Protein AF-A0A7X5KQR1-F1 (afdb_monomer)

Solvent-accessible surface area (backbone atoms only — not comparable to full-atom values): 22129 Å² total; per-residue (Å²): 143,83,85,79,91,72,88,59,60,67,61,56,48,51,52,51,53,49,52,51,51,53,51,54,50,50,53,52,49,52,54,47,52,54,51,51,53,53,52,50,52,52,51,51,53,50,54,53,52,53,51,57,63,72,56,78,66,87,81,85,84,77,79,91,75,85,81,72,77,54,59,65,60,50,52,48,52,52,49,49,50,49,52,52,49,48,52,50,50,54,52,47,58,63,63,61,69,58,64,43,60,86,73,54,74,65,53,54,51,49,26,50,53,42,8,50,51,25,24,49,40,40,54,66,39,31,37,52,46,39,63,44,76,42,92,88,77,51,72,44,63,49,44,18,66,47,26,39,55,59,63,53,44,43,66,48,76,90,36,72,57,22,53,53,32,53,53,24,49,69,68,22,70,63,55,40,80,60,73,39,70,92,77,76,25,36,96,79,45,22,53,41,27,8,44,48,44,23,80,68,63,5,66,64,47,40,50,51,19,36,71,70,10,19,18,50,35,32,53,71,50,44,78,46,78,40,87,67,49,82,55,54,71,67,54,48,76,41,37,71,60,34,52,51,32,30,50,59,24,35,55,52,40,96,68,37,30,36,29,74,60,46,37,56,39,19,54,44,86,43,83,54,92,98,40,39,46,22,57,53,50,50,50,31,34,63,28,43,52,11,34,58,39,49,57,34,39,36,50,25,55,50,47,42,54,51,55,50,50,52,53,52,62,71,67,55,74,83,76,67,88,85,59,58,70,62,42,56,50,32,53,52,52,45,52,52,33,34,51,38,50,44,50,33,50,16,34,47,45,23,39,50,41,34,53,49,49,18,60,77,62,72,62,45,74,52,38,57,47,62,57,39,54,54,46,36,54,55,30,46,54,52,33,50,52,42,53,68,53,88,52,66,67,43,50,54,32,51,50,48,53,52,51,55,52,51,51,58,54,59,75,73,109

pLDDT: mean 79.33, std 17.67, range [34.34, 98.0]

Sequence (413 aa):
MKNNGIINFNAEFEEIEQEYTDLSVKLKQDSKLSQENSVDIENIKKQANELIEKCSIPVKKLSANKLEIDWDALDKSISIDFATMRENADKSSKKDANKVPAMSTQDYIVCTVIGFSATLIDIFLVGTPKRIKLPGGKEVVEGSALTGIFRKLGQNENGIIHKFYTFLEDICKVPYDVVDMKNDIMPKNHRLKSPGHDPLYGLIFAIFDFVFGTGTMINNGVIKIYQVGSQSISKKLLTVFYYLGHLISDILTPMGLPIPGGFLTQILELDINDTTLAEIFEKMYINGYDLRHFVSMTSSVAFQKLALNLYLNHNKTQIEHNDLKSITEAERIQEKAKKQKMLFITSSVAATGNAVKFLIGGKTPEAINLPQWIDIVMQSIKMIKAATRNMTYERLAINRKTIDAMWQELLKI

Structure (mmCIF, N/CA/C/O backbone):
data_AF-A0A7X5KQR1-F1
#
_entry.id   AF-A0A7X5KQR1-F1
#
loop_
_atom_site.group_PDB
_atom_site.id
_atom_site.type_symbol
_atom_site.label_atom_id
_atom_site.label_alt_id
_atom_site.label_comp_id
_atom_site.label_asym_id
_atom_site.label_entity_id
_atom_site.label_seq_id
_atom_site.pdbx_PDB_ins_code
_atom_site.Cartn_x
_atom_site.Cartn_y
_atom_site.Cartn_z
_atom_site.occupancy
_atom_site.B_iso_or_equiv
_atom_site.auth_seq_id
_atom_site.auth_comp_id
_atom_site.auth_asym_id
_atom_site.auth_atom_id
_atom_site.pdbx_PDB_model_num
ATOM 1 N N . MET A 1 1 ? 24.918 29.691 12.071 1.00 37.22 1 MET A N 1
ATOM 2 C CA . MET A 1 1 ? 23.867 30.289 11.223 1.00 37.22 1 MET A CA 1
ATOM 3 C C . MET A 1 1 ? 24.515 30.946 10.013 1.00 37.22 1 MET A C 1
ATOM 5 O O . MET A 1 1 ? 25.123 31.996 10.156 1.00 37.22 1 MET A O 1
ATOM 9 N N . LYS A 1 2 ? 24.421 30.310 8.843 1.00 34.34 2 LYS A N 1
ATOM 10 C CA . LYS A 1 2 ? 24.516 30.962 7.532 1.00 34.34 2 LYS A CA 1
ATOM 11 C C . LYS A 1 2 ? 23.383 30.370 6.705 1.00 34.34 2 LYS A C 1
ATOM 13 O O . LYS A 1 2 ? 23.334 29.160 6.515 1.00 34.34 2 LYS A O 1
ATOM 18 N N . ASN A 1 3 ? 22.431 31.225 6.370 1.00 38.62 3 ASN A N 1
ATOM 19 C CA . ASN A 1 3 ? 21.330 30.925 5.476 1.00 38.62 3 ASN A CA 1
ATOM 20 C C . ASN A 1 3 ? 21.796 31.136 4.025 1.00 38.62 3 ASN A C 1
ATOM 22 O O . ASN A 1 3 ? 22.761 31.874 3.809 1.00 38.62 3 ASN A O 1
ATOM 26 N N . ASN A 1 4 ? 21.041 30.552 3.090 1.00 37.00 4 ASN A N 1
ATOM 27 C CA . ASN A 1 4 ? 21.035 30.743 1.628 1.00 37.00 4 ASN A CA 1
ATOM 28 C C . ASN A 1 4 ? 21.881 29.708 0.850 1.00 37.00 4 ASN A C 1
ATOM 30 O O . ASN A 1 4 ? 23.096 29.813 0.791 1.00 37.00 4 ASN A O 1
ATOM 34 N N . GLY A 1 5 ? 21.321 28.680 0.203 1.00 49.00 5 GLY A N 1
ATOM 35 C CA . GLY A 1 5 ? 19.905 28.422 -0.055 1.00 49.00 5 GLY A CA 1
ATOM 36 C C . GLY A 1 5 ? 19.312 29.396 -1.069 1.00 49.00 5 GLY A C 1
ATOM 37 O O . GLY A 1 5 ? 18.464 30.179 -0.678 1.00 49.00 5 GLY A O 1
ATOM 38 N N . ILE A 1 6 ? 19.811 29.379 -2.307 1.00 40.88 6 ILE A N 1
ATOM 39 C CA . ILE A 1 6 ? 19.126 29.665 -3.584 1.00 40.88 6 ILE A CA 1
ATOM 40 C C . ILE A 1 6 ? 20.125 29.223 -4.666 1.00 40.88 6 ILE A C 1
ATOM 42 O O . ILE A 1 6 ? 21.277 29.652 -4.651 1.00 40.88 6 ILE A O 1
ATOM 46 N N . ILE A 1 7 ? 19.709 28.331 -5.566 1.00 47.38 7 ILE A N 1
ATOM 47 C CA . ILE A 1 7 ? 20.460 28.022 -6.790 1.00 47.38 7 ILE A CA 1
ATOM 48 C C . ILE A 1 7 ? 20.515 29.324 -7.592 1.00 47.38 7 ILE A C 1
ATOM 50 O O . ILE A 1 7 ? 19.468 29.862 -7.959 1.00 47.38 7 ILE A O 1
ATOM 54 N N . ASN A 1 8 ? 21.711 29.874 -7.800 1.00 47.12 8 ASN A N 1
ATOM 55 C CA . ASN A 1 8 ? 21.883 31.080 -8.601 1.00 47.12 8 ASN A CA 1
ATOM 56 C C . ASN A 1 8 ? 21.920 30.686 -10.079 1.00 47.12 8 ASN A C 1
ATOM 58 O O . ASN A 1 8 ? 22.989 30.578 -10.673 1.00 47.12 8 ASN A O 1
ATOM 62 N N . PHE A 1 9 ? 20.736 30.461 -10.649 1.00 44.41 9 PHE A N 1
ATOM 63 C CA . PHE A 1 9 ? 20.577 30.096 -12.054 1.00 44.41 9 PHE A CA 1
ATOM 64 C C . PHE A 1 9 ? 21.288 31.073 -12.995 1.00 44.41 9 PHE A C 1
ATOM 66 O O . PHE A 1 9 ? 21.788 30.635 -14.016 1.00 44.41 9 PHE A O 1
ATOM 73 N N . ASN A 1 10 ? 21.404 32.360 -12.649 1.00 50.53 10 ASN A N 1
ATOM 74 C CA . ASN A 1 10 ? 22.103 33.326 -13.499 1.00 50.53 10 ASN A CA 1
ATOM 75 C C . ASN A 1 10 ? 23.602 33.026 -13.616 1.00 50.53 10 ASN A C 1
ATOM 77 O O . ASN A 1 10 ? 24.141 33.150 -14.704 1.00 50.53 10 ASN A O 1
ATOM 81 N N . ALA A 1 11 ? 24.252 32.580 -12.537 1.00 56.94 11 ALA A N 1
ATOM 82 C CA . ALA A 1 11 ? 25.666 32.209 -12.583 1.00 56.94 11 ALA A CA 1
ATOM 83 C C . ALA A 1 11 ? 25.888 30.921 -13.396 1.00 56.94 11 ALA A C 1
ATOM 85 O O . ALA A 1 11 ? 26.821 30.851 -14.186 1.00 56.94 11 ALA A O 1
ATOM 86 N N . GLU A 1 12 ? 25.000 29.929 -13.255 1.00 52.78 12 GLU A N 1
ATOM 87 C CA . GLU A 1 12 ? 25.049 28.702 -14.067 1.00 52.78 12 GLU A CA 1
ATOM 88 C C . GLU A 1 12 ? 24.706 28.973 -15.547 1.00 52.78 12 GLU A C 1
ATOM 90 O O . GLU A 1 12 ? 25.297 28.369 -16.436 1.00 52.78 12 GLU A O 1
ATOM 95 N N . PHE A 1 13 ? 23.781 29.897 -15.839 1.00 54.28 13 PHE A N 1
ATOM 96 C CA . PHE A 1 13 ? 23.467 30.315 -17.210 1.00 54.28 13 PHE A CA 1
ATOM 97 C C . PHE A 1 13 ? 24.612 31.110 -17.847 1.00 54.28 13 PHE A C 1
ATOM 99 O O . PHE A 1 13 ? 24.912 30.860 -19.010 1.00 54.28 13 PHE A O 1
ATOM 106 N N . GLU A 1 14 ? 25.275 32.003 -17.104 1.00 61.88 14 GLU A N 1
ATOM 107 C CA . GLU A 1 14 ? 26.469 32.720 -17.578 1.00 61.88 14 GLU A CA 1
ATOM 108 C C . GLU A 1 14 ? 27.628 31.757 -17.873 1.00 61.88 14 GLU A C 1
ATOM 110 O O . GLU A 1 14 ? 28.304 31.910 -18.890 1.00 61.88 14 GLU A O 1
ATOM 115 N N . GLU A 1 15 ? 27.828 30.731 -17.040 1.00 64.94 15 GLU A N 1
ATOM 116 C CA . GLU A 1 15 ? 28.848 29.696 -17.257 1.00 64.94 15 GLU A CA 1
ATOM 117 C C . GLU A 1 15 ? 28.544 28.859 -18.515 1.00 64.94 15 GLU A C 1
ATOM 119 O O . GLU A 1 15 ? 29.424 28.643 -19.350 1.00 64.94 15 GLU A O 1
ATOM 124 N N . ILE A 1 16 ? 27.279 28.475 -18.724 1.00 54.78 16 ILE A N 1
ATOM 125 C CA . ILE A 1 16 ? 26.834 27.755 -19.930 1.00 54.78 16 ILE A CA 1
ATOM 126 C C . ILE A 1 16 ? 26.938 28.632 -21.187 1.00 54.78 16 ILE A C 1
ATOM 128 O O . ILE A 1 16 ? 27.296 28.142 -22.260 1.00 54.78 16 ILE A O 1
ATOM 132 N N . GLU A 1 17 ? 26.619 29.922 -21.090 1.00 58.31 17 GLU A N 1
ATOM 133 C CA . GLU A 1 17 ? 26.703 30.860 -22.212 1.00 58.31 17 GLU A CA 1
ATOM 134 C C . GLU A 1 17 ? 28.165 31.142 -22.595 1.00 58.31 17 GLU A C 1
ATOM 136 O O . GLU A 1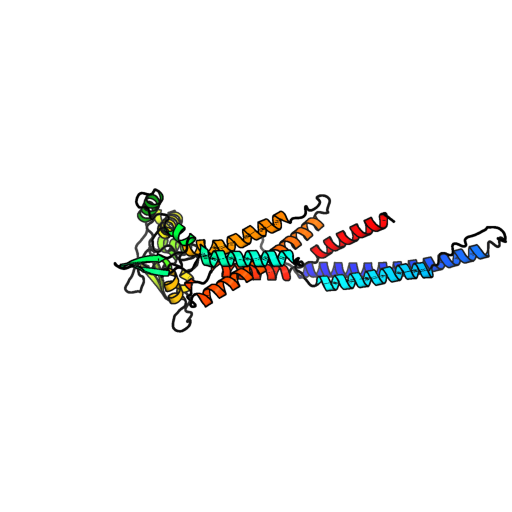 17 ? 28.493 31.204 -23.786 1.00 58.31 17 GLU A O 1
ATOM 141 N N . GLN A 1 18 ? 29.067 31.207 -21.608 1.00 72.62 18 GLN A N 1
ATOM 142 C CA . GLN A 1 18 ? 30.511 31.243 -21.841 1.00 72.62 18 GLN A CA 1
ATOM 143 C C . GLN A 1 18 ? 31.015 29.959 -22.503 1.00 72.62 18 GLN A C 1
ATOM 145 O O . GLN A 1 18 ? 31.687 30.052 -23.529 1.00 72.62 18 GLN A O 1
ATOM 150 N N . GLU A 1 19 ? 30.646 28.774 -22.003 1.00 68.69 19 GLU A N 1
ATOM 151 C CA . GLU A 1 19 ? 31.036 27.500 -22.625 1.00 68.69 19 GLU A CA 1
ATOM 152 C C . GLU A 1 19 ? 30.518 27.374 -24.065 1.00 68.69 19 GLU A C 1
ATOM 154 O O . GLU A 1 19 ? 31.254 26.942 -24.954 1.00 68.69 19 GLU A O 1
ATOM 159 N N . TYR A 1 20 ? 29.273 27.785 -24.330 1.00 57.06 20 TYR A N 1
ATOM 160 C CA . TYR A 1 20 ? 28.702 27.787 -25.678 1.00 57.06 20 TYR A CA 1
ATOM 161 C C . TYR A 1 20 ? 29.459 28.734 -26.615 1.00 57.06 20 TYR A C 1
ATOM 163 O O . TYR A 1 20 ? 29.745 28.389 -27.767 1.00 57.06 20 TYR A O 1
ATOM 171 N N . THR A 1 21 ? 29.824 29.917 -26.116 1.00 66.62 21 THR A N 1
ATOM 172 C CA . THR A 1 21 ? 30.593 30.903 -26.877 1.00 66.62 21 THR A CA 1
ATOM 173 C C . THR A 1 21 ? 31.985 30.363 -27.201 1.00 66.62 21 THR A C 1
ATOM 175 O O . THR A 1 21 ? 32.373 30.370 -28.372 1.00 66.62 21 THR A O 1
ATOM 178 N N . ASP A 1 22 ? 32.686 29.789 -26.223 1.00 77.06 22 ASP A N 1
ATOM 179 C CA . ASP A 1 22 ? 34.000 29.161 -26.400 1.00 77.06 22 ASP A CA 1
ATOM 180 C C . ASP A 1 22 ? 33.959 27.991 -27.392 1.00 77.06 22 ASP A C 1
ATOM 182 O O . ASP A 1 22 ? 34.829 27.862 -28.261 1.00 77.06 22 ASP A O 1
ATOM 186 N N . LEU A 1 23 ? 32.917 27.157 -27.321 1.00 57.62 23 LEU A N 1
ATOM 187 C CA . LEU A 1 23 ? 32.719 26.047 -28.251 1.00 57.62 23 LEU A CA 1
ATOM 188 C C . LEU A 1 23 ? 32.474 26.552 -29.680 1.00 57.62 23 LEU A C 1
ATOM 190 O O . LEU A 1 23 ? 33.015 26.000 -30.637 1.00 57.62 23 LEU A O 1
ATOM 194 N N . SER A 1 24 ? 31.697 27.629 -29.831 1.00 56.22 24 SER A N 1
ATOM 195 C CA . SER A 1 24 ? 31.424 28.244 -31.134 1.00 56.22 24 SER A CA 1
ATOM 196 C C . SER A 1 24 ? 32.679 28.863 -31.764 1.00 56.22 24 SER A C 1
ATOM 198 O O . SER A 1 24 ? 32.854 28.806 -32.984 1.00 56.22 24 SER A O 1
ATOM 200 N N . VAL A 1 25 ? 33.575 29.415 -30.938 1.00 76.62 25 VAL A N 1
ATOM 201 C CA . VAL A 1 25 ? 34.864 29.967 -31.373 1.00 76.62 25 VAL A CA 1
ATOM 202 C C . VAL A 1 25 ? 35.797 28.843 -31.814 1.00 76.62 25 VAL A C 1
ATOM 204 O O . VAL A 1 25 ? 36.337 28.924 -32.917 1.00 76.62 25 VAL A O 1
ATOM 207 N N . LYS A 1 26 ? 35.913 27.762 -31.030 1.00 72.75 26 LYS A N 1
ATOM 208 C CA . LYS A 1 26 ? 36.702 26.576 -31.409 1.00 72.75 26 LYS A CA 1
ATOM 209 C C . LYS A 1 26 ? 36.207 25.949 -32.712 1.00 72.75 26 LYS A C 1
ATOM 211 O O . LYS A 1 26 ? 37.009 25.713 -33.605 1.00 72.75 26 LYS A O 1
ATOM 216 N N . LEU A 1 27 ? 34.892 25.800 -32.886 1.00 54.41 27 LEU A N 1
ATOM 217 C CA . LEU A 1 27 ? 34.294 25.295 -34.130 1.00 54.41 27 LEU A CA 1
ATOM 218 C C . LEU A 1 27 ? 34.624 26.163 -35.351 1.00 54.41 27 LEU A C 1
ATOM 220 O O . LEU A 1 27 ? 34.916 25.642 -36.427 1.00 54.41 27 LEU A O 1
ATOM 224 N N . LYS A 1 28 ? 34.599 27.493 -35.202 1.00 64.69 28 LYS A N 1
ATOM 225 C CA . LYS A 1 28 ? 35.017 28.404 -36.279 1.00 64.69 28 LYS A CA 1
ATOM 226 C C . LYS A 1 28 ? 36.504 28.256 -36.587 1.00 64.69 28 LYS A C 1
ATOM 228 O O . LYS A 1 28 ? 36.880 28.277 -37.758 1.00 64.69 28 LYS A O 1
ATOM 233 N N . GLN A 1 29 ? 37.333 28.085 -35.564 1.00 72.69 29 GLN A N 1
ATOM 234 C CA . GLN A 1 29 ? 38.774 27.920 -35.712 1.00 72.69 29 GLN A CA 1
ATOM 235 C C . GLN A 1 29 ? 39.123 26.600 -36.411 1.00 72.69 29 GLN A C 1
ATOM 237 O O . GLN A 1 29 ? 39.890 26.621 -37.368 1.00 72.69 29 GLN A O 1
ATOM 242 N N . ASP A 1 30 ? 38.462 25.501 -36.046 1.00 56.69 30 ASP A N 1
ATOM 243 C CA . ASP A 1 30 ? 38.600 24.198 -36.707 1.00 56.69 30 ASP A CA 1
ATOM 244 C C . ASP A 1 30 ? 38.118 24.247 -38.163 1.00 56.69 30 ASP A C 1
ATOM 246 O O . ASP A 1 30 ? 38.770 23.710 -39.058 1.00 56.69 30 ASP A O 1
ATOM 250 N N . SER A 1 31 ? 37.016 24.960 -38.438 1.00 53.09 31 SER A N 1
ATOM 251 C CA . SER A 1 31 ? 36.537 25.153 -39.814 1.00 53.09 31 SER A CA 1
ATOM 252 C C . SER A 1 31 ? 37.539 25.923 -40.678 1.00 53.09 31 SER A C 1
ATOM 254 O O . SER A 1 31 ? 37.724 25.603 -41.852 1.00 53.09 31 SER A O 1
ATOM 256 N N . LYS A 1 32 ? 38.233 26.902 -40.084 1.00 67.69 32 LYS A N 1
ATOM 257 C CA . LYS A 1 32 ? 39.266 27.687 -40.757 1.00 67.69 32 LYS A CA 1
ATOM 258 C C . LYS A 1 32 ? 40.527 26.853 -40.989 1.00 67.69 32 LYS A C 1
ATOM 260 O O . LYS A 1 32 ? 41.044 26.859 -42.100 1.00 67.69 32 LYS A O 1
ATOM 265 N N . LEU A 1 33 ? 40.953 26.073 -39.993 1.00 68.56 33 LEU A N 1
ATOM 266 C CA . LEU A 1 33 ? 42.085 25.150 -40.115 1.00 68.56 33 LEU A CA 1
ATOM 267 C C . LEU A 1 33 ? 41.833 24.098 -41.209 1.00 68.56 33 LEU A C 1
ATOM 269 O O . LEU A 1 33 ? 42.721 23.768 -41.987 1.00 68.56 33 LEU A O 1
ATOM 273 N N . SER A 1 34 ? 40.596 23.604 -41.315 1.00 54.75 34 SER A N 1
ATOM 274 C CA . SER A 1 34 ? 40.188 22.676 -42.375 1.00 54.75 34 SER A CA 1
ATOM 275 C C . SER A 1 34 ? 40.248 23.309 -43.770 1.00 54.75 34 SER A C 1
ATOM 277 O O . SER A 1 34 ? 40.593 22.624 -44.735 1.00 54.75 34 SER A O 1
ATOM 279 N N . GLN A 1 35 ? 39.915 24.597 -43.898 1.00 60.41 35 GLN A N 1
ATOM 280 C CA . GLN A 1 35 ? 40.052 25.330 -45.159 1.00 60.41 35 GLN A CA 1
ATOM 281 C C . GLN A 1 35 ? 41.524 25.576 -45.509 1.00 60.41 35 GLN A C 1
ATOM 283 O O . GLN A 1 35 ? 41.912 25.351 -46.651 1.00 60.41 35 GLN A O 1
ATOM 288 N N . GLU A 1 36 ? 42.349 25.966 -44.534 1.00 66.12 36 GLU A N 1
ATOM 289 C CA . GLU A 1 36 ? 43.797 26.163 -44.709 1.00 66.12 36 GLU A CA 1
ATOM 290 C C . GLU A 1 36 ? 44.487 24.860 -45.147 1.00 66.12 36 GLU A C 1
ATOM 292 O O . GLU A 1 36 ? 45.172 24.844 -46.169 1.00 66.12 36 GLU A O 1
ATOM 297 N N . ASN A 1 37 ? 44.189 23.735 -44.490 1.00 61.56 37 ASN A N 1
ATOM 298 C CA . ASN A 1 37 ? 44.705 22.418 -44.880 1.00 61.56 37 ASN A CA 1
ATOM 299 C C . ASN A 1 37 ? 44.301 22.015 -46.309 1.00 61.56 37 ASN A C 1
ATOM 301 O O . ASN A 1 37 ? 45.069 21.356 -47.008 1.00 61.56 37 ASN A O 1
ATOM 305 N N . SER A 1 38 ? 43.105 22.408 -46.761 1.00 55.44 38 SER A N 1
ATOM 306 C CA . SER A 1 38 ? 42.648 22.117 -48.127 1.00 55.44 38 SER A CA 1
ATOM 307 C C . SER A 1 38 ? 43.475 22.880 -49.169 1.00 55.44 38 SER A C 1
ATOM 309 O O . SER A 1 38 ? 43.845 22.316 -50.199 1.00 55.44 38 SER A O 1
ATOM 311 N N . VAL A 1 39 ? 43.823 24.137 -48.874 1.00 69.75 39 VAL A N 1
ATOM 312 C CA . VAL A 1 39 ? 44.688 24.971 -49.725 1.00 69.75 39 VAL A CA 1
ATOM 313 C C . VAL A 1 39 ? 46.130 24.451 -49.729 1.00 69.75 39 VAL A C 1
ATOM 315 O O . VAL A 1 39 ? 46.766 24.402 -50.784 1.00 69.75 39 VAL A O 1
ATOM 318 N N . ASP A 1 40 ? 46.647 24.005 -48.583 1.00 64.69 40 ASP A N 1
ATOM 319 C CA . ASP A 1 40 ? 47.994 23.432 -48.491 1.00 64.69 40 ASP A CA 1
ATOM 320 C C . ASP A 1 40 ? 48.124 22.129 -49.287 1.00 64.69 40 ASP A C 1
ATOM 322 O O . ASP A 1 40 ? 49.120 21.925 -49.984 1.00 64.69 40 ASP A O 1
ATOM 326 N N . ILE A 1 41 ? 47.092 21.279 -49.276 1.00 57.31 41 ILE A N 1
ATOM 327 C CA . ILE A 1 41 ? 47.038 20.077 -50.119 1.00 57.31 41 ILE A CA 1
ATOM 328 C C . ILE A 1 41 ? 47.081 20.443 -51.610 1.00 57.31 41 ILE A C 1
ATOM 330 O O . ILE A 1 41 ? 47.773 19.781 -52.390 1.00 57.31 41 ILE A O 1
ATOM 334 N N . GLU A 1 42 ? 46.384 21.500 -52.023 1.00 62.28 42 GLU A N 1
ATOM 335 C CA . GLU A 1 42 ? 46.381 21.963 -53.414 1.00 62.28 42 GLU A CA 1
ATOM 336 C C . GLU A 1 42 ? 47.756 22.517 -53.836 1.00 62.28 42 GLU A C 1
ATOM 338 O O . GLU A 1 42 ? 48.269 22.194 -54.913 1.00 62.28 42 GLU A O 1
ATOM 343 N N . ASN A 1 43 ? 48.419 23.257 -52.943 1.00 65.62 43 ASN A N 1
ATOM 344 C CA . ASN A 1 43 ? 49.781 23.749 -53.152 1.00 65.62 43 ASN A CA 1
ATOM 345 C C . ASN A 1 43 ? 50.817 22.616 -53.219 1.00 65.62 43 ASN A C 1
ATOM 347 O O . ASN A 1 43 ? 51.696 22.646 -54.084 1.00 65.62 43 ASN A O 1
ATOM 351 N N . ILE A 1 44 ? 50.704 21.595 -52.365 1.00 62.72 44 ILE A N 1
ATOM 352 C CA . ILE A 1 44 ? 51.576 20.411 -52.398 1.00 62.72 44 ILE A CA 1
ATOM 353 C C . ILE A 1 44 ? 51.388 19.643 -53.713 1.00 62.72 44 ILE A C 1
ATOM 355 O O . ILE A 1 44 ? 52.377 19.261 -54.340 1.00 62.72 44 ILE A O 1
ATOM 359 N N . LYS A 1 45 ? 50.144 19.476 -54.188 1.00 56.22 45 LYS A N 1
ATOM 360 C CA . LYS A 1 45 ? 49.859 18.869 -55.503 1.00 56.22 45 LYS A CA 1
ATOM 361 C C . LYS A 1 45 ? 50.524 19.648 -56.639 1.00 56.22 45 LYS A C 1
ATOM 363 O O . LYS A 1 45 ? 51.127 19.048 -57.529 1.00 56.22 45 LYS A O 1
ATOM 368 N N . LYS A 1 46 ? 50.461 20.980 -56.599 1.00 66.56 46 LYS A N 1
ATOM 369 C CA . LYS A 1 46 ? 51.096 21.836 -57.607 1.00 66.56 46 LYS A CA 1
ATOM 370 C C . LYS A 1 46 ? 52.623 21.708 -57.594 1.00 66.56 46 LYS A C 1
ATOM 372 O O . LYS A 1 46 ? 53.218 21.511 -58.650 1.00 66.56 46 LYS A O 1
ATOM 377 N N . GLN A 1 47 ? 53.250 21.736 -56.417 1.00 62.09 47 GLN A N 1
ATOM 378 C CA . GLN A 1 47 ? 54.702 21.564 -56.283 1.00 62.09 47 GLN A CA 1
ATOM 379 C C . GLN A 1 47 ? 55.173 20.173 -56.728 1.00 62.09 47 GLN A C 1
ATOM 381 O O . GLN A 1 47 ? 56.212 20.054 -57.377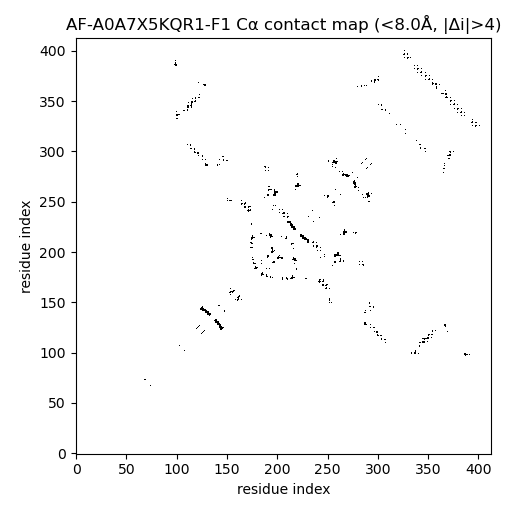 1.00 62.09 47 GLN A O 1
ATOM 386 N N . ALA A 1 48 ? 54.401 19.123 -56.433 1.00 57.09 48 ALA A N 1
ATOM 387 C CA . ALA A 1 48 ? 54.691 17.770 -56.898 1.00 57.09 48 ALA A CA 1
ATOM 388 C C . ALA A 1 48 ? 54.663 17.679 -58.434 1.00 57.09 48 ALA A C 1
ATOM 390 O O . ALA A 1 48 ? 55.570 17.101 -59.030 1.00 57.09 48 ALA A O 1
ATOM 391 N N . ASN A 1 49 ? 53.681 18.311 -59.082 1.00 57.03 49 ASN A N 1
ATOM 392 C CA . ASN A 1 49 ? 53.586 18.349 -60.543 1.00 57.03 49 ASN A CA 1
ATOM 393 C C . ASN A 1 49 ? 54.726 19.156 -61.188 1.00 57.03 49 ASN A C 1
ATOM 395 O O . ASN A 1 49 ? 55.308 18.707 -62.173 1.00 57.03 49 ASN A O 1
ATOM 399 N N . GLU A 1 50 ? 55.115 20.293 -60.604 1.00 62.81 50 GLU A N 1
ATOM 400 C CA . GLU A 1 50 ? 56.257 21.089 -61.083 1.00 62.81 50 GLU A CA 1
ATOM 401 C C . GLU A 1 50 ? 57.599 20.342 -60.947 1.00 62.81 50 GLU A C 1
ATOM 403 O O . GLU A 1 50 ? 58.489 20.488 -61.791 1.00 62.81 50 GLU A O 1
ATOM 408 N N . LEU A 1 51 ? 57.762 19.519 -59.904 1.00 55.72 51 LEU A N 1
ATOM 409 C CA . LEU A 1 51 ? 58.936 18.655 -59.729 1.00 55.72 51 LEU A CA 1
ATOM 410 C C . LEU A 1 51 ? 58.979 17.529 -60.769 1.00 55.72 51 LEU A C 1
ATOM 412 O O . LEU A 1 51 ? 60.048 17.235 -61.303 1.00 55.72 51 LEU A O 1
ATOM 416 N N . ILE A 1 52 ? 57.825 16.942 -61.098 1.00 55.38 52 ILE A N 1
ATOM 417 C CA . ILE A 1 52 ? 57.695 15.926 -62.153 1.00 55.38 52 ILE A CA 1
ATOM 418 C C . ILE A 1 52 ? 58.071 16.511 -63.524 1.00 55.38 52 ILE A C 1
ATOM 420 O O . ILE A 1 52 ? 58.733 15.844 -64.315 1.00 55.38 52 ILE A O 1
ATOM 424 N N . GLU A 1 53 ? 57.714 17.768 -63.789 1.00 55.16 53 GLU A N 1
ATOM 425 C CA . GLU A 1 53 ? 58.002 18.443 -65.059 1.00 55.16 53 GLU A CA 1
ATOM 426 C C . GLU A 1 53 ? 59.484 18.857 -65.189 1.00 55.16 53 GLU A C 1
ATOM 428 O O . GLU A 1 53 ? 60.108 18.674 -66.241 1.00 55.16 53 GLU A O 1
ATOM 433 N N . LYS A 1 54 ? 60.095 19.346 -64.096 1.00 56.00 54 LYS A N 1
ATOM 434 C CA . LYS A 1 54 ? 61.530 19.697 -64.040 1.00 56.00 54 LYS A CA 1
ATOM 435 C C . LYS A 1 54 ? 62.445 18.478 -64.124 1.00 56.00 54 LYS A C 1
ATOM 437 O O . LYS A 1 54 ? 63.533 18.564 -64.694 1.00 56.00 54 LYS A O 1
ATOM 442 N N . CYS A 1 55 ? 62.015 17.335 -63.602 1.00 49.91 55 CYS A N 1
ATOM 443 C CA . CYS A 1 55 ? 62.702 16.061 -63.765 1.00 49.91 55 CYS A CA 1
ATOM 444 C C . CYS A 1 55 ? 62.323 15.412 -65.106 1.00 49.91 55 CYS A C 1
ATOM 446 O O . CYS A 1 55 ? 61.743 14.331 -65.138 1.00 49.91 55 CYS A O 1
ATOM 448 N N . SER A 1 56 ? 62.685 16.045 -66.228 1.00 49.25 56 SER A N 1
ATOM 449 C CA . SER A 1 56 ? 62.619 15.431 -67.563 1.00 49.25 56 SER A CA 1
ATOM 450 C C . SER A 1 56 ? 63.604 14.254 -67.673 1.00 49.25 56 SER A C 1
ATOM 452 O O . SER A 1 56 ? 64.667 14.353 -68.283 1.00 49.25 56 SER A O 1
ATOM 454 N N . ILE A 1 57 ? 63.260 13.122 -67.058 1.00 44.09 57 ILE A N 1
ATOM 455 C CA . ILE A 1 57 ? 63.924 11.833 -67.242 1.00 44.09 57 ILE A CA 1
ATOM 456 C C . ILE A 1 57 ? 63.110 11.063 -68.291 1.00 44.09 57 ILE A C 1
ATOM 458 O O . ILE A 1 57 ? 61.914 10.841 -68.094 1.00 44.09 57 ILE A O 1
ATOM 462 N N . PRO A 1 58 ? 63.710 10.625 -69.411 1.00 45.28 58 PRO A N 1
ATOM 463 C CA . PRO A 1 58 ? 63.011 9.839 -70.417 1.00 45.28 58 PRO A CA 1
ATOM 464 C C . PRO A 1 58 ? 62.770 8.423 -69.878 1.00 45.28 58 PRO A C 1
ATOM 466 O O . PRO A 1 58 ? 63.596 7.525 -70.037 1.00 45.28 58 PRO A O 1
ATOM 469 N N . VAL A 1 59 ? 61.628 8.196 -69.228 1.00 41.97 59 VAL A N 1
ATOM 470 C CA . VAL A 1 59 ? 61.254 6.877 -68.696 1.00 41.97 59 VAL A CA 1
ATOM 471 C C . VAL A 1 59 ? 60.711 6.002 -69.828 1.00 41.97 59 VAL A C 1
ATOM 473 O O . VAL A 1 59 ? 59.517 5.760 -69.961 1.00 41.97 59 VAL A O 1
ATOM 476 N N . LYS A 1 60 ? 61.618 5.501 -70.670 1.00 37.28 60 LYS A N 1
ATOM 477 C CA . LYS A 1 60 ? 61.335 4.446 -71.653 1.00 37.28 60 LYS A CA 1
ATOM 478 C C . LYS A 1 60 ? 62.056 3.151 -71.269 1.00 37.28 60 LYS A C 1
ATOM 480 O O . LYS A 1 60 ? 62.820 2.616 -72.061 1.00 37.28 60 LYS A O 1
ATOM 485 N N . LYS A 1 61 ? 61.837 2.698 -70.027 1.00 40.50 61 LYS A N 1
ATOM 486 C CA . LYS A 1 61 ? 61.952 1.313 -69.507 1.00 40.50 61 LYS A CA 1
ATOM 487 C C . LYS A 1 61 ? 61.933 1.336 -67.969 1.00 40.50 61 LYS A C 1
ATOM 489 O O . LYS A 1 61 ? 62.942 1.116 -67.313 1.00 40.50 61 LYS A O 1
ATOM 494 N N . LEU A 1 62 ? 60.757 1.573 -67.401 1.00 38.28 62 LEU A N 1
ATOM 495 C CA . LEU A 1 62 ? 60.359 0.954 -66.138 1.00 38.28 62 LEU A CA 1
ATOM 496 C C . LEU A 1 62 ? 58.944 0.426 -66.355 1.00 38.28 62 LEU A C 1
ATOM 498 O O . LEU A 1 62 ? 58.011 1.157 -66.671 1.00 38.28 62 LEU A O 1
ATOM 502 N N . SER A 1 63 ? 58.870 -0.894 -66.366 1.00 37.12 63 SER A N 1
ATOM 503 C CA . SER A 1 63 ? 57.724 -1.717 -66.703 1.00 37.12 63 SER A CA 1
ATOM 504 C C . SER A 1 63 ? 56.617 -1.641 -65.653 1.00 37.12 63 SER A C 1
ATOM 506 O O . SER A 1 63 ? 56.905 -1.681 -64.464 1.00 37.12 63 SER A O 1
ATOM 508 N N . ALA A 1 64 ? 55.375 -1.680 -66.143 1.00 42.12 64 ALA A N 1
ATOM 509 C CA . ALA A 1 64 ? 54.219 -2.324 -65.516 1.00 42.12 64 ALA A CA 1
ATOM 510 C C . ALA A 1 64 ? 53.866 -1.903 -64.077 1.00 42.12 64 ALA A C 1
ATOM 512 O O . ALA A 1 64 ? 54.163 -2.605 -63.119 1.00 42.12 64 ALA A O 1
ATOM 513 N N . ASN A 1 65 ? 53.170 -0.770 -63.984 1.00 37.41 65 ASN A N 1
ATOM 514 C CA . ASN A 1 65 ? 52.053 -0.444 -63.084 1.00 37.41 65 ASN A CA 1
ATOM 515 C C . ASN A 1 65 ? 52.170 1.026 -62.712 1.00 37.41 65 ASN A C 1
ATOM 517 O O . ASN A 1 65 ? 52.836 1.414 -61.755 1.00 37.41 65 ASN A O 1
ATOM 521 N N . LYS A 1 66 ? 51.508 1.851 -63.519 1.00 39.91 66 LYS A N 1
ATOM 522 C CA . LYS A 1 66 ? 51.208 3.230 -63.172 1.00 39.91 66 LYS A CA 1
ATOM 523 C C . LYS A 1 66 ? 50.252 3.150 -61.979 1.00 39.91 66 LYS A C 1
ATOM 525 O O . LYS A 1 66 ? 49.074 2.861 -62.159 1.00 39.91 66 LYS A O 1
ATOM 530 N N . LEU A 1 67 ? 50.772 3.291 -60.762 1.00 42.78 67 LEU A N 1
ATOM 531 C CA . LEU A 1 67 ? 49.950 3.476 -59.570 1.00 42.78 67 LEU A CA 1
ATOM 532 C C . LE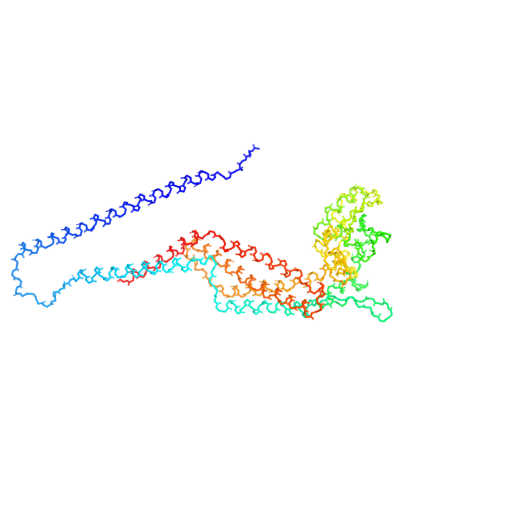U A 1 67 ? 49.443 4.922 -59.621 1.00 42.78 67 LEU A C 1
ATOM 534 O O . LEU A 1 67 ? 49.971 5.824 -58.979 1.00 42.78 67 LEU A O 1
ATOM 538 N N . GLU A 1 68 ? 48.483 5.154 -60.513 1.00 40.75 68 GLU A N 1
ATOM 539 C CA . GLU A 1 68 ? 47.647 6.345 -60.491 1.00 40.75 68 GLU A CA 1
ATOM 540 C C . GLU A 1 68 ? 46.768 6.190 -59.250 1.00 40.75 68 GLU A C 1
ATOM 542 O O . GLU A 1 68 ? 45.815 5.413 -59.241 1.00 40.75 68 GLU A O 1
ATOM 547 N N . ILE A 1 69 ? 47.151 6.851 -58.154 1.00 47.28 69 ILE A N 1
ATOM 548 C CA . ILE A 1 69 ? 46.219 7.066 -57.052 1.00 47.28 69 ILE A CA 1
ATOM 549 C C . ILE A 1 69 ? 45.124 7.943 -57.645 1.00 47.28 69 ILE A C 1
ATOM 551 O O . ILE A 1 69 ? 45.346 9.121 -57.931 1.00 47.28 69 ILE A O 1
ATOM 555 N N . ASP A 1 70 ? 43.978 7.326 -57.905 1.00 52.94 70 ASP A N 1
ATOM 556 C CA . ASP A 1 70 ? 42.774 8.018 -58.324 1.00 52.94 70 ASP A CA 1
ATOM 557 C C . ASP A 1 70 ? 42.271 8.825 -57.124 1.00 52.94 70 ASP A C 1
ATOM 559 O O . ASP A 1 70 ? 41.516 8.348 -56.274 1.00 52.94 70 ASP A O 1
ATOM 563 N N . TRP A 1 71 ? 42.801 10.042 -57.011 1.00 45.59 71 TRP A N 1
ATOM 564 C CA . TRP A 1 71 ? 42.447 10.984 -55.960 1.00 45.59 71 TRP A CA 1
ATOM 565 C C . TRP A 1 71 ? 40.960 11.325 -55.998 1.00 45.59 71 TRP A C 1
ATOM 567 O O . TRP A 1 71 ? 40.401 11.574 -54.938 1.00 45.59 71 TRP A O 1
ATOM 577 N N . ASP A 1 72 ? 40.317 11.262 -57.166 1.00 52.31 72 ASP A N 1
ATOM 578 C CA . ASP A 1 72 ? 38.875 11.460 -57.289 1.00 52.31 72 ASP A CA 1
ATOM 579 C C . ASP A 1 72 ? 38.116 10.243 -56.754 1.00 52.31 72 ASP A C 1
ATOM 581 O O . ASP A 1 72 ? 37.120 10.412 -56.058 1.00 52.31 72 ASP A O 1
ATOM 585 N N . ALA A 1 73 ? 38.583 9.014 -56.994 1.00 50.53 73 ALA A N 1
ATOM 586 C CA . ALA A 1 73 ? 37.990 7.822 -56.384 1.00 50.53 73 ALA A CA 1
ATOM 587 C C . ALA A 1 73 ? 38.171 7.789 -54.862 1.00 50.53 73 ALA A C 1
ATOM 589 O O . ALA A 1 73 ? 37.236 7.400 -54.165 1.00 50.53 73 ALA A O 1
ATOM 590 N N . LEU A 1 74 ? 39.328 8.221 -54.347 1.00 47.16 74 LEU A N 1
ATOM 591 C CA . LEU A 1 74 ? 39.596 8.296 -52.909 1.00 47.16 74 LEU A CA 1
ATOM 592 C C . LEU A 1 74 ? 38.774 9.405 -52.234 1.00 47.16 74 LEU A C 1
ATOM 594 O O . LEU A 1 74 ? 38.166 9.174 -51.192 1.00 47.16 74 LEU A O 1
ATOM 598 N N . ASP A 1 75 ? 38.704 10.594 -52.835 1.00 49.78 75 ASP A N 1
ATOM 599 C CA . ASP A 1 75 ? 37.916 11.713 -52.309 1.00 49.78 75 ASP A CA 1
ATOM 600 C C . ASP A 1 75 ? 36.416 11.407 -52.392 1.00 49.78 75 ASP A C 1
ATOM 602 O O . ASP A 1 75 ? 35.652 11.700 -51.474 1.00 49.78 75 ASP A O 1
ATOM 606 N N . LYS A 1 76 ? 35.986 10.693 -53.438 1.00 51.34 76 LYS A N 1
ATOM 607 C CA . LYS A 1 76 ? 34.616 10.195 -53.583 1.00 51.34 76 LYS A CA 1
ATOM 608 C C . LYS A 1 76 ? 34.301 9.066 -52.603 1.00 51.34 76 LYS A C 1
ATOM 610 O O . LYS A 1 76 ? 33.207 9.071 -52.054 1.00 51.34 76 LYS A O 1
ATOM 615 N N . SER A 1 77 ? 35.219 8.137 -52.324 1.00 48.69 77 SER A N 1
ATOM 616 C CA . SER A 1 77 ? 34.995 7.104 -51.300 1.00 48.69 77 SER A CA 1
ATOM 617 C C . SER A 1 77 ? 34.941 7.707 -49.899 1.00 48.69 77 SER A C 1
ATOM 619 O O . SER A 1 77 ? 34.032 7.390 -49.142 1.00 48.69 77 SER A O 1
ATOM 621 N N . ILE A 1 78 ? 35.843 8.642 -49.587 1.00 50.19 78 ILE A N 1
ATOM 622 C CA . ILE A 1 78 ? 35.885 9.336 -48.297 1.00 50.19 78 ILE A CA 1
ATOM 623 C C . ILE A 1 78 ? 34.637 10.209 -48.113 1.00 50.19 78 ILE A C 1
ATOM 625 O O . ILE A 1 78 ? 33.995 10.157 -47.068 1.00 50.19 78 ILE A O 1
ATOM 629 N N . SER A 1 79 ? 34.236 10.981 -49.126 1.00 49.69 79 SER A N 1
ATOM 630 C CA . SER A 1 79 ? 33.038 11.830 -49.057 1.00 49.69 79 SER A CA 1
ATOM 631 C C . SER A 1 79 ? 31.733 11.030 -49.031 1.00 49.69 79 SER A C 1
ATOM 633 O O . SER A 1 79 ? 30.811 11.418 -48.310 1.00 49.69 79 SER A O 1
ATOM 635 N N . ILE A 1 80 ? 31.649 9.898 -49.745 1.00 49.78 80 ILE A N 1
ATOM 636 C CA . ILE A 1 80 ? 30.525 8.956 -49.640 1.00 49.78 80 ILE A CA 1
ATOM 637 C C . ILE A 1 80 ? 30.478 8.346 -48.238 1.00 49.78 80 ILE A C 1
ATOM 639 O O . ILE A 1 80 ? 29.399 8.318 -47.644 1.00 49.78 80 ILE A O 1
ATOM 643 N N . ASP A 1 81 ? 31.611 7.934 -47.668 1.00 53.69 81 ASP A N 1
ATOM 644 C CA . ASP A 1 81 ? 31.668 7.407 -46.303 1.00 53.69 81 ASP A CA 1
ATOM 645 C C . ASP A 1 81 ? 31.260 8.468 -45.278 1.00 53.69 81 ASP A C 1
ATOM 647 O O . ASP A 1 81 ? 30.413 8.195 -44.430 1.00 53.69 81 ASP A O 1
ATOM 651 N N . PHE A 1 82 ? 31.734 9.712 -45.395 1.00 50.25 82 PHE A N 1
ATOM 652 C CA . PHE A 1 82 ? 31.338 10.800 -44.496 1.00 50.25 82 PHE A CA 1
ATOM 653 C C . PHE A 1 82 ? 29.867 11.203 -44.641 1.00 50.25 82 PHE A C 1
ATOM 655 O O . PHE A 1 82 ? 29.205 11.461 -43.634 1.00 50.25 82 PHE A O 1
ATOM 662 N N . ALA A 1 83 ? 29.323 11.251 -45.859 1.00 52.59 83 ALA A N 1
ATOM 663 C CA . ALA A 1 83 ? 27.906 11.535 -46.083 1.00 52.59 83 ALA A CA 1
ATOM 664 C C . ALA A 1 83 ? 27.021 10.416 -45.518 1.00 52.59 83 ALA A C 1
ATOM 666 O O . ALA A 1 83 ? 26.030 10.695 -44.844 1.00 52.59 83 ALA A O 1
ATOM 667 N N . THR A 1 84 ? 27.429 9.159 -45.708 1.00 54.19 84 THR A N 1
ATOM 668 C CA . THR A 1 84 ? 26.750 7.983 -45.152 1.00 54.19 84 THR A CA 1
ATOM 669 C C . THR A 1 84 ? 26.854 7.960 -43.625 1.00 54.19 84 THR A C 1
ATOM 671 O O . THR A 1 84 ? 25.867 7.696 -42.940 1.00 54.19 84 THR A O 1
ATOM 674 N N . MET A 1 85 ? 28.012 8.312 -43.057 1.00 51.50 85 MET A N 1
ATOM 675 C CA . MET A 1 85 ? 28.214 8.468 -41.614 1.00 51.50 85 MET A CA 1
ATOM 676 C C . MET A 1 85 ? 27.356 9.593 -41.036 1.00 51.50 85 MET A C 1
ATOM 678 O O . MET A 1 85 ? 26.729 9.400 -39.998 1.00 51.50 85 MET A O 1
ATOM 682 N N . ARG A 1 86 ? 27.271 10.743 -41.713 1.00 51.59 86 ARG A N 1
ATOM 683 C CA . ARG A 1 86 ? 26.424 11.872 -41.309 1.00 51.59 86 ARG A CA 1
ATOM 684 C C . ARG A 1 86 ? 24.946 11.512 -41.372 1.00 51.59 86 ARG A C 1
ATOM 686 O O . ARG A 1 86 ? 24.216 11.797 -40.432 1.00 51.59 86 ARG A O 1
ATOM 693 N N . GLU A 1 87 ? 24.508 10.836 -42.428 1.00 51.53 87 GLU A N 1
ATOM 694 C CA . GLU A 1 87 ? 23.133 10.355 -42.543 1.00 51.53 87 GLU A CA 1
ATOM 695 C C . GLU A 1 87 ? 22.815 9.303 -41.465 1.00 51.53 87 GLU A C 1
ATOM 697 O O . GLU A 1 87 ? 21.730 9.320 -40.882 1.00 51.53 87 GLU A O 1
ATOM 702 N N . ASN A 1 88 ? 23.764 8.422 -41.139 1.00 55.22 88 ASN A N 1
ATOM 703 C CA . ASN A 1 88 ? 23.633 7.457 -40.047 1.00 55.22 88 ASN A CA 1
ATOM 704 C C . ASN A 1 88 ? 23.616 8.134 -38.666 1.00 55.22 88 ASN A C 1
ATOM 706 O O . ASN A 1 88 ? 22.840 7.712 -37.809 1.00 55.22 88 ASN A O 1
ATOM 710 N N . ALA A 1 89 ? 24.390 9.205 -38.468 1.00 51.41 89 ALA A N 1
ATOM 711 C CA . ALA A 1 89 ? 24.385 10.030 -37.259 1.00 51.41 89 ALA A CA 1
ATOM 712 C C . ALA A 1 89 ? 23.089 10.854 -37.114 1.00 51.41 89 ALA A C 1
ATOM 714 O O . ALA A 1 89 ? 22.529 10.976 -36.025 1.00 51.41 89 ALA A O 1
ATOM 715 N N . ASP A 1 90 ? 22.543 11.365 -38.218 1.00 47.47 90 ASP A N 1
ATOM 716 C CA . ASP A 1 90 ? 21.249 12.053 -38.235 1.00 47.47 90 ASP A CA 1
ATOM 717 C C . ASP A 1 90 ? 20.087 11.068 -38.006 1.00 47.47 90 ASP A C 1
ATOM 719 O O . ASP A 1 90 ? 19.106 11.384 -37.321 1.00 47.47 90 ASP A O 1
ATOM 723 N N . LYS A 1 91 ? 20.191 9.838 -38.531 1.00 51.75 91 LYS A N 1
ATOM 724 C CA . LYS A 1 91 ? 19.242 8.746 -38.261 1.00 51.75 91 LYS A CA 1
ATOM 725 C C . LYS A 1 91 ? 19.330 8.248 -36.816 1.00 51.75 91 LYS A C 1
ATOM 727 O O . LYS A 1 91 ? 18.279 7.964 -36.239 1.00 51.75 91 LYS A O 1
ATOM 732 N N . SER A 1 92 ? 20.522 8.156 -36.217 1.00 48.88 92 SER A N 1
ATOM 733 C CA . SER A 1 92 ? 20.688 7.785 -34.803 1.00 48.88 92 SER A CA 1
ATOM 734 C C . SER A 1 92 ? 20.145 8.876 -33.877 1.00 48.88 92 SER A C 1
ATOM 736 O O . SER A 1 92 ? 19.308 8.572 -33.031 1.00 48.88 92 SER A O 1
ATOM 738 N N . SER A 1 93 ? 20.443 10.148 -34.155 1.00 47.19 93 SER A N 1
ATOM 739 C CA . SER A 1 93 ? 19.885 11.320 -33.462 1.00 47.19 93 SER A CA 1
ATOM 740 C C . SER A 1 93 ? 18.345 11.347 -33.453 1.00 47.19 93 SER A C 1
ATOM 742 O O . SER A 1 93 ? 17.720 11.628 -32.427 1.00 47.19 93 SER A O 1
ATOM 744 N N . LYS A 1 94 ? 17.696 10.972 -34.569 1.00 42.50 94 LYS A N 1
ATOM 745 C CA . LYS A 1 94 ? 16.225 10.848 -34.652 1.00 42.50 94 LYS A CA 1
ATOM 746 C C . LYS A 1 94 ? 15.670 9.605 -33.938 1.00 42.50 94 LYS A C 1
ATOM 748 O O . LYS A 1 94 ? 14.551 9.653 -33.426 1.00 42.50 94 LYS A O 1
ATOM 753 N N . LYS A 1 95 ? 16.427 8.503 -33.865 1.00 45.19 95 LYS A N 1
ATOM 754 C CA . LYS A 1 95 ? 16.090 7.300 -33.071 1.00 45.19 95 LYS A CA 1
ATOM 755 C C . LYS A 1 95 ? 16.245 7.540 -31.559 1.00 45.19 95 LYS A C 1
ATOM 757 O O . LYS A 1 95 ? 15.489 6.966 -30.774 1.00 45.19 95 LYS A O 1
ATOM 762 N N . ASP A 1 96 ? 17.135 8.453 -31.168 1.00 47.50 96 ASP A N 1
ATOM 763 C CA . ASP A 1 96 ? 17.431 8.882 -29.791 1.00 47.50 96 ASP A CA 1
ATOM 764 C C . ASP A 1 96 ? 16.372 9.805 -29.159 1.00 47.50 96 ASP A C 1
ATOM 766 O O . ASP A 1 96 ? 16.575 10.352 -28.065 1.00 47.50 96 ASP A O 1
ATOM 770 N N . ALA A 1 97 ? 15.216 9.976 -29.808 1.00 49.34 97 ALA A N 1
ATOM 771 C CA . ALA A 1 97 ? 14.069 10.683 -29.240 1.00 49.34 97 ALA A CA 1
ATOM 772 C C . ALA A 1 97 ? 13.471 9.952 -28.020 1.00 49.34 97 ALA A C 1
ATOM 774 O O . ALA A 1 97 ? 12.897 10.586 -27.131 1.00 49.34 97 ALA A O 1
ATOM 775 N N . ASN A 1 98 ? 13.630 8.625 -27.930 1.00 60.00 98 ASN A N 1
ATOM 776 C CA . ASN A 1 98 ? 13.131 7.853 -26.795 1.00 60.00 98 ASN A CA 1
ATOM 777 C C . ASN A 1 98 ? 14.101 7.912 -25.615 1.00 60.00 98 ASN A C 1
ATOM 779 O O . ASN A 1 98 ? 15.050 7.140 -25.516 1.00 60.00 98 ASN A O 1
ATOM 783 N N . LYS A 1 99 ? 13.797 8.794 -24.656 1.00 72.94 99 LYS A N 1
ATOM 784 C CA . LYS A 1 99 ? 14.569 8.938 -23.415 1.00 72.94 99 LYS A CA 1
ATOM 785 C C . LYS A 1 99 ? 14.609 7.670 -22.553 1.00 72.94 99 LYS A C 1
ATOM 787 O O . LYS A 1 99 ? 15.452 7.536 -21.671 1.00 72.94 99 LYS A O 1
ATOM 792 N N . VAL A 1 100 ? 13.696 6.724 -22.762 1.00 81.56 100 VAL A N 1
ATOM 793 C CA . VAL A 1 100 ? 13.680 5.439 -22.051 1.00 81.56 100 VAL A CA 1
ATOM 794 C C . VAL A 1 100 ? 14.098 4.327 -23.009 1.00 81.56 100 VAL A C 1
ATOM 796 O O . VAL A 1 100 ? 13.512 4.254 -24.094 1.00 81.56 100 VAL A O 1
ATOM 799 N N . PRO A 1 101 ? 15.034 3.438 -22.616 1.00 84.31 101 PRO A N 1
ATOM 800 C CA . PRO A 1 101 ? 15.517 2.379 -23.492 1.00 84.31 101 PRO A CA 1
ATOM 801 C C . PRO A 1 101 ? 14.400 1.543 -24.125 1.00 84.31 101 PRO A C 1
ATOM 803 O O . PRO A 1 101 ? 13.333 1.298 -23.536 1.00 84.31 101 PRO A O 1
ATOM 806 N N . ALA A 1 102 ? 14.660 1.093 -25.352 1.00 83.62 102 ALA A N 1
ATOM 807 C CA . ALA A 1 102 ? 13.815 0.118 -26.020 1.00 83.62 102 ALA A CA 1
ATOM 808 C C . ALA A 1 102 ? 13.813 -1.201 -25.232 1.00 83.62 102 ALA A C 1
ATOM 810 O O . ALA A 1 102 ? 14.787 -1.564 -24.573 1.00 83.62 102 ALA A O 1
ATOM 811 N N . MET A 1 103 ? 12.688 -1.904 -25.284 1.00 86.19 103 MET A N 1
ATOM 812 C CA . MET A 1 103 ? 12.544 -3.218 -24.669 1.00 86.19 103 MET A CA 1
ATOM 813 C C . MET A 1 103 ? 12.526 -4.273 -25.765 1.00 86.19 103 MET A C 1
ATOM 815 O O . MET A 1 103 ? 11.972 -4.024 -26.839 1.00 86.19 103 MET A O 1
ATOM 819 N N . SER A 1 104 ? 13.122 -5.431 -25.496 1.00 89.69 104 SER A N 1
ATOM 820 C CA . SER A 1 104 ? 13.041 -6.566 -26.410 1.00 89.69 104 SER A CA 1
ATOM 821 C C . SER A 1 104 ? 11.621 -7.143 -26.415 1.00 89.69 104 SER A C 1
ATOM 823 O O . SER A 1 104 ? 10.838 -6.930 -25.486 1.00 89.69 104 SER A O 1
ATOM 825 N N . THR A 1 105 ? 11.273 -7.925 -27.435 1.00 92.25 105 THR A N 1
ATOM 826 C CA . THR A 1 105 ? 10.003 -8.669 -27.443 1.00 92.25 105 THR A CA 1
ATOM 827 C C . THR A 1 105 ? 9.877 -9.584 -26.221 1.00 92.25 105 THR A C 1
ATOM 829 O O . THR A 1 105 ? 8.802 -9.682 -25.635 1.00 92.25 105 THR A O 1
ATOM 832 N N . GLN A 1 106 ? 10.985 -10.193 -25.783 1.00 91.88 106 GLN A N 1
ATOM 833 C CA . GLN A 1 106 ? 11.027 -11.020 -24.575 1.00 91.88 106 GLN A CA 1
ATOM 834 C C . GLN A 1 106 ? 10.694 -10.206 -23.318 1.00 91.88 106 GLN A C 1
ATOM 836 O O . GLN A 1 106 ? 9.903 -10.663 -22.498 1.00 91.88 106 GLN A O 1
ATOM 841 N N . ASP A 1 107 ? 11.211 -8.979 -23.200 1.00 92.62 107 ASP A N 1
ATOM 842 C CA . ASP A 1 107 ? 10.912 -8.092 -22.071 1.00 92.62 107 ASP A CA 1
ATOM 843 C C . ASP A 1 107 ? 9.405 -7.788 -21.975 1.00 92.62 107 ASP A C 1
ATOM 845 O O . ASP A 1 107 ? 8.833 -7.854 -20.887 1.00 92.62 107 ASP A O 1
ATOM 849 N N . TYR A 1 108 ? 8.738 -7.507 -23.103 1.00 91.94 108 TYR A N 1
ATOM 850 C CA . TYR A 1 108 ? 7.284 -7.283 -23.129 1.00 91.94 108 TYR A CA 1
ATOM 851 C C . TYR A 1 108 ? 6.491 -8.531 -22.725 1.00 91.94 108 TYR A C 1
ATOM 853 O O . TYR A 1 108 ? 5.542 -8.427 -21.940 1.00 91.94 108 TYR A O 1
ATOM 861 N N . ILE A 1 109 ? 6.876 -9.706 -23.237 1.00 94.69 109 ILE A N 1
ATOM 862 C CA . ILE A 1 109 ? 6.235 -10.982 -22.891 1.00 94.69 109 ILE A CA 1
ATOM 863 C C . ILE A 1 109 ? 6.369 -11.233 -21.388 1.00 94.69 109 ILE A C 1
ATOM 865 O O . ILE A 1 109 ? 5.375 -11.495 -20.716 1.00 94.69 109 ILE A O 1
ATOM 869 N N . VAL A 1 110 ? 7.575 -11.080 -20.841 1.00 96.06 110 VAL A N 1
ATOM 870 C CA . VAL A 1 110 ? 7.857 -11.297 -19.418 1.00 96.06 110 VAL A CA 1
ATOM 871 C C . VAL A 1 110 ? 7.063 -10.333 -18.542 1.00 96.06 110 VAL A C 1
ATOM 873 O O . VAL A 1 110 ? 6.409 -10.778 -17.600 1.00 96.06 110 VAL A O 1
ATOM 876 N N . CYS A 1 111 ? 7.042 -9.036 -18.863 1.00 95.56 111 CYS A N 1
ATOM 877 C CA . CYS A 1 111 ? 6.216 -8.060 -18.147 1.00 95.56 111 CYS A CA 1
ATOM 878 C C . CYS A 1 111 ? 4.737 -8.456 -18.128 1.00 95.56 111 CYS A C 1
ATOM 880 O O . CYS A 1 111 ? 4.091 -8.402 -17.079 1.00 95.56 111 CYS A O 1
ATOM 882 N N . THR A 1 112 ? 4.213 -8.884 -19.277 1.00 93.75 112 THR A N 1
ATOM 883 C CA . THR A 1 112 ? 2.806 -9.273 -19.423 1.00 93.75 112 THR A CA 1
ATOM 884 C C . THR A 1 112 ? 2.490 -10.529 -18.613 1.00 93.75 112 THR A C 1
ATOM 886 O O . THR A 1 112 ? 1.515 -10.543 -17.866 1.00 93.75 112 THR A O 1
ATOM 889 N N . VAL A 1 113 ? 3.339 -11.559 -18.690 1.00 97.69 113 VAL A N 1
ATOM 890 C CA . VAL A 1 113 ? 3.178 -12.814 -17.939 1.00 97.69 113 VAL A CA 1
ATOM 891 C C . VAL A 1 113 ? 3.268 -12.579 -16.432 1.00 97.69 113 VAL A C 1
ATOM 893 O O . VAL A 1 113 ? 2.446 -13.109 -15.682 1.00 97.69 113 VAL A O 1
ATOM 896 N N . ILE A 1 114 ? 4.223 -11.765 -15.969 1.00 98.00 114 ILE A N 1
ATOM 897 C CA . ILE A 1 114 ? 4.337 -11.411 -14.548 1.00 98.00 114 ILE A CA 1
ATOM 898 C C . ILE A 1 114 ? 3.088 -10.646 -14.093 1.00 98.00 114 ILE A C 1
ATOM 900 O O . ILE A 1 114 ? 2.531 -10.972 -13.047 1.00 98.00 114 ILE A O 1
ATOM 904 N N . GLY A 1 115 ? 2.626 -9.661 -14.870 1.00 96.19 115 GLY A N 1
ATOM 905 C CA . GLY A 1 115 ? 1.439 -8.870 -14.536 1.00 96.19 115 GLY A CA 1
ATOM 906 C C . GLY A 1 115 ? 0.175 -9.728 -14.465 1.00 96.19 115 GLY A C 1
ATOM 907 O O . GLY A 1 115 ? -0.562 -9.664 -13.485 1.00 96.19 115 GLY A O 1
ATOM 908 N N . PHE A 1 116 ? -0.024 -10.607 -15.450 1.00 96.06 116 PHE A N 1
ATOM 909 C CA . PHE A 1 116 ? -1.127 -11.565 -15.460 1.00 96.06 116 PHE A CA 1
ATOM 910 C C . PHE A 1 116 ? -1.059 -12.528 -14.268 1.00 96.06 116 PHE A C 1
ATOM 912 O O . PHE A 1 116 ? -2.053 -12.736 -13.576 1.00 96.06 116 PHE A O 1
ATOM 919 N N . SER A 1 117 ? 0.124 -13.063 -13.960 1.00 97.50 117 SER A N 1
ATOM 920 C CA . SER A 1 117 ? 0.315 -13.938 -12.797 1.00 97.50 117 SER A CA 1
ATOM 921 C C . SER A 1 117 ? -0.010 -13.213 -11.486 1.00 97.50 117 SER A C 1
ATOM 923 O O . SER A 1 117 ? -0.644 -13.784 -10.602 1.00 97.50 117 SER A O 1
ATOM 925 N N . ALA A 1 118 ? 0.346 -11.931 -11.373 1.00 97.69 118 ALA A N 1
ATOM 926 C CA . ALA A 1 118 ? -0.012 -11.102 -10.227 1.00 97.69 118 ALA A CA 1
ATOM 927 C C . ALA A 1 118 ? -1.530 -10.888 -10.103 1.00 97.69 118 ALA A C 1
ATOM 929 O O . ALA A 1 118 ? -2.054 -10.878 -8.986 1.00 97.69 118 ALA A O 1
ATOM 930 N N . THR A 1 119 ? -2.249 -10.777 -11.224 1.00 95.12 119 THR A N 1
ATOM 931 C CA . THR A 1 119 ? -3.720 -10.784 -11.244 1.00 95.12 119 THR A CA 1
ATOM 932 C C . THR A 1 119 ? -4.281 -12.114 -10.747 1.00 95.12 119 THR A C 1
ATOM 934 O O . THR A 1 119 ? -5.204 -12.110 -9.939 1.00 95.12 119 THR A O 1
ATOM 937 N N . LEU A 1 120 ? -3.717 -13.255 -11.159 1.00 94.75 120 LEU A N 1
ATOM 938 C CA . LEU A 1 120 ? -4.157 -14.564 -10.659 1.00 94.75 120 LEU A CA 1
ATOM 939 C C . LEU A 1 120 ? -3.940 -14.695 -9.145 1.00 94.75 120 LEU A C 1
ATOM 941 O O . LEU A 1 120 ? -4.817 -15.198 -8.447 1.00 94.75 120 LEU A O 1
ATOM 945 N N . ILE A 1 121 ? -2.817 -14.191 -8.622 1.00 94.44 121 ILE A N 1
ATOM 946 C CA . ILE A 1 121 ? -2.573 -14.108 -7.174 1.00 94.44 121 ILE A CA 1
ATOM 947 C C . ILE A 1 121 ? -3.657 -13.252 -6.500 1.00 94.44 121 ILE A C 1
ATOM 949 O O . ILE A 1 121 ? -4.236 -13.676 -5.501 1.00 94.44 121 ILE A O 1
ATOM 953 N N . ASP A 1 122 ? -3.982 -12.082 -7.055 1.00 94.06 122 ASP A N 1
ATOM 954 C CA . ASP A 1 122 ? -5.029 -11.210 -6.507 1.00 94.06 122 ASP A CA 1
ATOM 955 C C . ASP A 1 122 ? -6.427 -11.864 -6.527 1.00 94.06 122 ASP A C 1
ATOM 957 O O . ASP A 1 122 ? -7.226 -11.693 -5.606 1.00 94.06 122 ASP A O 1
ATOM 961 N N . ILE A 1 123 ? -6.740 -12.642 -7.561 1.00 90.06 123 ILE A N 1
ATOM 962 C CA . ILE A 1 123 ? -8.034 -13.322 -7.682 1.00 90.06 123 ILE A CA 1
ATOM 963 C C . ILE A 1 123 ? -8.111 -14.526 -6.737 1.00 90.06 123 ILE A C 1
ATOM 965 O O . ILE A 1 123 ? -9.041 -14.612 -5.938 1.00 90.06 123 ILE A O 1
ATOM 969 N N . PHE A 1 124 ? -7.143 -15.444 -6.798 1.00 88.75 124 PHE A N 1
ATOM 970 C CA . PHE A 1 124 ? -7.233 -16.737 -6.114 1.00 88.75 124 PHE A CA 1
ATOM 971 C C . PHE A 1 124 ? -6.675 -16.723 -4.691 1.00 88.75 124 PHE A C 1
ATOM 973 O O . PHE A 1 124 ? -7.255 -17.336 -3.796 1.00 88.75 124 PHE A O 1
ATOM 980 N N . LEU A 1 125 ? -5.552 -16.038 -4.461 1.00 88.94 125 LEU A N 1
ATOM 981 C CA . LEU A 1 125 ? -4.889 -16.035 -3.154 1.00 88.94 125 LEU A CA 1
ATOM 982 C C . LEU A 1 125 ? -5.353 -14.895 -2.251 1.00 88.94 125 LEU A C 1
ATOM 984 O O . LEU A 1 125 ? -5.339 -15.070 -1.032 1.00 88.94 125 LEU A O 1
ATOM 988 N N . VAL A 1 126 ? -5.765 -13.760 -2.831 1.00 90.56 126 VAL A N 1
ATOM 989 C CA . VAL A 1 126 ? -6.220 -12.564 -2.098 1.00 90.56 126 VAL A CA 1
ATOM 990 C C . VAL A 1 126 ? -7.738 -12.396 -2.100 1.00 90.56 126 VAL A C 1
ATOM 992 O O . VAL A 1 126 ? -8.278 -11.985 -1.073 1.00 90.56 126 VAL A O 1
ATOM 995 N N . GLY A 1 127 ? -8.434 -12.768 -3.177 1.00 88.00 127 GLY A N 1
ATOM 996 C CA . GLY A 1 127 ? -9.898 -12.791 -3.249 1.00 88.00 127 GLY A CA 1
ATOM 997 C C . GLY A 1 127 ? -10.576 -11.460 -2.900 1.00 88.00 127 GLY A C 1
ATOM 998 O O . GLY A 1 127 ? -9.940 -10.406 -2.870 1.00 88.00 127 GLY A O 1
ATOM 999 N N . THR A 1 128 ? -11.882 -11.514 -2.654 1.00 87.81 128 THR A N 1
ATOM 1000 C CA . THR A 1 128 ? -12.682 -10.382 -2.165 1.00 87.81 128 THR A CA 1
ATOM 1001 C C . THR A 1 128 ? -13.240 -10.763 -0.797 1.00 87.81 128 THR A C 1
ATOM 1003 O O . THR A 1 128 ? -13.889 -11.808 -0.705 1.00 87.81 128 THR A O 1
ATOM 1006 N N . PRO A 1 129 ? -12.992 -9.981 0.266 1.00 84.75 129 PRO A N 1
ATOM 1007 C CA . PRO A 1 129 ? -13.479 -10.311 1.594 1.00 84.75 129 PRO A CA 1
ATOM 1008 C C . PRO A 1 129 ? -15.002 -10.173 1.631 1.00 84.75 129 PRO A C 1
ATOM 1010 O O . PRO A 1 129 ? -15.561 -9.210 1.104 1.00 84.75 129 PRO A O 1
ATOM 1013 N N . LYS A 1 130 ? -15.679 -11.145 2.247 1.00 76.19 130 LYS A N 1
ATOM 1014 C CA . LYS A 1 130 ? -17.131 -11.105 2.455 1.00 76.19 130 LYS A CA 1
ATOM 1015 C C . LYS A 1 130 ? -17.473 -11.570 3.858 1.00 76.19 130 LYS A C 1
ATOM 1017 O O . LYS A 1 130 ? -17.049 -12.638 4.293 1.00 76.19 130 LYS A O 1
ATOM 1022 N N . ARG A 1 131 ? -18.274 -10.780 4.569 1.00 70.44 131 ARG A N 1
ATOM 1023 C CA . ARG A 1 131 ? -18.849 -11.183 5.852 1.00 70.44 131 ARG A CA 1
ATOM 1024 C C . ARG A 1 131 ? -20.134 -11.966 5.600 1.00 70.44 131 ARG A C 1
ATOM 1026 O O . ARG A 1 131 ? -21.133 -11.399 5.169 1.00 70.44 131 ARG A O 1
ATOM 1033 N N . ILE A 1 132 ? -20.096 -13.266 5.867 1.00 67.75 132 ILE A N 1
ATOM 1034 C CA . ILE A 1 132 ? -21.248 -14.161 5.774 1.00 67.75 132 ILE A CA 1
ATOM 1035 C C . ILE A 1 132 ? -21.846 -14.398 7.161 1.00 67.75 132 ILE A C 1
ATOM 1037 O O . ILE A 1 132 ? -21.135 -14.601 8.147 1.00 67.75 132 ILE A O 1
ATOM 1041 N N . LYS A 1 133 ? -23.177 -14.376 7.238 1.00 65.88 133 LYS A N 1
ATOM 1042 C CA . LYS A 1 133 ? -23.927 -14.782 8.429 1.00 65.88 133 LYS A CA 1
ATOM 1043 C C . LYS A 1 133 ? -24.259 -16.264 8.301 1.00 65.88 133 LYS A C 1
ATOM 1045 O O . LYS A 1 133 ? -25.042 -16.638 7.433 1.00 65.88 133 LYS A O 1
ATOM 1050 N N . LEU A 1 134 ? -23.656 -17.104 9.137 1.00 64.56 134 LEU A N 1
ATOM 1051 C CA . LEU A 1 134 ? -23.984 -18.526 9.199 1.00 64.56 134 LEU A CA 1
ATOM 1052 C C . LEU A 1 134 ? -25.281 -18.755 9.997 1.00 64.56 134 LEU A C 1
ATOM 1054 O O . LEU A 1 134 ? -25.622 -17.947 10.873 1.00 64.56 134 LEU A O 1
ATOM 1058 N N . PRO A 1 135 ? -25.989 -19.876 9.755 1.00 47.69 135 PRO A N 1
ATOM 1059 C CA . PRO A 1 135 ? -27.090 -20.308 10.611 1.00 47.69 135 PRO A CA 1
ATOM 1060 C C . PRO A 1 135 ? -26.634 -20.384 12.078 1.00 47.69 135 PRO A C 1
ATOM 1062 O O . PRO A 1 135 ? -25.605 -20.986 12.382 1.00 47.69 135 PRO A O 1
ATOM 1065 N N . GLY A 1 136 ? -27.375 -19.740 12.986 1.00 55.41 136 GLY A N 1
ATOM 1066 C CA . GLY A 1 136 ? -27.013 -19.632 14.408 1.00 55.41 136 GLY A CA 1
ATOM 1067 C C . GLY A 1 136 ? -26.315 -18.327 14.817 1.00 55.41 136 GLY A C 1
ATOM 1068 O O . GLY A 1 136 ? -25.802 -18.241 15.927 1.00 55.41 136 GLY A O 1
ATOM 1069 N N . GLY A 1 137 ? -26.279 -17.310 13.946 1.00 54.84 137 GLY A N 1
ATOM 1070 C CA . GLY A 1 137 ? -25.824 -15.954 14.296 1.00 54.84 137 GLY A CA 1
ATOM 1071 C C . GLY A 1 137 ? -24.305 -15.762 14.317 1.00 54.84 137 GLY A C 1
ATOM 1072 O O . GLY A 1 137 ? -23.832 -14.666 14.610 1.00 54.84 137 GLY A O 1
ATOM 1073 N N . LYS A 1 138 ? -23.528 -16.798 13.974 1.00 53.19 138 LYS A N 1
ATOM 1074 C CA . LYS A 1 138 ? -22.074 -16.690 13.810 1.00 53.19 138 LYS A CA 1
ATOM 1075 C C . LYS A 1 138 ? -21.758 -15.948 12.515 1.00 53.19 138 LYS A C 1
ATOM 1077 O O . LYS A 1 138 ? -22.069 -16.425 11.426 1.00 53.19 138 LYS A O 1
ATOM 1082 N N . GLU A 1 139 ? -21.125 -14.789 12.631 1.00 60.22 139 GLU A N 1
ATOM 1083 C CA . GLU A 1 139 ? -20.578 -14.076 11.481 1.00 60.22 139 GLU A CA 1
ATOM 1084 C C . GLU A 1 139 ? -19.156 -14.557 11.214 1.00 60.22 139 GLU A C 1
ATOM 1086 O O . GLU A 1 139 ? -18.293 -14.487 12.088 1.00 60.22 139 GLU A O 1
ATOM 1091 N N . VAL A 1 140 ? -18.902 -15.031 9.999 1.00 61.97 140 VAL A N 1
ATOM 1092 C CA . VAL A 1 140 ? -17.556 -15.369 9.544 1.00 61.97 140 VAL A CA 1
ATOM 1093 C C . VAL A 1 140 ? -17.220 -14.437 8.401 1.00 61.97 140 VAL A C 1
ATOM 1095 O O . VAL A 1 140 ? -17.998 -14.274 7.466 1.00 61.97 140 VAL A O 1
ATOM 1098 N N . VAL A 1 141 ? -16.055 -13.803 8.467 1.00 63.28 141 VAL A N 1
ATOM 1099 C CA . VAL A 1 141 ? -15.526 -13.111 7.298 1.00 63.28 141 VAL A CA 1
ATOM 1100 C C . VAL A 1 141 ? -14.754 -14.133 6.480 1.00 63.28 141 VAL A C 1
ATOM 1102 O O . VAL A 1 141 ? -13.622 -14.475 6.837 1.00 63.28 141 VAL A O 1
ATOM 1105 N N . GLU A 1 142 ? -15.360 -14.619 5.396 1.00 63.91 142 GLU A N 1
ATOM 1106 C CA . GLU A 1 142 ? -14.638 -15.356 4.365 1.00 63.91 142 GLU A CA 1
ATOM 1107 C C . GLU A 1 142 ? -13.546 -14.429 3.832 1.00 63.91 142 GLU A C 1
ATOM 1109 O O . GLU A 1 142 ? -13.785 -13.420 3.165 1.00 63.91 142 GLU A O 1
ATOM 1114 N N . GLY A 1 143 ? -12.321 -14.710 4.258 1.00 57.66 143 GLY A N 1
ATOM 1115 C CA . GLY A 1 143 ? -11.128 -14.197 3.619 1.00 57.66 143 GLY A CA 1
ATOM 1116 C C . GLY A 1 143 ? -10.688 -15.191 2.559 1.00 57.66 143 GLY A C 1
ATOM 1117 O O . GLY A 1 143 ? -10.977 -16.383 2.648 1.00 57.66 143 GLY A O 1
ATOM 1118 N N . SER A 1 144 ? -9.932 -14.707 1.586 1.00 69.50 144 SER A N 1
ATOM 1119 C CA . SER A 1 144 ? -9.129 -15.572 0.727 1.00 69.50 144 SER A CA 1
ATOM 1120 C C . SER A 1 144 ? -8.147 -16.437 1.506 1.00 69.50 144 SER A C 1
ATOM 1122 O O . SER A 1 144 ? -7.937 -16.228 2.700 1.00 69.50 144 SER A O 1
ATOM 1124 N N . ALA A 1 145 ? -7.495 -17.380 0.823 1.00 77.00 145 ALA A N 1
ATOM 1125 C CA . ALA A 1 145 ? -6.511 -18.267 1.436 1.00 77.00 145 ALA A CA 1
ATOM 1126 C C . ALA A 1 145 ? -5.473 -17.504 2.286 1.00 77.00 145 ALA A C 1
ATOM 1128 O O . ALA A 1 145 ? -5.254 -17.866 3.442 1.00 77.00 145 ALA A O 1
ATOM 1129 N N . LEU A 1 146 ? -4.898 -16.408 1.770 1.00 82.38 146 LEU A N 1
ATOM 1130 C CA . LEU A 1 146 ? -3.897 -15.623 2.503 1.00 82.38 146 LEU A CA 1
ATOM 1131 C C . LEU A 1 146 ? -4.504 -14.799 3.642 1.00 82.38 146 LEU A C 1
ATOM 1133 O O . LEU A 1 146 ? -3.999 -14.838 4.765 1.00 82.38 146 LEU A O 1
ATOM 1137 N N . THR A 1 147 ? -5.610 -14.090 3.395 1.00 82.44 147 THR A N 1
ATOM 1138 C CA . THR A 1 147 ? -6.257 -13.291 4.450 1.00 82.44 147 THR A CA 1
ATOM 1139 C C . THR A 1 147 ? -6.776 -14.186 5.577 1.00 82.44 147 THR A C 1
ATOM 1141 O O . THR A 1 147 ? -6.676 -13.832 6.750 1.00 82.44 147 THR A O 1
ATOM 1144 N N . GLY A 1 148 ? -7.275 -15.376 5.243 1.00 82.94 148 GLY A N 1
ATOM 1145 C CA . GLY A 1 148 ? -7.706 -16.391 6.196 1.00 82.94 148 GLY A CA 1
ATOM 1146 C C . GLY A 1 148 ? -6.565 -16.909 7.072 1.00 82.94 148 GLY A C 1
ATOM 1147 O O . GLY A 1 148 ? -6.769 -17.079 8.271 1.00 82.94 148 GLY A O 1
ATOM 1148 N N . ILE A 1 149 ? -5.360 -17.106 6.519 1.00 83.81 149 ILE A N 1
ATOM 1149 C CA . ILE A 1 149 ? -4.169 -17.457 7.313 1.00 83.81 149 ILE A CA 1
ATOM 1150 C C . ILE A 1 149 ? -3.872 -16.355 8.333 1.00 83.81 149 ILE A C 1
ATOM 1152 O O . ILE A 1 149 ? -3.748 -16.652 9.519 1.00 83.81 149 ILE A O 1
ATOM 1156 N N . PHE A 1 150 ? -3.833 -15.088 7.906 1.00 84.56 150 PHE A N 1
ATOM 1157 C CA . PHE A 1 150 ? -3.565 -13.974 8.820 1.00 84.56 150 PHE A CA 1
ATOM 1158 C C . PHE A 1 150 ? -4.643 -13.805 9.891 1.00 84.56 150 PHE A C 1
ATOM 1160 O O . PHE A 1 150 ? -4.318 -13.508 11.034 1.00 84.56 150 PHE A O 1
ATOM 1167 N N . ARG A 1 151 ? -5.917 -14.034 9.558 1.00 83.81 151 ARG A N 1
ATOM 1168 C CA . ARG A 1 151 ? -7.022 -13.963 10.527 1.00 83.81 151 ARG A CA 1
ATOM 1169 C C . ARG A 1 151 ? -7.000 -15.082 11.561 1.00 83.81 151 ARG A C 1
ATOM 1171 O O . ARG A 1 151 ? -7.501 -14.879 12.658 1.00 83.81 151 ARG A O 1
ATOM 1178 N N . LYS A 1 152 ? -6.439 -16.248 11.227 1.00 83.25 152 LYS A N 1
ATOM 1179 C CA . LYS A 1 152 ? -6.284 -17.373 12.165 1.00 83.25 152 LYS A CA 1
ATOM 1180 C C . LYS A 1 152 ? -5.148 -17.158 13.168 1.00 83.25 152 LYS A C 1
ATOM 1182 O O . LYS A 1 152 ? -5.109 -17.849 14.187 1.00 83.25 152 LYS A O 1
ATOM 1187 N N . LEU A 1 153 ? -4.229 -16.223 12.911 1.00 79.75 153 LEU A N 1
ATOM 1188 C CA . LEU A 1 153 ? -3.187 -15.870 13.875 1.00 79.75 153 LEU A CA 1
ATOM 1189 C C . LEU A 1 153 ? -3.841 -15.327 15.154 1.00 79.75 153 LEU A C 1
ATOM 1191 O O . LEU A 1 153 ? -4.658 -14.418 15.099 1.00 79.75 153 LEU A O 1
ATOM 1195 N N . GLY A 1 154 ? -3.499 -15.910 16.304 1.00 71.56 154 GLY A N 1
ATOM 1196 C CA . GLY A 1 154 ? -4.035 -15.495 17.607 1.00 71.56 154 GLY A CA 1
ATOM 1197 C C . GLY A 1 154 ? -5.414 -16.060 17.976 1.00 71.56 154 GLY A C 1
ATOM 1198 O O . GLY A 1 154 ? -5.815 -15.923 19.124 1.00 71.56 154 GLY A O 1
ATOM 1199 N N . GLN A 1 155 ? -6.112 -16.771 17.082 1.00 77.00 155 GLN A N 1
ATOM 1200 C CA . GLN A 1 155 ? -7.430 -17.351 17.407 1.00 77.00 155 GLN A CA 1
ATOM 1201 C C . GLN A 1 155 ? -7.371 -18.606 18.291 1.00 77.00 155 GLN A C 1
ATOM 1203 O O . GLN A 1 155 ? -8.386 -19.019 18.841 1.00 77.00 155 GLN A O 1
ATOM 1208 N N . ASN A 1 156 ? -6.203 -19.240 18.427 1.00 81.88 156 ASN A N 1
ATOM 1209 C CA . ASN A 1 156 ? -6.038 -20.361 19.348 1.00 81.88 156 ASN A CA 1
ATOM 1210 C C . ASN A 1 156 ? -5.886 -19.828 20.777 1.00 81.88 156 ASN A C 1
ATOM 1212 O O . ASN A 1 156 ? -4.790 -19.403 21.136 1.00 81.88 156 ASN A O 1
ATOM 1216 N N . GLU A 1 157 ? -6.956 -19.901 21.572 1.00 77.81 157 GLU A N 1
ATOM 1217 C CA . GLU A 1 157 ? -7.033 -19.413 22.962 1.00 77.81 157 GLU A CA 1
ATOM 1218 C C . GLU A 1 157 ? -5.889 -19.929 23.856 1.00 77.81 157 GLU A C 1
ATOM 1220 O O . GLU A 1 157 ? -5.370 -19.215 24.712 1.00 77.81 157 GLU A O 1
ATOM 1225 N N . ASN A 1 158 ? -5.408 -21.150 23.605 1.00 81.44 158 ASN A N 1
ATOM 1226 C CA . ASN A 1 158 ? -4.308 -21.753 24.364 1.00 81.44 158 ASN A CA 1
ATOM 1227 C C . ASN A 1 158 ? -2.913 -21.426 23.800 1.00 81.44 158 ASN A C 1
ATOM 1229 O O . ASN A 1 158 ? -1.894 -21.790 24.394 1.00 81.44 158 ASN A O 1
ATOM 1233 N N . GLY A 1 159 ? -2.846 -20.759 22.649 1.00 84.88 159 GLY A N 1
ATOM 1234 C CA . GLY A 1 159 ? -1.613 -20.427 21.951 1.00 84.88 159 GLY A CA 1
ATOM 1235 C C . GLY A 1 159 ? -0.838 -19.280 22.601 1.00 84.88 159 GLY A C 1
ATOM 1236 O O . GLY A 1 159 ? -1.403 -18.364 23.193 1.00 84.88 159 GLY A O 1
ATOM 1237 N N . ILE A 1 160 ? 0.486 -19.291 22.423 1.00 86.69 160 ILE A N 1
ATOM 1238 C CA . ILE A 1 160 ? 1.387 -18.231 22.913 1.00 86.69 160 ILE A CA 1
ATOM 1239 C C . ILE A 1 160 ? 0.989 -16.860 22.343 1.00 86.69 160 ILE A C 1
ATOM 1241 O O . ILE A 1 160 ? 0.995 -15.868 23.064 1.00 86.69 160 ILE A O 1
ATOM 1245 N N . ILE A 1 161 ? 0.588 -16.819 21.067 1.00 85.00 161 ILE A N 1
ATOM 1246 C CA . ILE A 1 161 ? 0.162 -15.586 20.388 1.00 85.00 161 ILE A CA 1
ATOM 1247 C C . ILE A 1 161 ? -1.093 -15.004 21.046 1.00 85.00 161 ILE A C 1
ATOM 1249 O O . ILE A 1 161 ? -1.161 -13.792 21.218 1.00 85.00 161 ILE A O 1
ATOM 1253 N N . HIS A 1 162 ? -2.052 -15.853 21.438 1.00 86.19 162 HIS A N 1
ATOM 1254 C CA . HIS A 1 162 ? -3.277 -15.402 22.095 1.00 86.19 162 HIS A CA 1
ATOM 1255 C C . HIS A 1 162 ? -2.971 -14.732 23.431 1.00 86.19 162 HIS A C 1
ATOM 1257 O O . HIS A 1 162 ? -3.265 -13.560 23.628 1.00 86.19 162 HIS A O 1
ATOM 1263 N N . LYS A 1 163 ? -2.232 -15.440 24.293 1.00 88.12 163 LYS A N 1
ATOM 1264 C CA . LYS A 1 163 ? -1.787 -14.920 25.594 1.00 88.12 163 LYS A CA 1
ATOM 1265 C C . LYS A 1 163 ? -1.016 -13.606 25.470 1.00 88.12 163 LYS A C 1
ATOM 1267 O O . LYS A 1 163 ? -1.203 -12.706 26.282 1.00 88.12 163 LYS A O 1
ATOM 1272 N N . PHE A 1 164 ? -0.147 -13.501 24.464 1.00 88.25 164 PHE A N 1
ATOM 1273 C CA . PHE A 1 164 ? 0.635 -12.294 24.223 1.00 88.25 164 PHE A CA 1
ATOM 1274 C C . PHE A 1 164 ? -0.243 -11.095 23.855 1.00 88.25 164 PHE A C 1
ATOM 1276 O O . PHE A 1 164 ? -0.046 -10.017 24.408 1.00 88.25 164 PHE A O 1
ATOM 1283 N N . TYR A 1 165 ? -1.219 -11.259 22.957 1.00 86.62 165 TYR A N 1
ATOM 1284 C CA . TYR A 1 165 ? -2.061 -10.124 22.585 1.00 86.62 165 TYR A CA 1
ATOM 1285 C C . TYR A 1 165 ? -3.062 -9.762 23.685 1.00 86.62 165 TYR A C 1
ATOM 1287 O O . TYR A 1 165 ? -3.296 -8.576 23.870 1.00 86.62 165 TYR A O 1
ATOM 1295 N N . THR A 1 166 ? -3.595 -10.726 24.450 1.00 87.88 166 THR A N 1
ATOM 1296 C CA . THR A 1 166 ? -4.450 -10.433 25.618 1.00 87.88 166 THR A CA 1
ATOM 1297 C C . THR A 1 166 ? -3.684 -9.619 26.659 1.00 87.88 166 THR A C 1
ATOM 1299 O O . THR A 1 166 ? -4.183 -8.622 27.165 1.00 87.88 166 THR A O 1
ATOM 1302 N N . PHE A 1 167 ? -2.419 -9.972 26.911 1.00 91.88 167 PHE A N 1
ATOM 1303 C CA . PHE A 1 167 ? -1.538 -9.187 27.776 1.00 91.88 167 PHE A CA 1
ATOM 1304 C C . PHE A 1 167 ? -1.363 -7.741 27.279 1.00 91.88 167 PHE A C 1
ATOM 1306 O O . PHE A 1 167 ? -1.413 -6.803 28.077 1.00 91.88 167 PHE A O 1
ATOM 1313 N N . LEU A 1 168 ? -1.174 -7.546 25.968 1.00 93.12 168 LEU A N 1
ATOM 1314 C CA . LEU A 1 168 ? -1.102 -6.207 25.378 1.00 93.12 168 LEU A CA 1
ATOM 1315 C C . LEU A 1 168 ? -2.436 -5.466 25.485 1.00 93.12 168 LEU A C 1
ATOM 1317 O O . LEU A 1 168 ? -2.439 -4.299 25.860 1.00 93.12 168 LEU A O 1
ATOM 1321 N N . GLU A 1 169 ? -3.557 -6.131 25.217 1.00 89.94 169 GLU A N 1
ATOM 1322 C CA . GLU A 1 169 ? -4.896 -5.554 25.335 1.00 89.94 169 GLU A CA 1
ATOM 1323 C C . GLU A 1 169 ? -5.166 -5.062 26.763 1.00 89.94 169 GLU A C 1
ATOM 1325 O O . GLU A 1 169 ? -5.725 -3.979 26.948 1.00 89.94 169 GLU A O 1
ATOM 1330 N N . ASP A 1 170 ? -4.740 -5.816 27.777 1.00 92.31 170 ASP A N 1
ATOM 1331 C CA . ASP A 1 170 ? -4.942 -5.486 29.189 1.00 92.31 170 ASP A CA 1
ATOM 1332 C C . ASP A 1 170 ? -4.074 -4.316 29.658 1.00 92.31 170 ASP A C 1
ATOM 1334 O O . ASP A 1 170 ? -4.546 -3.439 30.386 1.00 92.31 170 ASP A O 1
ATOM 1338 N N . ILE A 1 171 ? -2.810 -4.275 29.234 1.00 93.94 171 ILE A N 1
ATOM 1339 C CA . ILE A 1 171 ? -1.845 -3.275 29.705 1.00 93.94 171 ILE A CA 1
ATOM 1340 C C . ILE A 1 171 ? -1.914 -1.998 28.875 1.00 93.94 171 ILE A C 1
ATOM 1342 O O . ILE A 1 171 ? -1.900 -0.894 29.425 1.00 93.94 171 ILE A O 1
ATOM 1346 N N . CYS A 1 172 ? -2.008 -2.120 27.555 1.00 94.69 172 CYS A N 1
ATOM 1347 C CA . CYS A 1 172 ? -1.949 -1.010 26.614 1.00 94.69 172 CYS A CA 1
ATOM 1348 C C . CYS A 1 172 ? -3.333 -0.381 26.398 1.00 94.69 172 CYS A C 1
ATOM 1350 O O . CYS A 1 172 ? -3.802 -0.243 25.272 1.00 94.69 172 CYS A O 1
ATOM 1352 N N . LYS A 1 173 ? -3.996 0.029 27.487 1.00 94.12 173 LYS A N 1
ATOM 1353 C CA . LYS A 1 173 ? -5.246 0.803 27.414 1.00 94.12 173 LYS A CA 1
ATOM 1354 C C . LYS A 1 173 ? -4.968 2.237 26.974 1.00 94.12 173 LYS A C 1
ATOM 1356 O O . LYS A 1 173 ? -4.115 2.913 27.565 1.00 94.12 173 LYS A O 1
ATOM 1361 N N . VAL A 1 174 ? -5.731 2.702 25.993 1.00 95.44 174 VAL A N 1
ATOM 1362 C CA . VAL A 1 174 ? -5.562 4.002 25.337 1.00 95.44 174 VAL A CA 1
ATOM 1363 C C . VAL A 1 174 ? -6.833 4.849 25.471 1.00 95.44 174 VAL A C 1
ATOM 1365 O O . VAL A 1 174 ? -7.924 4.295 25.580 1.00 95.44 174 VAL A O 1
ATOM 1368 N N . PRO A 1 175 ? -6.727 6.188 25.509 1.00 95.12 175 PRO A N 1
ATOM 1369 C CA . PRO A 1 175 ? -7.874 7.059 25.777 1.00 95.12 175 PRO A CA 1
ATOM 1370 C C . PRO A 1 175 ? -8.807 7.251 24.570 1.00 95.12 175 PRO A C 1
ATOM 1372 O O . PRO A 1 175 ? -9.939 7.679 24.744 1.00 95.12 175 PRO A O 1
ATOM 1375 N N . TYR A 1 176 ? -8.368 6.911 23.359 1.00 94.00 176 TYR A N 1
ATOM 1376 C CA . TYR A 1 176 ? -9.139 7.052 22.118 1.00 94.00 176 TYR A CA 1
ATOM 1377 C C . TYR A 1 176 ? -9.912 5.788 21.707 1.00 94.00 176 TYR A C 1
ATOM 1379 O O . TYR A 1 176 ? -10.519 5.768 20.636 1.00 94.00 176 TYR A O 1
ATOM 1387 N N . ASP A 1 177 ? -9.937 4.766 22.567 1.00 94.19 177 ASP A N 1
ATOM 1388 C CA . ASP A 1 177 ? -10.716 3.529 22.411 1.00 94.19 177 ASP A CA 1
ATOM 1389 C C . ASP A 1 177 ? -12.153 3.723 22.946 1.00 94.19 177 ASP A C 1
ATOM 1391 O O . ASP A 1 177 ? -12.613 3.059 23.876 1.00 94.19 177 ASP A O 1
ATOM 1395 N N . VAL A 1 178 ? -12.841 4.752 22.433 1.00 92.38 178 VAL A N 1
ATOM 1396 C CA . VAL A 1 178 ? -14.178 5.168 22.897 1.00 92.38 178 VAL A CA 1
ATOM 1397 C C . VAL A 1 178 ? -15.269 4.561 22.010 1.00 92.38 178 VAL A C 1
ATOM 1399 O O . VAL A 1 178 ? -15.180 4.555 20.785 1.00 92.38 178 VAL A O 1
ATOM 1402 N N . VAL A 1 179 ? -16.350 4.092 22.637 1.00 91.38 179 VAL A N 1
ATOM 1403 C CA . VAL A 1 179 ? -17.568 3.627 21.959 1.00 91.38 179 VAL A CA 1
ATOM 1404 C C . VAL A 1 179 ? -18.733 4.512 22.384 1.00 91.38 179 VAL A C 1
ATOM 1406 O O . VAL A 1 179 ? -18.980 4.700 23.574 1.00 91.38 179 VAL A O 1
ATOM 1409 N N . ASP A 1 180 ? -19.473 5.028 21.409 1.00 89.25 180 ASP A N 1
ATOM 1410 C CA . ASP A 1 180 ? -20.643 5.873 21.624 1.00 89.25 180 ASP A CA 1
ATOM 1411 C C . ASP A 1 180 ? -21.714 5.575 20.569 1.00 89.25 180 ASP A C 1
ATOM 1413 O O . ASP A 1 180 ? -21.770 6.166 19.485 1.00 89.25 180 ASP A O 1
ATOM 1417 N N . MET A 1 181 ? -22.600 4.640 20.912 1.00 85.88 181 MET A N 1
ATOM 1418 C CA . MET A 1 181 ? -23.648 4.162 20.010 1.00 85.88 181 MET A CA 1
ATOM 1419 C C . MET A 1 181 ? -24.642 5.260 19.609 1.00 85.88 181 MET A C 1
ATOM 1421 O O . MET A 1 181 ? -25.250 5.162 18.548 1.00 85.88 181 MET A O 1
ATOM 1425 N N . LYS A 1 182 ? -24.807 6.320 20.417 1.00 84.12 182 LYS A N 1
ATOM 1426 C CA . LYS A 1 182 ? -25.715 7.434 20.082 1.00 84.12 182 LYS A CA 1
ATOM 1427 C C . LYS A 1 182 ? -25.189 8.271 18.919 1.00 84.12 182 LYS A C 1
ATOM 1429 O O . LYS A 1 182 ? -25.972 8.913 18.230 1.00 84.12 182 LYS A O 1
ATOM 1434 N N . ASN A 1 183 ? -23.875 8.264 18.720 1.00 82.19 183 ASN A N 1
ATOM 1435 C CA . ASN A 1 183 ? -23.179 9.032 17.695 1.00 82.19 183 ASN A CA 1
ATOM 1436 C C . ASN A 1 183 ? -22.626 8.144 16.568 1.00 82.19 183 ASN A C 1
ATOM 1438 O O . ASN A 1 183 ? -21.731 8.570 15.837 1.00 82.19 183 ASN A O 1
ATOM 1442 N N . ASP A 1 184 ? -23.170 6.928 16.431 1.00 86.38 184 ASP A N 1
ATOM 1443 C CA . ASP A 1 184 ? -22.785 5.936 15.421 1.00 86.38 184 ASP A CA 1
ATOM 1444 C C . ASP A 1 184 ? -21.295 5.526 15.485 1.00 86.38 184 ASP A C 1
ATOM 1446 O O . ASP A 1 184 ? -20.643 5.192 14.491 1.00 86.38 184 ASP A O 1
ATOM 1450 N N . ILE A 1 185 ? -20.750 5.524 16.705 1.00 91.06 185 ILE A N 1
ATOM 1451 C CA . ILE A 1 185 ? -19.429 4.987 17.038 1.00 91.06 185 ILE A CA 1
ATOM 1452 C C . ILE A 1 185 ? -19.662 3.652 17.750 1.00 91.06 185 ILE A C 1
ATOM 1454 O O . ILE A 1 185 ? -19.864 3.567 18.958 1.00 91.06 185 ILE A O 1
ATOM 1458 N N . MET A 1 186 ? -19.704 2.592 16.958 1.00 92.56 186 MET A N 1
ATOM 1459 C CA . MET A 1 186 ? -20.029 1.222 17.333 1.00 92.56 186 MET A CA 1
ATOM 1460 C C . MET A 1 186 ? -18.754 0.391 17.583 1.00 92.56 186 MET A C 1
ATOM 1462 O O . MET A 1 186 ? -17.705 0.651 16.988 1.00 92.56 186 MET A O 1
ATOM 1466 N N . PRO A 1 187 ? -18.829 -0.724 18.339 1.00 91.38 187 PRO A N 1
ATOM 1467 C CA . PRO A 1 187 ? -17.689 -1.636 18.526 1.00 91.38 187 PRO A CA 1
ATOM 1468 C C . PRO A 1 187 ? -17.051 -2.142 17.217 1.00 91.38 187 PRO A C 1
ATOM 1470 O O . PRO A 1 187 ? -15.867 -2.464 17.177 1.00 91.38 187 PRO A O 1
ATOM 1473 N N . LYS A 1 188 ? -17.831 -2.182 16.132 1.00 91.12 188 LYS A N 1
ATOM 1474 C CA . LYS A 1 188 ? -17.399 -2.626 14.800 1.00 91.12 188 LYS A CA 1
ATOM 1475 C C . LYS A 1 188 ? -16.718 -1.550 13.941 1.00 91.12 188 LYS A C 1
ATOM 1477 O O . LYS A 1 188 ? -16.056 -1.917 12.982 1.00 91.12 188 LYS A O 1
ATOM 1482 N N . ASN A 1 189 ? -16.900 -0.258 14.235 1.00 93.75 189 ASN A N 1
ATOM 1483 C CA . ASN A 1 189 ? -16.420 0.842 13.383 1.00 93.75 189 ASN A CA 1
ATOM 1484 C C . ASN A 1 189 ? -15.551 1.874 14.128 1.00 93.75 189 ASN A C 1
ATOM 1486 O O . ASN A 1 189 ? -14.857 2.639 13.466 1.00 93.75 189 ASN A O 1
ATOM 1490 N N . HIS A 1 190 ? -15.533 1.886 15.470 1.00 95.25 190 HIS A N 1
ATOM 1491 C CA . HIS A 1 190 ? -14.810 2.908 16.241 1.00 95.25 190 HIS A CA 1
ATOM 1492 C C . HIS A 1 190 ? -13.322 2.968 15.889 1.00 95.25 190 HIS A C 1
ATOM 1494 O O . HIS A 1 190 ? -12.786 4.059 15.788 1.00 95.25 190 HIS A O 1
ATOM 1500 N N . ARG A 1 191 ? -12.674 1.835 15.590 1.00 95.81 191 ARG A N 1
ATOM 1501 C CA . ARG A 1 191 ? -11.268 1.803 15.149 1.00 95.81 191 ARG A CA 1
ATOM 1502 C C . ARG A 1 191 ? -11.029 2.549 13.835 1.00 95.81 191 ARG A C 1
ATOM 1504 O O . ARG A 1 191 ? -9.956 3.088 13.624 1.00 95.81 191 ARG A O 1
ATOM 1511 N N . LEU A 1 192 ? -12.008 2.576 12.931 1.00 96.62 192 LEU A N 1
ATOM 1512 C CA . LEU A 1 192 ? -11.917 3.371 11.702 1.00 96.62 192 LEU A CA 1
ATOM 1513 C C . LEU A 1 192 ? -12.200 4.854 11.976 1.00 96.62 192 LEU A C 1
ATOM 1515 O O . LEU A 1 192 ? -11.572 5.720 11.371 1.00 96.62 192 LEU A O 1
ATOM 1519 N N . LYS A 1 193 ? -13.156 5.135 12.869 1.00 95.69 193 LYS A N 1
ATOM 1520 C CA . LYS A 1 193 ? -13.598 6.494 13.212 1.00 95.69 193 LYS A CA 1
ATOM 1521 C C . LYS A 1 193 ? -12.644 7.205 14.174 1.00 95.69 193 LYS A C 1
ATOM 1523 O O . LYS A 1 193 ? -12.610 8.425 14.197 1.00 95.69 193 LYS A O 1
ATOM 1528 N N . SER A 1 194 ? -11.845 6.472 14.936 1.00 96.19 194 SER A N 1
ATOM 1529 C CA . SER A 1 194 ? -10.827 6.995 15.841 1.00 96.19 194 SER A CA 1
ATOM 1530 C C . SER A 1 194 ? -9.469 6.996 15.136 1.00 96.19 194 SER A C 1
ATOM 1532 O O . SER A 1 194 ? -8.892 5.925 14.920 1.00 96.19 194 SER A O 1
ATOM 1534 N N . PRO A 1 195 ? -8.910 8.170 14.784 1.00 96.31 195 PRO A N 1
ATOM 1535 C CA . PRO A 1 195 ? -7.618 8.245 14.106 1.00 96.31 195 PRO A CA 1
ATOM 1536 C C . PRO A 1 195 ? -6.484 7.600 14.905 1.00 96.31 195 PRO A C 1
ATOM 1538 O O . PRO A 1 195 ? -5.495 7.173 14.319 1.00 96.31 195 PRO A O 1
ATOM 1541 N N . GLY A 1 196 ? -6.623 7.493 16.232 1.00 96.31 196 GLY A N 1
ATOM 1542 C CA . GLY A 1 196 ? -5.645 6.852 17.108 1.00 96.31 196 GLY A CA 1
ATOM 1543 C C . GLY A 1 196 ? -5.421 5.360 16.831 1.00 96.31 196 GLY A C 1
ATOM 1544 O O . GLY A 1 196 ? -4.374 4.847 17.213 1.00 96.31 196 GLY A O 1
ATOM 1545 N N . HIS A 1 197 ? -6.328 4.670 16.127 1.00 96.75 197 HIS A N 1
ATOM 1546 C CA . HIS A 1 197 ? -6.105 3.283 15.686 1.00 96.75 197 HIS A CA 1
ATOM 1547 C C . HIS A 1 197 ? -5.500 3.192 14.271 1.00 96.75 197 HIS A C 1
ATOM 1549 O O . HIS A 1 197 ? -5.275 2.093 13.764 1.00 96.75 197 HIS A O 1
ATOM 1555 N N . ASP A 1 198 ? -5.226 4.312 13.594 1.00 96.88 198 ASP A N 1
ATOM 1556 C CA . ASP A 1 198 ? -4.621 4.274 12.265 1.00 96.88 198 ASP A CA 1
ATOM 1557 C C . ASP A 1 198 ? -3.134 3.896 12.347 1.00 96.88 198 ASP A C 1
ATOM 1559 O O . ASP A 1 198 ? -2.362 4.612 12.981 1.00 96.88 198 ASP A O 1
ATOM 1563 N N . PRO A 1 199 ? -2.671 2.833 11.667 1.00 95.25 199 PRO A N 1
ATOM 1564 C CA . PRO A 1 199 ? -1.292 2.365 11.802 1.00 95.25 199 PRO A CA 1
ATOM 1565 C C . PRO A 1 199 ? -0.235 3.312 11.208 1.00 95.25 199 PRO A C 1
ATOM 1567 O O . PRO A 1 199 ? 0.951 3.126 11.480 1.00 95.25 199 PRO A O 1
ATOM 1570 N N . LEU A 1 200 ? -0.623 4.303 10.396 1.00 93.69 200 LEU A N 1
ATOM 1571 C CA . LEU A 1 200 ? 0.302 5.221 9.727 1.00 93.69 200 LEU A CA 1
ATOM 1572 C C . LEU A 1 200 ? 0.365 6.586 10.413 1.00 93.69 200 LEU A C 1
ATOM 1574 O O . LEU A 1 200 ? 1.454 7.057 10.733 1.00 93.69 200 LEU A O 1
ATOM 1578 N N . TYR A 1 201 ? -0.786 7.212 10.647 1.00 94.44 201 TYR A N 1
ATOM 1579 C CA . TYR A 1 201 ? -0.873 8.569 11.197 1.00 94.44 201 TYR A CA 1
ATOM 1580 C C . TYR A 1 201 ? -1.367 8.609 12.648 1.00 94.44 201 TYR A C 1
ATOM 1582 O O . TYR A 1 201 ? -1.323 9.671 13.276 1.00 94.44 201 TYR A O 1
ATOM 1590 N N . GLY A 1 202 ? -1.802 7.476 13.205 1.00 96.12 202 GLY A N 1
ATOM 1591 C CA . GLY A 1 202 ? -2.479 7.434 14.497 1.00 96.12 202 GLY A CA 1
ATOM 1592 C C . GLY A 1 202 ? -1.619 7.858 15.677 1.00 96.12 202 GLY A C 1
ATOM 1593 O O . GLY A 1 202 ? -2.154 8.400 16.638 1.00 96.12 202 GLY A O 1
ATOM 1594 N N . LEU A 1 203 ? -0.289 7.732 15.595 1.00 96.88 203 LEU A N 1
ATOM 1595 C CA . LEU A 1 203 ? 0.606 8.137 16.684 1.00 96.88 203 LEU A CA 1
ATOM 1596 C C . LEU A 1 203 ? 0.461 9.626 17.034 1.00 96.88 203 LEU A C 1
ATOM 1598 O O . LEU A 1 203 ? 0.538 9.991 18.205 1.00 96.88 203 LEU A O 1
ATOM 1602 N N . ILE A 1 204 ? 0.235 10.484 16.036 1.00 96.12 204 ILE A N 1
ATOM 1603 C CA . ILE A 1 204 ? 0.063 11.927 16.252 1.00 96.12 204 ILE A CA 1
ATOM 1604 C C . ILE A 1 204 ? -1.190 12.174 17.100 1.00 96.12 204 ILE A C 1
ATOM 1606 O O . ILE A 1 204 ? -1.128 12.874 18.110 1.00 96.12 204 ILE A O 1
ATOM 1610 N N . PHE A 1 205 ? -2.305 11.546 16.727 1.00 96.38 205 PHE A N 1
ATOM 1611 C CA . PHE A 1 205 ? -3.571 11.648 17.454 1.00 96.38 205 PHE A CA 1
ATOM 1612 C C . PHE A 1 205 ? -3.486 11.003 18.835 1.00 96.38 205 PHE A C 1
ATOM 1614 O O . PHE A 1 205 ? -3.913 11.608 19.812 1.00 96.38 205 PHE A O 1
ATOM 1621 N N . ALA A 1 206 ? -2.835 9.844 18.940 1.00 96.75 206 ALA A N 1
ATOM 1622 C CA . ALA A 1 206 ? -2.589 9.178 20.208 1.00 96.75 206 ALA A CA 1
ATOM 1623 C C . ALA A 1 206 ? -1.840 10.093 21.187 1.00 96.75 206 ALA A C 1
ATOM 1625 O O . ALA A 1 206 ? -2.244 10.200 22.341 1.00 96.75 206 ALA A O 1
ATOM 1626 N N . ILE A 1 207 ? -0.790 10.794 20.742 1.00 96.69 207 ILE A N 1
ATOM 1627 C CA . I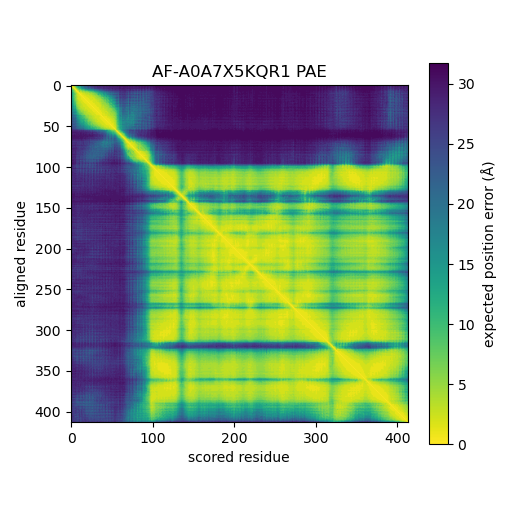LE A 1 207 ? -0.059 11.752 21.586 1.00 96.69 207 ILE A CA 1
ATOM 1628 C C . ILE A 1 207 ? -0.986 12.855 22.096 1.00 96.69 207 ILE A C 1
ATOM 1630 O O . ILE A 1 207 ? -0.994 13.119 23.299 1.00 96.69 207 ILE A O 1
ATOM 1634 N N . PHE A 1 208 ? -1.785 13.473 21.224 1.00 95.69 208 PHE A N 1
ATOM 1635 C CA . PHE A 1 208 ? -2.729 14.511 21.643 1.00 95.69 208 PHE A CA 1
ATOM 1636 C C . PHE A 1 208 ? -3.744 13.986 22.661 1.00 95.69 208 PHE A C 1
ATOM 1638 O O . PHE A 1 208 ? -3.912 14.578 23.729 1.00 95.69 208 PHE A O 1
ATOM 1645 N N . ASP A 1 209 ? -4.335 12.832 22.378 1.00 97.00 209 ASP A N 1
ATOM 1646 C CA . ASP A 1 209 ? -5.347 12.209 23.221 1.00 97.00 209 ASP A CA 1
ATOM 1647 C C . ASP A 1 209 ? -4.789 11.777 24.590 1.00 97.00 209 ASP A C 1
ATOM 1649 O O . ASP A 1 209 ? -5.426 11.988 25.625 1.00 97.00 209 ASP A O 1
ATOM 1653 N N . PHE A 1 210 ? -3.544 11.290 24.657 1.00 96.56 210 PHE A N 1
ATOM 1654 C CA . PHE A 1 210 ? -2.861 11.032 25.931 1.00 96.56 210 PHE A CA 1
ATOM 1655 C C . PHE A 1 210 ? -2.542 12.315 26.708 1.00 96.56 210 PHE A C 1
ATOM 1657 O O . PHE A 1 210 ? -2.709 12.357 27.933 1.00 96.56 210 PHE A O 1
ATOM 1664 N N . VAL A 1 211 ? -2.067 13.362 26.027 1.00 95.12 211 VAL A N 1
ATOM 1665 C CA . VAL A 1 211 ? -1.674 14.629 26.662 1.00 95.12 211 VAL A CA 1
ATOM 1666 C C . VAL A 1 211 ? -2.882 15.325 27.282 1.00 95.12 211 VAL A C 1
ATOM 1668 O O . VAL A 1 211 ? -2.815 15.710 28.457 1.00 95.12 211 VAL A O 1
ATOM 1671 N N . PHE A 1 212 ? -3.976 15.431 26.526 1.00 95.12 212 PHE A N 1
ATOM 1672 C CA . PHE A 1 212 ? -5.191 16.142 26.923 1.00 95.12 212 PHE A CA 1
ATOM 1673 C C . PHE A 1 212 ? -6.219 15.260 27.642 1.00 95.12 212 PHE A C 1
ATOM 1675 O O . PHE A 1 212 ? -7.172 15.777 28.228 1.00 95.12 212 PHE A O 1
ATOM 1682 N N . GLY A 1 213 ? -6.007 13.942 27.680 1.00 95.06 213 GLY A N 1
ATOM 1683 C CA . GLY A 1 213 ? -6.953 13.016 28.300 1.00 95.06 213 GLY A CA 1
ATOM 1684 C C . GLY A 1 213 ? -8.269 12.943 27.529 1.00 95.06 213 GLY A C 1
ATOM 1685 O O . GLY A 1 213 ? -9.345 12.920 28.137 1.00 95.06 213 GLY A O 1
ATOM 1686 N N . THR A 1 214 ? -8.170 12.967 26.203 1.00 96.56 214 THR A N 1
ATOM 1687 C CA . THR A 1 214 ? -9.293 12.988 25.266 1.00 96.56 214 THR A CA 1
ATOM 1688 C C . THR A 1 214 ? -9.335 11.725 24.415 1.00 96.56 214 THR A C 1
ATOM 1690 O O . THR A 1 214 ? -8.376 10.962 24.383 1.00 96.56 214 THR A O 1
ATOM 1693 N N . GLY A 1 215 ? -10.454 11.499 23.733 1.00 96.00 215 GLY A N 1
ATOM 1694 C CA . GLY A 1 215 ? -10.567 10.539 22.642 1.00 96.00 215 GLY A CA 1
ATOM 1695 C C . GLY A 1 215 ? -11.105 11.240 21.403 1.00 96.00 215 GLY A C 1
ATOM 1696 O O . GLY A 1 215 ? -12.229 11.750 21.424 1.00 96.00 215 GLY A O 1
ATOM 1697 N N . THR A 1 216 ? -10.304 11.295 20.342 1.00 96.19 216 THR A N 1
ATOM 1698 C CA . THR A 1 216 ? -10.684 11.943 19.084 1.00 96.19 216 THR A CA 1
ATOM 1699 C C . THR A 1 216 ? -11.431 10.967 18.177 1.00 96.19 216 THR A C 1
ATOM 1701 O O . THR A 1 216 ? -10.944 9.880 17.885 1.00 96.19 216 THR A O 1
ATOM 1704 N N . MET A 1 217 ? -12.605 11.373 17.696 1.00 95.19 217 MET A N 1
ATOM 1705 C CA . MET A 1 217 ? -13.473 10.591 16.815 1.00 95.19 217 MET A CA 1
ATOM 1706 C C . MET A 1 217 ? -13.874 11.413 15.597 1.00 95.19 217 MET A C 1
ATOM 1708 O O . MET A 1 217 ? -14.142 12.605 15.710 1.00 95.19 217 MET A O 1
ATOM 1712 N N . ILE A 1 218 ? -13.951 10.776 14.438 1.00 93.50 218 ILE A N 1
ATOM 1713 C CA . ILE A 1 218 ? -14.313 11.386 13.165 1.00 93.50 218 ILE A CA 1
ATOM 1714 C C . ILE A 1 218 ? -15.399 10.535 12.524 1.00 93.50 218 ILE A C 1
ATOM 1716 O O . ILE A 1 218 ? -15.219 9.339 12.302 1.00 93.50 218 ILE A O 1
ATOM 1720 N N . ASN A 1 219 ? -16.535 11.155 12.233 1.00 89.69 219 ASN A N 1
ATOM 1721 C CA . ASN A 1 219 ? -17.654 10.495 11.584 1.00 89.69 219 ASN A CA 1
ATOM 1722 C C . ASN A 1 219 ? -18.221 11.413 10.500 1.00 89.69 219 ASN A C 1
ATOM 1724 O O . ASN A 1 219 ? -18.772 12.462 10.827 1.00 89.69 219 ASN A O 1
ATOM 1728 N N . ASN A 1 220 ? -18.072 11.008 9.236 1.00 86.94 220 ASN A N 1
ATOM 1729 C CA . ASN A 1 220 ? -18.628 11.687 8.063 1.00 86.94 220 ASN A CA 1
ATOM 1730 C C . ASN A 1 220 ? -18.395 13.214 8.062 1.00 86.94 220 ASN A C 1
ATOM 1732 O O . ASN A 1 220 ? -19.342 13.992 8.104 1.00 86.94 220 ASN A O 1
ATOM 1736 N N . GLY A 1 221 ? -17.128 13.632 8.116 1.00 87.62 221 GLY A N 1
ATOM 1737 C CA . GLY A 1 221 ? -16.702 15.038 8.146 1.00 87.62 221 GLY A CA 1
ATOM 1738 C C . GLY A 1 221 ? -16.700 15.679 9.538 1.00 87.62 221 GLY A C 1
ATOM 1739 O O . GLY A 1 221 ? -15.991 16.658 9.777 1.00 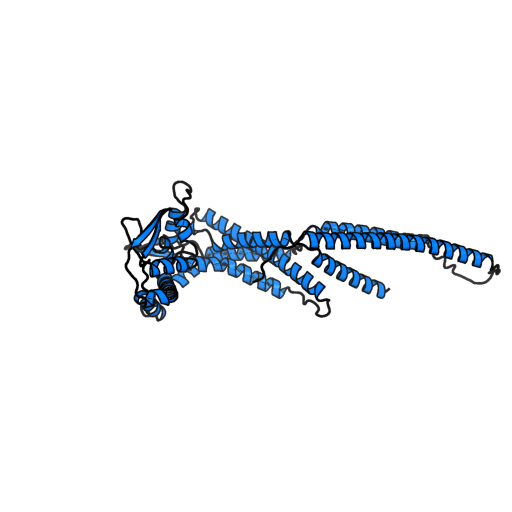87.62 221 GLY A O 1
ATOM 1740 N N . VAL A 1 222 ? -17.416 15.103 10.508 1.00 89.69 222 VAL A N 1
ATOM 1741 C CA . VAL A 1 222 ? -17.555 15.685 11.848 1.00 89.69 222 VAL A CA 1
ATOM 1742 C C . VAL A 1 222 ? -16.506 15.131 12.805 1.00 89.69 222 VAL A C 1
ATOM 1744 O O . VAL A 1 222 ? -16.512 13.944 13.134 1.00 89.69 222 VAL A O 1
ATOM 1747 N N . ILE A 1 223 ? -15.652 16.016 13.323 1.00 92.81 223 ILE A N 1
ATOM 1748 C CA . ILE A 1 223 ? -14.691 15.701 14.386 1.00 92.81 223 ILE A CA 1
ATOM 1749 C C . ILE A 1 223 ? -15.343 15.947 15.752 1.00 92.81 223 ILE A C 1
ATOM 1751 O O . ILE A 1 223 ? -15.830 17.041 16.038 1.00 92.81 223 ILE A O 1
ATOM 1755 N N . LYS A 1 224 ? -15.328 14.933 16.617 1.00 92.56 224 LYS A N 1
ATOM 1756 C CA . LYS A 1 224 ? -15.791 14.986 18.007 1.00 92.56 224 LYS A CA 1
ATOM 1757 C C . LYS A 1 224 ? -14.650 14.623 18.943 1.00 92.56 224 LYS A C 1
ATOM 1759 O O . LYS A 1 224 ? -13.961 13.628 18.743 1.00 92.56 224 LYS A O 1
ATOM 1764 N N . ILE A 1 225 ? -14.481 15.424 19.987 1.00 94.50 225 ILE A N 1
ATOM 1765 C CA . ILE A 1 225 ? -13.477 15.206 21.026 1.00 94.50 225 ILE A CA 1
ATOM 1766 C C . ILE A 1 225 ? -14.216 14.827 22.304 1.00 94.50 225 ILE A C 1
ATOM 1768 O O . ILE A 1 225 ? -15.007 15.610 22.831 1.00 94.50 225 ILE A O 1
ATOM 1772 N N . TYR A 1 226 ? -13.967 13.617 22.790 1.00 93.75 226 TYR A N 1
ATOM 1773 C CA . TYR A 1 226 ? -14.539 13.103 24.027 1.00 93.75 226 TYR A CA 1
ATOM 1774 C C . TYR A 1 226 ? -13.587 13.366 25.185 1.00 93.75 226 TYR A C 1
ATOM 1776 O O . TYR A 1 226 ? -12.394 13.100 25.072 1.00 93.75 226 TYR A O 1
ATOM 1784 N N . GLN A 1 227 ? -14.100 13.844 26.317 1.00 94.50 227 GLN A N 1
ATOM 1785 C CA . GLN A 1 227 ? -13.303 13.936 27.536 1.00 94.50 227 GLN A CA 1
ATOM 1786 C C . GLN A 1 227 ? -13.296 12.573 28.235 1.00 94.50 227 GLN A C 1
ATOM 1788 O O . GLN A 1 227 ? -14.339 12.104 28.683 1.00 94.50 227 GLN A O 1
ATOM 1793 N N . VAL A 1 228 ? -12.124 11.944 28.333 1.00 91.25 228 VAL A N 1
ATOM 1794 C CA . VAL A 1 228 ? -11.970 10.575 28.868 1.00 91.25 228 VAL A CA 1
ATOM 1795 C C . VAL A 1 228 ? -11.297 10.582 30.241 1.00 91.25 228 VAL A C 1
ATOM 1797 O O . VAL A 1 228 ? -11.519 9.694 31.060 1.00 91.25 228 VAL A O 1
ATOM 1800 N N . GLY A 1 229 ? -10.532 11.634 30.535 1.00 87.31 229 GLY A N 1
ATOM 1801 C CA . GLY A 1 229 ? -9.909 11.869 31.834 1.00 87.31 229 GLY A CA 1
ATOM 1802 C C . GLY A 1 229 ? -8.387 11.931 31.746 1.00 87.31 229 GLY A C 1
ATOM 1803 O O . GLY A 1 229 ? -7.767 11.417 30.812 1.00 87.31 229 GLY A O 1
ATOM 1804 N N . SER A 1 230 ? -7.775 12.594 32.730 1.00 87.69 230 SER A N 1
ATOM 1805 C CA . SER A 1 230 ? -6.326 12.803 32.754 1.00 87.69 230 SER A CA 1
ATOM 1806 C C . SER A 1 230 ? -5.574 11.472 32.823 1.00 87.69 230 SER A C 1
ATOM 1808 O O . SER A 1 230 ? -5.836 10.637 33.688 1.00 87.69 230 SER A O 1
ATOM 1810 N N . GLN A 1 231 ? -4.612 11.292 31.922 1.00 91.31 231 GLN A N 1
ATOM 1811 C CA . GLN A 1 231 ? -3.718 10.137 31.927 1.00 91.31 231 GLN A CA 1
ATOM 1812 C C . GLN A 1 231 ? -2.567 10.346 32.918 1.00 91.31 231 GLN A C 1
ATOM 1814 O O . GLN A 1 231 ? -2.116 11.473 33.139 1.00 91.31 231 GLN A O 1
ATOM 1819 N N . SER A 1 232 ? -2.052 9.259 33.501 1.00 92.12 232 SER A N 1
ATOM 1820 C CA . SER A 1 232 ? -0.882 9.335 34.383 1.00 92.12 232 SER A CA 1
ATOM 1821 C C . SER A 1 232 ? 0.351 9.851 33.632 1.00 92.12 232 SER A C 1
ATOM 1823 O O . SER A 1 232 ? 0.488 9.653 32.422 1.00 92.12 232 SER A O 1
ATOM 1825 N N . ILE A 1 233 ? 1.286 10.481 34.352 1.00 92.06 233 ILE A N 1
ATOM 1826 C CA . ILE A 1 233 ? 2.521 11.010 33.751 1.00 92.06 233 ILE A CA 1
ATOM 1827 C C . ILE A 1 233 ? 3.309 9.913 33.018 1.00 92.06 233 ILE A C 1
ATOM 1829 O O . ILE A 1 233 ? 3.815 10.133 31.921 1.00 92.06 233 ILE A O 1
ATOM 1833 N N . SER A 1 234 ? 3.325 8.700 33.578 1.00 91.44 234 SER A N 1
ATOM 1834 C CA . SER A 1 234 ? 3.986 7.526 33.010 1.00 91.44 234 SER A CA 1
ATOM 1835 C C . SER A 1 234 ? 3.379 7.141 31.662 1.00 91.44 234 SER A C 1
ATOM 1837 O O . SER A 1 234 ? 4.115 6.878 30.716 1.00 91.44 234 SER A O 1
ATOM 1839 N N . LYS A 1 235 ? 2.043 7.152 31.550 1.00 91.06 235 LYS A N 1
ATOM 1840 C CA . LYS A 1 235 ? 1.342 6.867 30.292 1.00 91.06 235 LYS A CA 1
ATOM 1841 C C . LYS A 1 235 ? 1.635 7.922 29.229 1.00 91.06 235 LYS A C 1
ATOM 1843 O O . LYS A 1 235 ? 1.918 7.556 28.097 1.00 91.06 235 LYS A O 1
ATOM 1848 N N . LYS A 1 236 ? 1.658 9.208 29.601 1.00 93.31 236 LYS A N 1
ATOM 1849 C CA . LYS A 1 236 ? 2.004 10.302 28.676 1.00 93.31 236 LYS A CA 1
ATOM 1850 C C . LYS A 1 236 ? 3.424 10.149 28.122 1.00 93.31 236 LYS A C 1
ATOM 1852 O O . LYS A 1 236 ? 3.616 10.229 26.912 1.00 93.31 236 LYS A O 1
ATOM 1857 N N . LEU A 1 237 ? 4.404 9.864 28.982 1.00 93.94 237 LEU A N 1
ATOM 1858 C CA . LEU A 1 237 ? 5.802 9.667 28.571 1.00 93.94 237 LEU A CA 1
ATOM 1859 C C . LEU A 1 237 ? 6.005 8.401 27.727 1.00 93.94 237 LEU A C 1
ATOM 1861 O O . LEU A 1 237 ? 6.828 8.393 26.817 1.00 93.94 237 LEU A O 1
ATOM 1865 N N . LEU A 1 238 ? 5.240 7.342 28.000 1.00 95.75 238 LEU A N 1
ATOM 1866 C CA . LEU A 1 238 ? 5.326 6.060 27.295 1.00 95.75 238 LEU A CA 1
ATOM 1867 C C . LEU A 1 238 ? 4.276 5.904 26.186 1.00 95.75 238 LEU A C 1
ATOM 1869 O O . LEU A 1 238 ? 4.040 4.784 25.735 1.00 95.75 238 LEU A O 1
ATOM 1873 N N . THR A 1 239 ? 3.670 7.002 25.716 1.00 95.25 239 THR A N 1
ATOM 1874 C CA . THR A 1 239 ? 2.563 6.980 24.741 1.00 95.25 239 THR A CA 1
ATOM 1875 C C . THR A 1 239 ? 2.868 6.108 23.524 1.00 95.25 239 THR A C 1
ATOM 1877 O O . THR A 1 239 ? 2.021 5.320 23.118 1.00 95.25 239 THR A O 1
ATOM 1880 N N . VAL A 1 240 ? 4.088 6.182 22.979 1.00 96.50 240 VAL A N 1
ATOM 1881 C CA . VAL A 1 240 ? 4.506 5.380 21.815 1.00 96.50 240 VAL A CA 1
ATOM 1882 C C . VAL A 1 240 ? 4.356 3.877 22.080 1.00 96.50 240 VAL A C 1
ATOM 1884 O O . VAL A 1 240 ? 3.852 3.155 21.226 1.00 96.50 240 VAL A O 1
ATOM 1887 N N . PHE A 1 241 ? 4.740 3.397 23.266 1.00 96.19 241 PHE A N 1
ATOM 1888 C CA . PHE A 1 241 ? 4.638 1.979 23.622 1.00 96.19 241 PHE A CA 1
ATOM 1889 C C . PHE A 1 241 ? 3.190 1.543 23.841 1.00 96.19 241 PHE A C 1
ATOM 1891 O O . PHE A 1 241 ? 2.807 0.475 23.373 1.00 96.19 241 PHE A O 1
ATOM 1898 N N . TYR A 1 242 ? 2.380 2.374 24.507 1.00 96.38 242 TYR A N 1
ATOM 1899 C CA . TYR A 1 242 ? 0.950 2.103 24.681 1.00 96.38 242 TYR A CA 1
ATOM 1900 C C . TYR A 1 242 ? 0.226 2.063 23.332 1.00 96.38 242 TYR A C 1
ATOM 1902 O O . TYR A 1 242 ? -0.529 1.134 23.079 1.00 96.38 242 TYR A O 1
ATOM 1910 N N . TYR A 1 243 ? 0.507 3.020 22.447 1.00 96.81 243 TYR A N 1
ATOM 1911 C CA . TYR A 1 243 ? -0.032 3.060 21.090 1.00 96.81 243 TYR A CA 1
ATOM 1912 C C . TYR A 1 243 ? 0.357 1.812 20.284 1.00 96.81 243 TYR A C 1
ATOM 1914 O O . TYR A 1 243 ? -0.516 1.111 19.782 1.00 96.81 243 TYR A O 1
ATOM 1922 N N . LEU A 1 244 ? 1.652 1.479 20.207 1.00 96.06 244 LEU A N 1
ATOM 1923 C CA . LEU A 1 244 ? 2.109 0.310 19.449 1.00 96.06 244 LEU A CA 1
ATOM 1924 C C . LEU A 1 244 ? 1.541 -0.997 20.010 1.00 96.06 244 LEU A C 1
ATOM 1926 O O . LEU A 1 244 ? 1.100 -1.847 19.239 1.00 96.06 244 LEU A O 1
ATOM 1930 N N . GLY A 1 245 ? 1.530 -1.156 21.336 1.00 95.44 245 GLY A N 1
ATOM 1931 C CA . GLY A 1 245 ? 0.964 -2.337 21.985 1.00 95.44 245 GLY A CA 1
ATOM 1932 C C . GLY A 1 245 ? -0.530 -2.494 21.701 1.00 95.44 245 GLY A C 1
ATOM 1933 O O . GLY A 1 245 ? -0.957 -3.586 21.334 1.00 95.44 245 GLY A O 1
ATOM 1934 N N . HIS A 1 246 ? -1.292 -1.397 21.769 1.00 96.00 246 HIS A N 1
ATOM 1935 C CA . HIS A 1 246 ? -2.723 -1.389 21.470 1.00 96.00 246 HIS A CA 1
ATOM 1936 C C . HIS A 1 246 ? -3.018 -1.736 20.001 1.00 96.00 246 HIS A C 1
ATOM 1938 O O . HIS A 1 246 ? -3.882 -2.565 19.714 1.00 96.00 246 HIS A O 1
ATOM 1944 N N . LEU A 1 247 ? -2.244 -1.183 19.059 1.00 95.69 247 LEU A N 1
ATOM 1945 C CA . LEU A 1 247 ? -2.360 -1.547 17.646 1.00 95.69 247 LEU A CA 1
ATOM 1946 C C . LEU A 1 247 ? -2.072 -3.034 17.412 1.00 95.69 247 LEU A C 1
ATOM 1948 O O . LEU A 1 247 ? -2.807 -3.697 16.684 1.00 95.69 247 LEU A O 1
ATOM 1952 N N . ILE A 1 248 ? -1.016 -3.578 18.028 1.00 92.94 248 ILE A N 1
ATOM 1953 C CA . ILE A 1 248 ? -0.667 -4.997 17.883 1.00 92.94 248 ILE A CA 1
ATOM 1954 C C . ILE A 1 248 ? -1.801 -5.892 18.396 1.00 92.94 248 ILE A C 1
ATOM 1956 O O . ILE A 1 248 ? -2.140 -6.863 17.715 1.00 92.94 248 ILE A O 1
ATOM 1960 N N . SER A 1 249 ? -2.411 -5.570 19.546 1.00 91.88 249 SER A N 1
ATOM 1961 C CA . SER A 1 249 ? -3.580 -6.318 20.023 1.00 91.88 249 SER A CA 1
ATOM 1962 C C . SER A 1 249 ? -4.747 -6.221 19.042 1.00 91.88 249 SER A C 1
ATOM 1964 O O . SER A 1 249 ? -5.339 -7.243 18.694 1.00 91.88 249 SER A O 1
ATOM 1966 N N . ASP A 1 250 ? -5.015 -5.031 18.501 1.00 92.38 250 ASP A N 1
ATOM 1967 C CA . ASP A 1 250 ? -6.126 -4.811 17.577 1.00 92.38 250 ASP A CA 1
ATOM 1968 C C . ASP A 1 250 ? -5.991 -5.570 16.249 1.00 92.38 250 ASP A C 1
ATOM 1970 O O . ASP A 1 250 ? -7.002 -6.035 15.719 1.00 92.38 250 ASP A O 1
ATOM 1974 N N . ILE A 1 251 ? -4.775 -5.767 15.720 1.00 90.75 251 ILE A N 1
ATOM 1975 C CA . ILE A 1 251 ? -4.534 -6.565 14.496 1.00 90.75 251 ILE A CA 1
ATOM 1976 C C . ILE A 1 251 ? -5.107 -7.981 14.630 1.00 90.75 251 ILE A C 1
ATOM 1978 O O . ILE A 1 251 ? -5.624 -8.549 13.660 1.00 90.75 251 ILE A O 1
ATOM 1982 N N . LEU A 1 252 ? -4.993 -8.554 15.827 1.00 85.31 252 LEU A N 1
ATOM 1983 C CA . LEU A 1 252 ? -5.351 -9.939 16.119 1.00 85.31 252 LEU A CA 1
ATOM 1984 C C . LEU A 1 252 ? -6.816 -10.093 16.545 1.00 85.31 252 LEU A C 1
ATOM 1986 O O . LEU A 1 252 ? -7.331 -11.211 16.569 1.00 85.31 252 LEU A O 1
ATOM 1990 N N . THR A 1 253 ? -7.526 -8.988 16.789 1.00 84.88 253 THR A N 1
ATOM 1991 C CA . THR A 1 253 ? -8.971 -9.029 17.041 1.00 84.88 253 THR A CA 1
ATOM 1992 C C . THR A 1 253 ? -9.737 -9.519 15.807 1.00 84.88 253 THR A C 1
ATOM 1994 O O . THR A 1 253 ? -9.281 -9.353 14.671 1.00 84.88 253 THR A O 1
ATOM 1997 N N . PRO A 1 254 ? -10.952 -10.074 15.964 1.00 82.25 254 PRO A N 1
ATOM 1998 C CA . PRO A 1 254 ? -11.776 -10.467 14.823 1.00 82.25 254 PRO A CA 1
ATOM 1999 C C . PRO A 1 254 ? -12.010 -9.331 13.816 1.00 82.25 254 PRO A C 1
ATOM 2001 O O . PRO A 1 254 ? -12.008 -9.585 12.611 1.00 82.25 254 PRO A O 1
ATOM 2004 N N . MET A 1 255 ? -12.144 -8.083 14.284 1.00 87.00 255 MET A N 1
ATOM 2005 C CA . MET A 1 255 ? -12.363 -6.921 13.415 1.00 87.00 255 MET A CA 1
ATOM 2006 C C . MET A 1 255 ? -11.076 -6.453 12.720 1.00 87.00 255 MET A C 1
ATOM 2008 O O . MET A 1 255 ? -11.105 -6.144 11.533 1.00 87.00 255 MET A O 1
ATOM 2012 N N . GLY A 1 256 ? -9.936 -6.486 13.415 1.00 91.50 256 GLY A N 1
ATOM 2013 C CA . GLY A 1 256 ? -8.662 -6.006 12.882 1.00 91.50 256 GLY A CA 1
ATOM 2014 C C . GLY A 1 256 ? -8.565 -4.478 12.852 1.00 91.50 256 GLY A C 1
ATOM 2015 O O . GLY A 1 256 ? -9.526 -3.765 13.140 1.00 91.50 256 GLY A O 1
ATOM 2016 N N . LEU A 1 257 ? -7.400 -3.966 12.465 1.00 95.31 257 LEU A N 1
ATOM 2017 C CA . LEU A 1 257 ? -7.183 -2.530 12.272 1.00 95.31 257 LEU A CA 1
ATOM 2018 C C . LEU A 1 257 ? -7.712 -2.035 10.920 1.00 95.31 257 LEU A C 1
ATOM 2020 O O . LEU A 1 257 ? -7.717 -2.811 9.955 1.00 95.31 257 LEU A O 1
ATOM 2024 N N . PRO A 1 258 ? -8.098 -0.750 10.806 1.00 95.88 258 PRO A N 1
ATOM 2025 C CA . PRO A 1 258 ? -8.282 -0.128 9.501 1.00 95.88 258 PRO A CA 1
ATOM 2026 C C . PRO A 1 258 ? -6.981 -0.190 8.690 1.00 95.88 258 PRO A C 1
ATOM 2028 O O . PRO A 1 258 ? -5.878 -0.327 9.228 1.00 95.88 258 PRO A O 1
ATOM 2031 N N . ILE A 1 259 ? -7.100 -0.098 7.367 1.00 96.00 259 ILE A N 1
ATOM 2032 C CA . ILE A 1 259 ? -5.915 0.017 6.511 1.00 96.00 259 ILE A CA 1
ATOM 2033 C C . ILE A 1 259 ? -5.195 1.354 6.784 1.00 96.00 259 ILE A C 1
ATOM 2035 O O . ILE A 1 259 ? -5.841 2.303 7.231 1.00 96.00 259 ILE A O 1
ATOM 2039 N N . PRO A 1 260 ? -3.892 1.468 6.475 1.00 95.81 260 PRO A N 1
ATOM 2040 C CA . PRO A 1 260 ? -3.133 2.700 6.683 1.00 95.81 260 PRO A CA 1
ATOM 2041 C C . PRO A 1 260 ? -3.766 3.905 5.970 1.00 95.81 260 PRO A C 1
ATOM 2043 O O . PRO A 1 260 ? -3.992 3.855 4.761 1.00 95.81 260 PRO A O 1
ATOM 2046 N N . GLY A 1 261 ? -4.035 4.983 6.707 1.00 94.25 261 GLY A N 1
ATOM 2047 C CA . GLY A 1 261 ? -4.735 6.173 6.217 1.00 94.25 261 GLY A CA 1
ATOM 2048 C C . GLY A 1 261 ? -6.256 6.019 6.102 1.00 94.25 261 GLY A C 1
ATOM 2049 O O . GLY A 1 261 ? -6.909 6.908 5.562 1.00 94.25 261 GLY A O 1
ATOM 2050 N N . GLY A 1 262 ? -6.843 4.921 6.586 1.00 93.88 262 GLY A N 1
ATOM 2051 C CA . GLY A 1 262 ? -8.264 4.616 6.412 1.00 93.88 262 GLY A CA 1
ATOM 2052 C C . GLY A 1 262 ? -9.192 5.668 7.024 1.00 93.88 262 GLY A C 1
ATOM 2053 O O . GLY A 1 262 ? -10.193 6.030 6.405 1.00 93.88 262 GLY A O 1
ATOM 2054 N N . PHE A 1 263 ? -8.829 6.227 8.183 1.00 94.44 263 PHE A N 1
ATOM 2055 C CA . PHE A 1 263 ? -9.617 7.271 8.853 1.00 94.44 263 PHE A CA 1
ATOM 2056 C C . PHE A 1 263 ? -9.757 8.555 8.016 1.00 94.44 263 PHE A C 1
ATOM 2058 O O . PHE A 1 263 ? -10.714 9.298 8.204 1.00 94.44 263 PHE A O 1
ATOM 2065 N N . LEU A 1 264 ? -8.846 8.821 7.066 1.00 94.44 264 LEU A N 1
ATOM 2066 C CA . LEU A 1 264 ? -8.927 10.006 6.201 1.00 94.44 264 LEU A CA 1
ATOM 2067 C C . LEU A 1 264 ? -10.212 10.001 5.369 1.00 94.44 264 LEU A C 1
ATOM 2069 O O . LEU A 1 264 ? -10.774 11.058 5.105 1.00 94.44 264 LEU A O 1
ATOM 2073 N N . THR A 1 265 ? -10.726 8.818 5.018 1.00 93.62 265 THR A N 1
ATOM 2074 C CA . THR A 1 265 ? -12.024 8.691 4.336 1.00 93.62 265 THR A CA 1
ATOM 2075 C C . THR A 1 265 ? -13.180 9.226 5.173 1.00 93.62 265 THR A C 1
ATOM 2077 O O . THR A 1 265 ? -14.154 9.698 4.608 1.00 93.62 265 THR A O 1
ATOM 2080 N N . GLN A 1 266 ? -13.053 9.203 6.502 1.00 93.75 266 GLN A N 1
ATOM 2081 C CA . GLN A 1 266 ? -14.063 9.706 7.430 1.00 93.75 266 GLN A CA 1
ATOM 2082 C C . GLN A 1 266 ? -14.020 11.231 7.565 1.00 93.75 266 GLN A C 1
ATOM 2084 O O . GLN A 1 266 ? -14.989 11.816 8.034 1.00 93.75 266 GLN A O 1
ATOM 2089 N N . ILE A 1 267 ? -12.921 11.876 7.154 1.00 91.50 267 ILE A N 1
ATOM 2090 C CA . ILE A 1 267 ? -12.784 13.342 7.108 1.00 91.50 267 ILE A CA 1
ATOM 2091 C C . ILE A 1 267 ? -13.388 13.907 5.816 1.00 91.50 267 ILE A C 1
ATOM 2093 O O . ILE A 1 267 ? -13.887 15.027 5.807 1.00 91.50 267 ILE A O 1
ATOM 2097 N N . LEU A 1 268 ? -13.311 13.156 4.716 1.00 86.06 268 LEU A N 1
ATOM 2098 C CA . LEU A 1 268 ? -13.697 13.630 3.390 1.00 86.06 268 LEU A CA 1
ATOM 2099 C C . LEU A 1 268 ? -15.216 13.541 3.175 1.00 86.06 268 LEU A C 1
ATOM 2101 O O . LEU A 1 268 ? -15.774 12.450 3.087 1.00 86.06 268 LEU A O 1
ATOM 2105 N N . GLU A 1 269 ? -15.862 14.691 2.994 1.00 79.75 269 GLU A N 1
ATOM 2106 C CA . GLU A 1 269 ? -17.259 14.802 2.553 1.00 79.75 269 GLU A CA 1
ATOM 2107 C C . GLU A 1 269 ? -17.328 14.701 1.021 1.00 79.75 269 GLU A C 1
ATOM 2109 O O . GLU A 1 269 ? -17.352 15.700 0.304 1.00 79.75 269 GLU A O 1
ATOM 2114 N N . LEU A 1 270 ? -17.268 13.473 0.500 1.00 86.31 270 LEU A N 1
ATOM 2115 C CA . LEU A 1 270 ? -17.387 13.196 -0.934 1.00 86.31 270 LEU A CA 1
ATOM 2116 C C . LEU A 1 270 ? -18.569 12.266 -1.199 1.00 86.31 270 LEU A C 1
ATOM 2118 O O . LEU A 1 270 ? -18.534 11.100 -0.802 1.00 86.31 270 LEU A O 1
ATOM 2122 N N . ASP A 1 271 ? -19.573 12.769 -1.914 1.00 87.06 271 ASP A N 1
ATOM 2123 C CA . ASP A 1 271 ? -20.753 12.002 -2.314 1.00 87.06 271 ASP A CA 1
ATOM 2124 C C . ASP A 1 271 ? -20.476 11.159 -3.568 1.00 87.06 271 ASP A C 1
ATOM 2126 O O . ASP A 1 271 ? -19.951 11.641 -4.575 1.00 87.06 271 ASP A O 1
ATOM 2130 N N . ILE A 1 272 ? -20.844 9.879 -3.514 1.00 85.62 272 ILE A N 1
ATOM 2131 C CA . ILE A 1 272 ? -20.706 8.899 -4.593 1.00 85.62 272 ILE A CA 1
ATOM 2132 C C . ILE A 1 272 ? -22.018 8.115 -4.697 1.00 85.62 272 ILE A C 1
ATOM 2134 O O . ILE A 1 272 ? -22.232 7.169 -3.947 1.00 85.62 272 ILE A O 1
ATOM 2138 N N . ASN A 1 273 ? -22.869 8.462 -5.670 1.00 77.50 273 ASN A N 1
ATOM 2139 C CA . ASN A 1 273 ? -24.130 7.760 -5.965 1.00 77.50 273 ASN A CA 1
ATOM 2140 C C . ASN A 1 273 ? -24.982 7.487 -4.704 1.00 77.50 273 ASN A C 1
ATOM 2142 O O . ASN A 1 273 ? -25.162 6.335 -4.310 1.00 77.50 273 ASN A O 1
ATOM 2146 N N . ASP A 1 274 ? -25.482 8.558 -4.081 1.00 83.25 274 ASP A N 1
ATOM 2147 C CA . ASP A 1 274 ? -26.383 8.548 -2.912 1.00 83.25 274 ASP A CA 1
ATOM 2148 C C . ASP A 1 274 ? -25.787 8.018 -1.590 1.00 83.25 274 ASP A C 1
ATOM 2150 O O . ASP A 1 274 ? -26.507 7.841 -0.609 1.00 83.25 274 ASP A O 1
ATOM 2154 N N . THR A 1 275 ? -24.477 7.774 -1.529 1.00 88.19 275 THR A N 1
ATOM 2155 C CA . THR A 1 275 ? -23.745 7.418 -0.300 1.00 88.19 275 THR A CA 1
ATOM 2156 C C . THR A 1 275 ? -22.437 8.202 -0.239 1.00 88.19 275 THR A C 1
ATOM 2158 O O . THR A 1 275 ? -21.927 8.640 -1.271 1.00 88.19 275 THR A O 1
ATOM 2161 N N . THR A 1 276 ? -21.872 8.397 0.950 1.00 90.56 276 THR A N 1
ATOM 2162 C CA . THR A 1 276 ? -20.592 9.110 1.077 1.00 90.56 276 THR A CA 1
ATOM 2163 C C . THR A 1 276 ? -19.406 8.151 0.963 1.00 90.56 276 THR A C 1
ATOM 2165 O O . THR A 1 276 ? -19.504 6.951 1.243 1.00 90.56 276 THR A O 1
ATOM 2168 N N . LEU A 1 277 ? -18.235 8.670 0.589 1.00 90.88 277 LEU A N 1
ATOM 2169 C CA . LEU A 1 277 ? -16.985 7.909 0.617 1.00 90.88 277 LEU A CA 1
ATOM 2170 C C . LEU A 1 277 ? -16.715 7.321 2.013 1.00 90.88 277 LEU A C 1
ATOM 2172 O O . LEU A 1 277 ? -16.255 6.181 2.115 1.00 90.88 277 LEU A O 1
ATOM 2176 N N . ALA A 1 278 ? -17.035 8.074 3.071 1.00 92.75 278 ALA A N 1
ATOM 2177 C CA . ALA A 1 278 ? -16.907 7.628 4.453 1.00 92.75 278 ALA A CA 1
ATOM 2178 C C . ALA A 1 278 ? -17.754 6.373 4.720 1.00 92.75 278 ALA A C 1
ATOM 2180 O O . ALA A 1 278 ? -17.235 5.386 5.245 1.00 92.75 278 ALA A O 1
ATOM 2181 N N . GLU A 1 279 ? -19.019 6.373 4.289 1.00 92.44 279 GLU A N 1
ATOM 2182 C CA . GLU A 1 279 ? -19.940 5.243 4.443 1.00 92.44 279 GLU A CA 1
ATOM 2183 C C . GLU A 1 279 ? -19.534 4.024 3.608 1.00 92.44 279 GLU A C 1
ATOM 2185 O O . GLU A 1 279 ? -19.609 2.889 4.089 1.00 92.44 279 GLU A O 1
ATOM 2190 N N . ILE A 1 280 ? -19.104 4.233 2.357 1.00 92.62 280 ILE A N 1
ATOM 2191 C CA . ILE A 1 280 ? -18.599 3.151 1.498 1.00 92.62 280 ILE A CA 1
ATOM 2192 C C . ILE A 1 280 ? -17.416 2.473 2.185 1.00 92.62 280 ILE A C 1
ATOM 2194 O O . ILE A 1 280 ? -17.384 1.248 2.317 1.00 92.62 280 ILE A O 1
ATOM 2198 N N . PHE A 1 281 ? -16.448 3.264 2.640 1.00 93.88 281 PHE A N 1
ATOM 2199 C CA . PHE A 1 281 ? -15.230 2.735 3.229 1.00 93.88 281 PHE A CA 1
ATOM 2200 C C . PHE A 1 281 ? -15.473 2.088 4.595 1.00 93.88 281 PHE A C 1
ATOM 2202 O O . PHE A 1 281 ? -14.882 1.053 4.906 1.00 93.88 281 PHE A O 1
ATOM 2209 N N . GLU A 1 282 ? -16.394 2.635 5.389 1.00 94.56 282 GLU A N 1
ATOM 2210 C CA . GLU A 1 282 ? -16.839 2.005 6.628 1.00 94.56 282 GLU A CA 1
ATOM 2211 C C . GLU A 1 282 ? -17.448 0.622 6.364 1.00 94.56 282 GLU A C 1
ATOM 2213 O O . GLU A 1 282 ? -17.085 -0.351 7.031 1.00 94.56 282 GLU A O 1
ATOM 2218 N N . LYS A 1 283 ? -18.315 0.497 5.349 1.00 92.69 283 LYS A N 1
ATOM 2219 C CA . LYS A 1 283 ? -18.879 -0.798 4.936 1.00 92.69 283 LYS A CA 1
ATOM 2220 C C . LYS A 1 283 ? -17.785 -1.767 4.494 1.00 92.69 283 LYS A C 1
ATOM 2222 O O . LYS A 1 283 ? -17.788 -2.910 4.950 1.00 92.69 283 LYS A O 1
ATOM 2227 N N . MET A 1 284 ? -16.823 -1.310 3.688 1.00 93.44 284 MET A N 1
ATOM 2228 C CA . MET A 1 284 ? -15.673 -2.126 3.282 1.00 93.44 284 MET A CA 1
ATOM 2229 C C . MET A 1 284 ? -14.907 -2.647 4.503 1.00 93.44 284 MET A C 1
ATOM 2231 O O . MET A 1 284 ? -14.656 -3.850 4.610 1.00 93.44 284 MET A O 1
ATOM 2235 N N . TYR A 1 285 ? -14.569 -1.766 5.449 1.00 94.38 285 TYR A N 1
ATOM 2236 C CA . TYR A 1 285 ? -13.857 -2.131 6.673 1.00 94.38 285 TYR A CA 1
ATOM 2237 C C . TYR A 1 285 ? -14.639 -3.164 7.495 1.00 94.38 285 TYR A C 1
ATOM 2239 O O . TYR A 1 285 ? -14.098 -4.223 7.821 1.00 94.38 285 TYR A O 1
ATOM 2247 N N . ILE A 1 286 ? -15.934 -2.932 7.741 1.00 91.81 286 ILE A N 1
ATOM 2248 C CA . ILE A 1 286 ? -16.814 -3.877 8.450 1.00 91.81 286 ILE A CA 1
ATOM 2249 C C . ILE A 1 286 ? -16.861 -5.236 7.731 1.00 91.81 286 ILE A C 1
ATOM 2251 O O . ILE A 1 286 ? -16.837 -6.287 8.384 1.00 91.81 286 ILE A O 1
ATOM 2255 N N . ASN A 1 287 ? -16.864 -5.242 6.398 1.00 89.94 287 ASN A N 1
ATOM 2256 C CA . ASN A 1 287 ? -16.853 -6.453 5.573 1.00 89.94 287 ASN A CA 1
ATOM 2257 C C . ASN A 1 287 ? -15.485 -7.152 5.512 1.00 89.94 287 ASN A C 1
ATOM 2259 O O . ASN A 1 287 ? -15.362 -8.218 4.907 1.00 89.94 287 ASN A O 1
ATOM 2263 N N . GLY A 1 288 ? -14.474 -6.617 6.200 1.00 90.00 288 GLY A N 1
ATOM 2264 C CA . GLY A 1 288 ? -13.160 -7.229 6.354 1.00 90.00 288 GLY A CA 1
ATOM 2265 C C . GLY A 1 288 ? -12.094 -6.685 5.413 1.00 90.00 288 GLY A C 1
ATOM 2266 O O . GLY A 1 288 ? -11.067 -7.343 5.236 1.00 90.00 288 GLY A O 1
ATOM 2267 N N . TYR A 1 289 ? -12.301 -5.506 4.830 1.00 93.56 289 TYR A N 1
ATOM 2268 C CA . TYR A 1 289 ? -11.255 -4.725 4.170 1.00 93.56 289 TYR A CA 1
ATOM 2269 C C . TYR A 1 289 ? -10.353 -4.050 5.226 1.00 93.56 289 TYR A C 1
ATOM 2271 O O . TYR A 1 289 ? -10.285 -2.831 5.357 1.00 93.56 289 TYR A O 1
ATOM 2279 N N . ASP A 1 290 ? -9.721 -4.884 6.051 1.00 93.94 290 ASP A N 1
ATOM 2280 C CA . ASP A 1 290 ? -8.884 -4.509 7.191 1.00 93.94 290 ASP A CA 1
ATOM 2281 C C . ASP A 1 290 ? -7.384 -4.547 6.829 1.00 93.94 290 ASP A C 1
ATOM 2283 O O . ASP A 1 290 ? -6.992 -4.923 5.718 1.00 93.94 290 ASP A O 1
ATOM 2287 N N . LEU A 1 291 ? -6.512 -4.188 7.774 1.00 94.81 291 LEU A N 1
ATOM 2288 C CA . LEU A 1 291 ? -5.058 -4.196 7.584 1.00 94.81 291 LEU A CA 1
ATOM 2289 C C . LEU A 1 291 ? -4.503 -5.565 7.142 1.00 94.81 291 LEU A C 1
ATOM 2291 O O . LEU A 1 291 ? -3.547 -5.625 6.370 1.00 94.81 291 LEU A O 1
ATOM 2295 N N . ARG A 1 292 ? -5.095 -6.680 7.584 1.00 92.75 292 ARG A N 1
ATOM 2296 C CA . ARG A 1 292 ? -4.644 -8.036 7.214 1.00 92.75 292 ARG A CA 1
ATOM 2297 C C . ARG A 1 292 ? -4.998 -8.341 5.765 1.00 92.75 292 ARG A C 1
ATOM 2299 O O . ARG A 1 292 ? -4.205 -8.952 5.039 1.00 92.75 292 ARG A O 1
ATOM 2306 N N . HIS A 1 293 ? -6.174 -7.898 5.326 1.00 93.50 293 HIS A N 1
ATOM 2307 C CA . HIS A 1 293 ? -6.541 -7.956 3.921 1.00 93.50 293 HIS A CA 1
ATOM 2308 C C . HIS A 1 293 ? -5.641 -7.045 3.078 1.00 93.50 293 HIS A C 1
ATOM 2310 O O . HIS A 1 293 ? -5.139 -7.487 2.048 1.00 93.50 293 HIS A O 1
ATOM 2316 N N . PHE A 1 294 ? -5.321 -5.838 3.558 1.00 95.00 294 PHE A N 1
ATOM 2317 C CA . PHE A 1 294 ? -4.348 -4.952 2.914 1.00 95.00 294 PHE A CA 1
ATOM 2318 C C . PHE A 1 294 ? -2.985 -5.617 2.725 1.00 95.00 294 PHE A C 1
ATOM 2320 O O . PHE A 1 294 ? -2.470 -5.654 1.609 1.00 95.00 294 PHE A O 1
ATOM 2327 N N . VAL A 1 295 ? -2.439 -6.241 3.769 1.00 93.81 295 VAL A N 1
ATOM 2328 C CA . VAL A 1 295 ? -1.195 -7.023 3.685 1.00 93.81 295 VAL A CA 1
ATOM 2329 C C . VAL A 1 295 ? -1.327 -8.163 2.671 1.00 93.81 295 VAL A C 1
ATOM 2331 O O . VAL A 1 295 ? -0.438 -8.356 1.846 1.00 93.81 295 VAL A O 1
ATOM 2334 N N . SER A 1 296 ? -2.453 -8.879 2.655 1.00 93.81 296 SER A N 1
ATOM 2335 C CA . SER A 1 296 ? -2.704 -9.925 1.652 1.00 93.81 296 SER A CA 1
ATOM 2336 C C . SER A 1 296 ? -2.673 -9.358 0.229 1.00 93.81 296 SER A C 1
ATOM 2338 O O . SER A 1 296 ? -1.983 -9.904 -0.628 1.00 93.81 296 SER A O 1
ATOM 2340 N N . MET A 1 297 ? -3.343 -8.229 -0.016 1.00 95.44 297 MET A N 1
ATOM 2341 C CA . MET A 1 297 ? -3.363 -7.537 -1.308 1.00 95.44 297 MET A CA 1
ATOM 2342 C C . MET A 1 297 ? -1.964 -7.133 -1.787 1.00 95.44 297 MET A C 1
ATOM 2344 O O . MET A 1 297 ? -1.673 -7.251 -2.981 1.00 95.44 297 MET A O 1
ATOM 2348 N N . THR A 1 298 ? -1.062 -6.745 -0.874 1.00 95.62 298 THR A N 1
ATOM 2349 C CA . THR A 1 298 ? 0.331 -6.413 -1.234 1.00 95.62 298 THR A CA 1
ATOM 2350 C C . THR A 1 298 ? 1.113 -7.580 -1.835 1.00 95.62 298 THR A C 1
ATOM 2352 O O . THR A 1 298 ? 2.090 -7.335 -2.543 1.00 95.62 298 THR A O 1
ATOM 2355 N N . SER A 1 299 ? 0.688 -8.832 -1.625 1.00 94.75 299 SER A N 1
ATOM 2356 C CA . SER A 1 299 ? 1.364 -10.009 -2.190 1.00 94.75 299 SER A CA 1
ATOM 2357 C C . SER A 1 299 ? 1.433 -9.968 -3.719 1.00 94.75 299 SER A C 1
ATOM 2359 O O . SER A 1 299 ? 2.464 -10.318 -4.295 1.00 94.75 299 SER A O 1
ATOM 2361 N N . SER A 1 300 ? 0.385 -9.453 -4.374 1.00 95.12 300 SER A N 1
ATOM 2362 C CA . SER A 1 300 ? 0.339 -9.288 -5.829 1.00 95.12 300 SER A CA 1
ATOM 2363 C C . SER A 1 300 ? 1.428 -8.322 -6.316 1.00 95.12 300 SER A C 1
ATOM 2365 O O . SER A 1 300 ? 2.184 -8.636 -7.237 1.00 95.12 300 SER A O 1
ATOM 2367 N N . VAL A 1 301 ? 1.592 -7.177 -5.645 1.00 97.44 301 VAL A N 1
ATOM 2368 C CA . VAL A 1 301 ? 2.633 -6.180 -5.957 1.00 97.44 301 VAL A CA 1
ATOM 2369 C C . VAL A 1 301 ? 4.034 -6.699 -5.614 1.00 97.44 301 VAL A C 1
ATOM 2371 O O . VAL A 1 301 ? 4.994 -6.479 -6.359 1.00 97.44 301 VAL A O 1
ATOM 2374 N N . ALA A 1 302 ? 4.176 -7.395 -4.484 1.00 97.69 302 ALA A N 1
ATOM 2375 C CA . ALA A 1 302 ? 5.444 -7.973 -4.052 1.00 97.69 302 ALA A CA 1
ATOM 2376 C C . ALA A 1 302 ? 5.952 -9.016 -5.057 1.00 97.69 302 ALA A C 1
ATOM 2378 O O . ALA A 1 302 ? 7.125 -8.978 -5.436 1.00 97.69 302 ALA A O 1
ATOM 2379 N N . PHE A 1 303 ? 5.060 -9.881 -5.552 1.00 97.94 303 PHE A N 1
ATOM 2380 C CA . PHE A 1 303 ? 5.371 -10.856 -6.592 1.00 97.94 303 PHE A CA 1
ATOM 2381 C C . PHE A 1 303 ? 5.906 -10.183 -7.861 1.00 97.94 303 PHE A C 1
ATOM 2383 O O . PHE A 1 303 ? 6.952 -10.590 -8.360 1.00 97.94 303 PHE A O 1
ATOM 2390 N N . GLN A 1 304 ? 5.260 -9.114 -8.342 1.00 98.00 304 GLN A N 1
ATOM 2391 C CA . GLN A 1 304 ? 5.704 -8.393 -9.544 1.00 98.00 304 GLN A CA 1
ATOM 2392 C C . GLN A 1 304 ? 7.146 -7.900 -9.415 1.00 98.00 304 GLN A C 1
ATOM 2394 O O . GLN A 1 304 ? 7.971 -8.112 -10.305 1.00 98.00 304 GLN A O 1
ATOM 2399 N N . LYS A 1 305 ? 7.464 -7.265 -8.280 1.00 97.38 305 LYS A N 1
ATOM 2400 C CA . LYS A 1 305 ? 8.804 -6.735 -8.001 1.00 97.38 305 LYS A CA 1
ATOM 2401 C C . LYS A 1 305 ? 9.826 -7.857 -7.880 1.00 97.38 305 LYS A C 1
ATOM 2403 O O . LYS A 1 305 ? 10.910 -7.741 -8.447 1.00 97.38 305 LYS A O 1
ATOM 2408 N N . LEU A 1 306 ? 9.492 -8.930 -7.166 1.00 97.94 306 LEU A N 1
ATOM 2409 C CA . LEU A 1 306 ? 10.376 -10.078 -6.987 1.00 97.94 306 LEU A CA 1
ATOM 2410 C C . LEU A 1 306 ? 10.668 -10.769 -8.324 1.00 97.94 306 LEU A C 1
ATOM 2412 O O . LEU A 1 306 ? 11.831 -10.879 -8.702 1.00 97.94 306 LEU A O 1
ATOM 2416 N N . ALA A 1 307 ? 9.631 -11.167 -9.062 1.00 97.69 307 ALA A N 1
ATOM 2417 C CA . ALA A 1 307 ? 9.760 -11.879 -10.330 1.00 97.69 307 ALA A CA 1
ATOM 2418 C C . ALA A 1 307 ? 10.537 -11.060 -11.369 1.00 97.69 307 ALA A C 1
ATOM 2420 O O . ALA A 1 307 ? 11.446 -11.579 -12.017 1.00 97.69 307 ALA A O 1
ATOM 2421 N N . LEU A 1 308 ? 10.249 -9.759 -11.480 1.00 96.44 308 LEU A N 1
ATOM 2422 C CA . LEU A 1 308 ? 10.968 -8.899 -12.414 1.00 96.44 308 LEU A CA 1
ATOM 2423 C C . LEU A 1 308 ? 12.429 -8.692 -11.997 1.00 96.44 308 LEU A C 1
ATOM 2425 O O . LEU A 1 308 ? 13.314 -8.687 -12.850 1.00 96.44 308 LEU A O 1
ATOM 2429 N N . ASN A 1 309 ? 12.705 -8.527 -10.699 1.00 95.00 309 ASN A N 1
ATOM 2430 C CA . ASN A 1 309 ? 14.080 -8.424 -10.210 1.00 95.00 309 ASN A CA 1
ATOM 2431 C C . ASN A 1 309 ? 14.872 -9.702 -10.490 1.00 95.00 309 ASN A C 1
ATOM 2433 O O . ASN A 1 309 ? 16.032 -9.599 -10.876 1.00 95.00 309 ASN A O 1
ATOM 2437 N N . LEU A 1 310 ? 14.260 -10.878 -10.322 1.00 95.50 310 LEU A N 1
ATOM 2438 C CA . LEU A 1 310 ? 14.885 -12.160 -10.642 1.00 95.50 310 LEU A CA 1
ATOM 2439 C C . LEU A 1 310 ? 15.192 -12.270 -12.139 1.00 95.50 310 LEU A C 1
ATOM 2441 O O . LEU A 1 310 ? 16.328 -12.574 -12.491 1.00 95.50 310 LEU A O 1
ATOM 2445 N N . TYR A 1 311 ? 14.231 -11.935 -13.008 1.00 94.38 311 TYR A N 1
ATOM 2446 C CA . TYR A 1 311 ? 14.437 -11.903 -14.461 1.00 94.38 311 TYR A CA 1
ATOM 2447 C C . TYR A 1 311 ? 15.584 -10.967 -14.858 1.00 94.38 311 TYR A C 1
ATOM 2449 O O . TYR A 1 311 ? 16.501 -11.364 -15.572 1.00 94.38 311 TYR A O 1
ATOM 2457 N N . LEU A 1 312 ? 15.564 -9.727 -14.363 1.00 91.81 312 LEU A N 1
ATOM 2458 C CA . LEU A 1 312 ? 16.600 -8.748 -14.680 1.00 91.81 312 LEU A CA 1
ATOM 2459 C C . LEU A 1 312 ? 17.963 -9.177 -14.147 1.00 91.81 312 LEU A C 1
ATOM 2461 O O . LEU A 1 312 ? 18.954 -8.985 -14.832 1.00 91.81 312 LEU A O 1
ATOM 2465 N N . ASN A 1 313 ? 18.028 -9.753 -12.945 1.00 89.88 313 ASN A N 1
ATOM 2466 C CA . ASN A 1 313 ? 19.293 -10.191 -12.367 1.00 89.88 313 ASN A CA 1
ATOM 2467 C C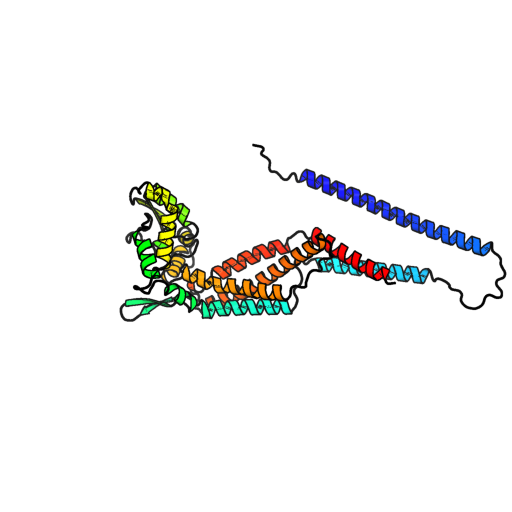 . ASN A 1 313 ? 19.878 -11.412 -13.086 1.00 89.88 313 ASN A C 1
ATOM 2469 O O . ASN A 1 313 ? 21.094 -11.525 -13.162 1.00 89.88 313 ASN A O 1
ATOM 2473 N N . HIS A 1 314 ? 19.031 -12.296 -13.619 1.00 87.88 314 HIS A N 1
ATOM 2474 C CA . HIS A 1 314 ? 19.468 -13.419 -14.448 1.00 87.88 314 HIS A CA 1
ATOM 2475 C C . HIS A 1 314 ? 20.003 -12.956 -15.810 1.00 87.88 314 HIS A C 1
ATOM 2477 O O . HIS A 1 314 ? 20.993 -13.490 -16.291 1.00 87.88 314 HIS A O 1
ATOM 2483 N N . ASN A 1 315 ? 19.386 -11.924 -16.393 1.00 82.50 315 ASN A N 1
ATOM 2484 C CA . ASN A 1 315 ? 19.758 -11.377 -17.701 1.00 82.50 315 ASN A CA 1
ATOM 2485 C C . ASN A 1 315 ? 20.732 -10.196 -17.628 1.00 82.50 315 ASN A C 1
ATOM 2487 O O . ASN A 1 315 ? 20.901 -9.479 -18.614 1.00 82.50 315 ASN A O 1
ATOM 2491 N N . LYS A 1 316 ? 21.347 -9.948 -16.468 1.00 78.06 316 LYS A N 1
ATOM 2492 C CA . LYS A 1 316 ? 22.399 -8.940 -16.360 1.00 78.06 316 LYS A CA 1
ATOM 2493 C C . LYS A 1 316 ? 23.615 -9.416 -17.136 1.00 78.06 316 LYS A C 1
ATOM 2495 O O . LYS A 1 316 ? 24.255 -10.395 -16.754 1.00 78.06 316 LYS A O 1
ATOM 2500 N N . THR A 1 317 ? 23.965 -8.682 -18.179 1.00 60.62 317 THR A N 1
ATOM 2501 C CA . THR A 1 317 ? 25.289 -8.776 -18.783 1.00 60.62 317 THR A CA 1
ATOM 2502 C C . THR A 1 317 ? 26.308 -8.292 -17.752 1.00 60.62 317 THR A C 1
ATOM 2504 O O . THR A 1 317 ? 26.080 -7.282 -17.084 1.00 60.62 317 THR A O 1
ATOM 2507 N N . GLN A 1 318 ? 27.411 -9.019 -17.566 1.00 57.88 318 GLN A N 1
ATOM 2508 C CA . GLN A 1 318 ? 28.503 -8.517 -16.735 1.00 57.88 318 GLN A CA 1
ATOM 2509 C C . GLN A 1 318 ? 29.058 -7.258 -17.405 1.00 57.88 318 GLN A C 1
ATOM 2511 O O . GLN A 1 318 ? 29.501 -7.320 -18.548 1.00 57.88 318 GLN A O 1
ATOM 2516 N N . ILE A 1 319 ? 28.985 -6.120 -16.714 1.00 58.72 319 ILE A N 1
ATOM 2517 C CA . ILE A 1 319 ? 29.646 -4.896 -17.166 1.00 58.72 319 ILE A CA 1
ATOM 2518 C C . ILE A 1 319 ? 31.145 -5.160 -17.052 1.00 58.72 319 ILE A C 1
ATOM 2520 O O . ILE A 1 319 ? 31.628 -5.491 -15.964 1.00 58.72 319 ILE A O 1
ATOM 2524 N N . GLU A 1 320 ? 31.872 -5.069 -18.162 1.00 56.09 320 GLU A N 1
ATOM 2525 C CA . GLU A 1 320 ? 33.316 -5.271 -18.153 1.00 56.09 320 GLU A CA 1
ATOM 2526 C C . GLU A 1 320 ? 33.973 -4.228 -17.241 1.00 56.09 320 GLU A C 1
ATOM 2528 O O . GLU A 1 320 ? 33.832 -3.020 -17.415 1.00 56.09 320 GLU A O 1
ATOM 2533 N N . HIS A 1 321 ? 34.710 -4.703 -16.235 1.00 52.28 321 HIS A N 1
ATOM 2534 C CA . HIS A 1 321 ? 35.344 -3.857 -15.219 1.00 52.28 321 HIS A CA 1
ATOM 2535 C C . HIS A 1 321 ? 36.482 -2.965 -15.754 1.00 52.28 321 HIS A C 1
ATOM 2537 O O . HIS A 1 321 ? 37.048 -2.189 -14.984 1.00 52.28 321 HIS A O 1
ATOM 2543 N N . ASN A 1 322 ? 36.798 -3.057 -17.049 1.00 54.88 322 ASN A N 1
ATOM 2544 C CA . ASN A 1 322 ? 37.808 -2.240 -17.719 1.00 54.88 322 ASN A CA 1
ATOM 2545 C C . ASN A 1 322 ? 37.238 -0.955 -18.351 1.00 54.88 322 ASN A C 1
ATOM 2547 O O . ASN A 1 322 ? 38.018 -0.133 -18.830 1.00 54.88 322 ASN A O 1
ATOM 2551 N N . ASP A 1 323 ? 35.915 -0.752 -18.329 1.00 62.91 323 ASP A N 1
ATOM 2552 C CA . ASP A 1 323 ? 35.292 0.462 -18.862 1.00 62.91 323 ASP A CA 1
ATOM 2553 C C . ASP A 1 323 ? 35.490 1.679 -17.936 1.00 62.91 323 ASP A C 1
ATOM 2555 O O . ASP A 1 323 ? 35.594 1.583 -16.707 1.00 62.91 323 ASP A O 1
ATOM 2559 N N . LEU A 1 324 ? 35.516 2.877 -18.532 1.00 69.94 324 LEU A N 1
ATOM 2560 C CA . LEU A 1 324 ? 35.529 4.135 -17.784 1.00 69.94 324 LEU A CA 1
ATOM 2561 C C . LEU A 1 324 ? 34.309 4.208 -16.854 1.00 69.94 324 LEU A C 1
ATOM 2563 O O . LEU A 1 324 ? 33.178 3.972 -17.277 1.00 69.94 324 LEU A O 1
ATOM 2567 N N . LYS A 1 325 ? 34.514 4.662 -15.609 1.00 76.62 325 LYS A N 1
ATOM 2568 C CA . LYS A 1 325 ? 33.438 4.815 -14.605 1.00 76.62 325 LYS A CA 1
ATOM 2569 C C . LYS A 1 325 ? 32.221 5.592 -15.123 1.00 76.62 325 LYS A C 1
ATOM 2571 O O . LYS A 1 325 ? 31.104 5.342 -14.677 1.00 76.62 325 LYS A O 1
ATOM 2576 N N . SER A 1 326 ? 32.429 6.537 -16.041 1.00 71.31 326 SER A N 1
ATOM 2577 C CA . SER A 1 326 ? 31.351 7.319 -16.648 1.00 71.31 326 SER A CA 1
ATOM 2578 C C . SER A 1 326 ? 30.443 6.503 -17.569 1.00 71.31 326 SER A C 1
ATOM 2580 O O . SER A 1 326 ? 29.234 6.720 -17.582 1.00 71.31 326 SER A O 1
ATOM 2582 N N . ILE A 1 327 ? 31.009 5.545 -18.305 1.00 73.56 327 ILE A N 1
ATOM 2583 C CA . ILE A 1 327 ? 30.270 4.624 -19.175 1.00 73.56 327 ILE A CA 1
ATOM 2584 C C . ILE A 1 327 ? 29.448 3.668 -18.311 1.00 73.56 327 ILE A C 1
ATOM 2586 O O . ILE A 1 327 ? 28.239 3.555 -18.504 1.00 73.56 327 ILE A O 1
ATOM 2590 N N . THR A 1 328 ? 30.068 3.089 -17.280 1.00 78.31 328 THR A N 1
ATOM 2591 C CA . THR A 1 328 ? 29.381 2.216 -16.319 1.00 78.31 328 THR A CA 1
ATOM 2592 C C . THR A 1 328 ? 28.194 2.911 -15.644 1.00 78.31 328 THR A C 1
ATOM 2594 O O . THR A 1 328 ? 27.128 2.315 -15.491 1.00 78.31 328 THR A O 1
ATOM 2597 N N . GLU A 1 329 ? 28.333 4.179 -15.236 1.00 81.38 329 GLU A N 1
ATOM 2598 C CA . GLU A 1 329 ? 27.220 4.903 -14.607 1.00 81.38 329 GLU A CA 1
ATOM 2599 C C . GLU A 1 329 ? 26.115 5.253 -15.613 1.00 81.38 329 GLU A C 1
ATOM 2601 O O . GLU A 1 329 ? 24.936 5.149 -15.269 1.00 81.38 329 GLU A O 1
ATOM 2606 N N . ALA A 1 330 ? 26.458 5.606 -16.856 1.00 81.06 330 ALA A N 1
ATOM 2607 C CA . ALA A 1 330 ? 25.471 5.833 -17.911 1.00 81.06 330 ALA A CA 1
ATOM 2608 C C . ALA A 1 330 ? 24.649 4.565 -18.208 1.00 81.06 330 ALA A C 1
ATOM 2610 O O . ALA A 1 330 ? 23.416 4.621 -18.220 1.00 81.06 330 ALA A O 1
ATOM 2611 N N . GLU A 1 331 ? 25.303 3.410 -18.350 1.00 82.38 331 GLU A N 1
ATOM 2612 C CA . GLU A 1 331 ? 24.639 2.111 -18.528 1.00 82.38 331 GLU A CA 1
ATOM 2613 C C . GLU A 1 331 ? 23.731 1.785 -17.337 1.00 82.38 331 GLU A C 1
ATOM 2615 O O . GLU A 1 331 ? 22.566 1.424 -17.513 1.00 82.38 331 GLU A O 1
ATOM 2620 N N . ARG A 1 332 ? 24.196 2.030 -16.106 1.00 84.12 332 ARG A N 1
ATOM 2621 C CA . ARG A 1 332 ? 23.390 1.832 -14.893 1.00 84.12 332 ARG A CA 1
ATOM 2622 C C . ARG A 1 332 ? 22.137 2.711 -14.865 1.00 84.12 332 ARG A C 1
ATOM 2624 O O . ARG A 1 332 ? 21.083 2.278 -14.385 1.00 84.12 332 ARG A O 1
ATOM 2631 N N . ILE A 1 333 ? 22.226 3.957 -15.334 1.00 85.44 333 ILE A N 1
ATOM 2632 C CA . ILE A 1 333 ? 21.067 4.855 -15.437 1.00 85.44 333 ILE A CA 1
ATOM 2633 C C . ILE A 1 333 ? 20.072 4.316 -16.474 1.00 85.44 333 ILE A C 1
ATOM 2635 O O . ILE A 1 333 ? 18.867 4.273 -16.196 1.00 85.44 333 ILE A O 1
ATOM 2639 N N . GLN A 1 334 ? 20.556 3.830 -17.618 1.00 85.62 334 GLN A N 1
ATOM 2640 C CA . GLN A 1 334 ? 19.714 3.213 -18.642 1.00 85.62 334 GLN A CA 1
ATOM 2641 C C . GLN A 1 334 ? 19.041 1.927 -18.151 1.00 85.62 334 GLN A C 1
ATOM 2643 O O . GLN A 1 334 ? 17.831 1.769 -18.323 1.00 85.62 334 GLN A O 1
ATOM 2648 N N . GLU A 1 335 ? 19.762 1.045 -17.458 1.00 88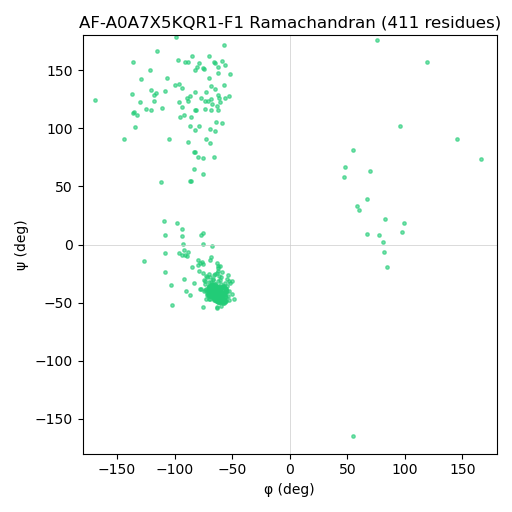.12 335 GLU A N 1
ATOM 2649 C CA . GLU A 1 335 ? 19.194 -0.161 -16.846 1.00 88.12 335 GLU A CA 1
ATOM 2650 C C . GLU A 1 335 ? 18.075 0.176 -15.856 1.00 88.12 335 GLU A C 1
ATOM 2652 O O . GLU A 1 335 ? 17.009 -0.450 -15.863 1.00 88.12 335 GLU A O 1
ATOM 2657 N N . LYS A 1 336 ? 18.274 1.206 -15.022 1.00 89.88 336 LYS A N 1
ATOM 2658 C CA . LYS A 1 336 ? 17.238 1.694 -14.101 1.00 89.88 336 LYS A CA 1
ATOM 2659 C C . LYS A 1 336 ? 16.017 2.222 -14.849 1.00 89.88 336 LYS A C 1
ATOM 2661 O O . LYS A 1 336 ? 14.892 1.917 -14.448 1.00 89.88 336 LYS A O 1
ATOM 2666 N N . ALA A 1 337 ? 16.214 2.986 -15.922 1.00 90.75 337 ALA A N 1
ATOM 2667 C CA . ALA A 1 337 ? 15.123 3.505 -16.742 1.00 90.75 337 ALA A CA 1
ATOM 2668 C C . ALA A 1 337 ? 14.345 2.374 -17.439 1.00 90.75 337 ALA A C 1
ATOM 2670 O O . ALA A 1 337 ? 13.112 2.368 -17.418 1.00 90.75 337 ALA A O 1
ATOM 2671 N N . LYS A 1 338 ? 15.049 1.370 -17.980 1.00 92.00 338 LYS A N 1
ATOM 2672 C CA . LYS A 1 338 ? 14.448 0.162 -18.565 1.00 92.00 338 LYS A CA 1
ATOM 2673 C C . LYS A 1 338 ? 13.637 -0.611 -17.525 1.00 92.00 338 LYS A C 1
ATOM 2675 O O . LYS A 1 338 ? 12.465 -0.903 -17.751 1.00 92.00 338 LYS A O 1
ATOM 2680 N N . LYS A 1 339 ? 14.220 -0.878 -16.352 1.00 94.31 339 LYS A N 1
ATOM 2681 C CA . LYS A 1 339 ? 13.532 -1.533 -15.231 1.00 94.31 339 LYS A CA 1
ATOM 2682 C C . LYS A 1 339 ? 12.267 -0.783 -14.820 1.00 94.31 339 LYS A C 1
ATOM 2684 O O . LYS A 1 339 ? 11.249 -1.415 -14.547 1.00 94.31 339 LYS A O 1
ATOM 2689 N N . GLN A 1 340 ? 12.309 0.549 -14.784 1.00 94.25 340 GLN A N 1
ATOM 2690 C CA . GLN A 1 340 ? 11.142 1.359 -14.446 1.00 94.25 340 GLN A CA 1
ATOM 2691 C C . GLN A 1 340 ? 10.011 1.201 -15.470 1.00 94.25 340 GLN A C 1
ATOM 2693 O O . GLN A 1 340 ? 8.854 1.056 -15.078 1.00 94.25 340 GLN A O 1
ATOM 2698 N N . LYS A 1 341 ? 10.338 1.173 -16.765 1.00 94.25 341 LYS A N 1
ATOM 2699 C CA . LYS A 1 341 ? 9.369 0.909 -17.839 1.00 94.25 341 LYS A CA 1
ATOM 2700 C C . LYS A 1 341 ? 8.753 -0.482 -17.724 1.00 94.25 341 LYS A C 1
ATOM 2702 O O . LYS A 1 341 ? 7.537 -0.619 -17.820 1.00 94.25 341 LYS A O 1
ATOM 2707 N N . MET A 1 342 ? 9.581 -1.490 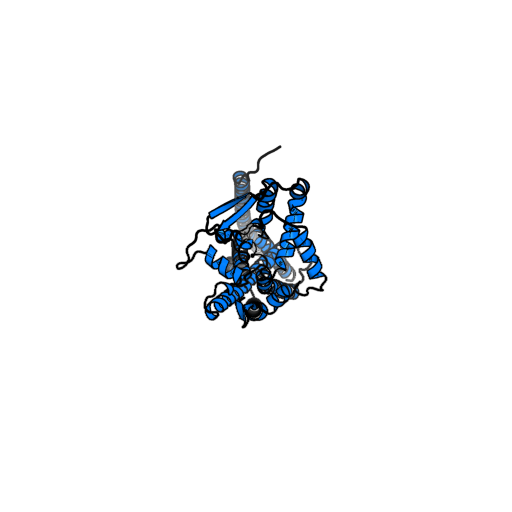-17.458 1.00 96.06 342 MET A N 1
ATOM 2708 C CA . MET A 1 342 ? 9.119 -2.860 -17.249 1.00 96.06 342 MET A CA 1
ATOM 2709 C C . MET A 1 342 ? 8.166 -2.962 -16.057 1.00 96.06 342 MET A C 1
ATOM 2711 O O . MET A 1 342 ? 7.088 -3.534 -16.185 1.00 96.06 342 MET A O 1
ATOM 2715 N N . LEU A 1 343 ? 8.521 -2.353 -14.920 1.00 97.00 343 LEU A N 1
ATOM 2716 C CA . LEU A 1 343 ? 7.648 -2.305 -13.749 1.00 97.00 343 LEU A CA 1
ATOM 2717 C C . LEU A 1 343 ? 6.320 -1.607 -14.052 1.00 97.00 343 LEU A C 1
ATOM 2719 O O . LEU A 1 343 ? 5.279 -2.105 -13.649 1.00 97.00 343 LEU A O 1
ATOM 2723 N N . PHE A 1 344 ? 6.344 -0.477 -14.762 1.00 95.56 344 PHE A N 1
ATOM 2724 C CA . PHE A 1 344 ? 5.128 0.241 -15.137 1.00 95.56 344 PHE A CA 1
ATOM 2725 C C . PHE A 1 344 ? 4.181 -0.629 -15.975 1.00 95.56 344 PHE A C 1
ATOM 2727 O O . PHE A 1 344 ? 2.985 -0.671 -15.692 1.00 95.56 344 PHE A O 1
ATOM 2734 N N . ILE A 1 345 ? 4.703 -1.368 -16.959 1.00 94.81 345 ILE A N 1
ATOM 2735 C CA . ILE A 1 345 ? 3.898 -2.269 -17.798 1.00 94.81 345 ILE A CA 1
ATOM 2736 C C . ILE A 1 345 ? 3.328 -3.416 -16.965 1.00 94.81 345 ILE A C 1
ATOM 2738 O O . ILE A 1 345 ? 2.125 -3.662 -17.016 1.00 94.81 345 ILE A O 1
ATOM 2742 N N . THR A 1 346 ? 4.159 -4.072 -16.154 1.00 96.38 346 THR A N 1
ATOM 2743 C CA . THR A 1 346 ? 3.719 -5.143 -15.253 1.00 96.38 346 THR A CA 1
ATOM 2744 C C . THR A 1 346 ? 2.594 -4.667 -14.323 1.00 96.38 346 THR A C 1
ATOM 2746 O O . THR A 1 346 ? 1.541 -5.307 -14.263 1.00 96.38 346 THR A O 1
ATOM 2749 N N . SER A 1 347 ? 2.767 -3.512 -13.668 1.00 95.19 347 SER A N 1
ATOM 2750 C CA . SER A 1 347 ? 1.759 -2.931 -12.774 1.00 95.19 347 SER A CA 1
ATOM 2751 C C . SER A 1 347 ? 0.495 -2.492 -13.520 1.00 95.19 347 SER A C 1
ATOM 2753 O O . SER A 1 347 ? -0.594 -2.569 -12.955 1.00 95.19 347 SER A O 1
ATOM 2755 N N . SER A 1 348 ? 0.606 -2.073 -14.787 1.00 95.06 348 SER A N 1
ATOM 2756 C CA . SER A 1 348 ? -0.544 -1.701 -15.628 1.00 95.06 348 SER A CA 1
ATOM 2757 C C . SER A 1 348 ? -1.397 -2.917 -15.983 1.00 95.06 348 SER A C 1
ATOM 2759 O O . SER A 1 348 ? -2.623 -2.871 -15.872 1.00 95.06 348 SER A O 1
ATOM 2761 N N . VAL A 1 349 ? -0.754 -4.025 -16.368 1.00 93.06 349 VAL A N 1
ATOM 2762 C CA . VAL A 1 349 ? -1.435 -5.298 -16.644 1.00 93.06 349 VAL A CA 1
ATOM 2763 C C . VAL A 1 349 ? -2.141 -5.794 -15.383 1.00 93.06 349 VAL A C 1
ATOM 2765 O O . VAL A 1 349 ? -3.329 -6.107 -15.431 1.00 93.06 349 VAL A O 1
ATOM 2768 N N . ALA A 1 350 ? -1.454 -5.783 -14.237 1.00 95.50 350 ALA A N 1
ATOM 2769 C CA . ALA A 1 350 ? -2.034 -6.219 -12.971 1.00 95.50 350 ALA A CA 1
ATOM 2770 C C . ALA A 1 350 ? -3.199 -5.322 -12.501 1.00 95.50 350 ALA A C 1
ATOM 2772 O O . ALA A 1 350 ? -4.225 -5.839 -12.056 1.00 95.50 350 ALA A O 1
ATOM 2773 N N . ALA A 1 351 ? -3.085 -3.995 -12.650 1.00 94.56 351 ALA A N 1
ATOM 2774 C CA . ALA A 1 351 ? -4.162 -3.048 -12.345 1.00 94.56 351 ALA A CA 1
ATOM 2775 C C . ALA A 1 351 ? -5.383 -3.253 -13.255 1.00 94.56 351 ALA A C 1
ATOM 2777 O O . ALA A 1 351 ? -6.514 -3.271 -12.772 1.00 94.56 351 ALA A O 1
ATOM 2778 N N . THR A 1 352 ? -5.160 -3.499 -14.550 1.00 92.06 352 THR A N 1
ATOM 2779 C CA . THR A 1 352 ? -6.230 -3.859 -15.495 1.00 92.06 352 THR A CA 1
ATOM 2780 C C . THR A 1 352 ? -6.918 -5.153 -15.064 1.00 92.06 352 THR A C 1
ATOM 2782 O O . THR A 1 352 ? -8.143 -5.226 -15.035 1.00 92.06 352 THR A O 1
ATOM 2785 N N . GLY A 1 353 ? -6.146 -6.160 -14.651 1.00 90.12 353 GLY A N 1
ATOM 2786 C CA . GLY A 1 353 ? -6.687 -7.399 -14.105 1.00 90.12 353 GLY A CA 1
ATOM 2787 C C . GLY A 1 353 ? -7.527 -7.197 -12.838 1.00 90.12 353 GLY A C 1
ATOM 2788 O O . GLY A 1 353 ? -8.594 -7.797 -12.715 1.00 90.12 353 GLY A O 1
ATOM 2789 N N . ASN A 1 354 ? -7.112 -6.312 -11.924 1.00 95.31 354 ASN A N 1
ATOM 2790 C CA . ASN A 1 354 ? -7.924 -5.955 -10.757 1.00 95.31 354 ASN A CA 1
ATOM 2791 C C . ASN A 1 354 ? -9.205 -5.189 -11.146 1.00 95.31 354 ASN A C 1
ATOM 2793 O O . ASN A 1 354 ? -10.265 -5.452 -10.583 1.00 95.31 354 ASN A O 1
ATOM 2797 N N . ALA A 1 355 ? -9.151 -4.306 -12.149 1.00 90.19 355 ALA A N 1
ATOM 2798 C CA . ALA A 1 355 ? -10.345 -3.653 -12.688 1.00 90.19 355 ALA A CA 1
ATOM 2799 C C . ALA A 1 355 ? -11.332 -4.678 -13.277 1.00 90.19 355 ALA A C 1
ATOM 2801 O O . ALA A 1 355 ? -12.532 -4.603 -13.019 1.00 90.19 355 ALA A O 1
ATOM 2802 N N . VAL A 1 356 ? -10.833 -5.688 -14.000 1.00 88.56 356 VAL A N 1
ATOM 2803 C CA . VAL A 1 356 ? -11.653 -6.813 -14.477 1.00 88.56 356 VAL A CA 1
ATOM 2804 C C . VAL A 1 356 ? -12.257 -7.582 -13.301 1.00 88.56 356 VAL A C 1
ATOM 2806 O O . VAL A 1 356 ? -13.467 -7.799 -13.303 1.00 88.56 356 VAL A O 1
ATOM 2809 N N . LYS A 1 357 ? -11.468 -7.926 -12.269 1.00 89.25 357 LYS A N 1
ATOM 2810 C CA . LYS A 1 357 ? -11.952 -8.562 -11.025 1.00 89.25 357 LYS A CA 1
ATOM 2811 C C . LYS A 1 357 ? -13.088 -7.756 -10.381 1.00 89.25 357 LYS A C 1
ATOM 2813 O O . LYS A 1 357 ? -14.100 -8.336 -9.996 1.00 89.25 357 LYS A O 1
ATOM 2818 N N . PHE A 1 358 ? -12.953 -6.433 -10.302 1.00 89.06 358 PHE A N 1
ATOM 2819 C CA . PHE A 1 358 ? -13.993 -5.541 -9.787 1.00 89.06 358 PHE A CA 1
ATOM 2820 C C . PHE A 1 358 ? -15.279 -5.599 -10.628 1.00 89.06 358 PHE A C 1
ATOM 2822 O O . PHE A 1 358 ? -16.371 -5.734 -10.074 1.00 89.06 358 PHE A O 1
ATOM 2829 N N . LEU A 1 359 ? -15.164 -5.557 -11.960 1.00 86.00 359 LEU A N 1
ATOM 2830 C CA . LEU A 1 359 ? -16.316 -5.598 -12.865 1.00 86.00 359 LEU A CA 1
ATOM 2831 C C . LEU A 1 359 ? -17.061 -6.940 -12.813 1.00 86.00 359 LEU A C 1
ATOM 2833 O O . LEU A 1 359 ? -18.284 -6.945 -12.684 1.00 86.00 359 LEU A O 1
ATOM 2837 N N . ILE A 1 360 ? -16.343 -8.067 -12.873 1.00 83.25 360 ILE A N 1
ATOM 2838 C CA . ILE A 1 360 ? -16.956 -9.409 -12.837 1.00 83.25 360 ILE A CA 1
ATOM 2839 C C . ILE A 1 360 ? -17.479 -9.773 -11.441 1.00 83.25 360 ILE A C 1
ATOM 2841 O O . ILE A 1 360 ? -18.421 -10.548 -11.318 1.00 83.25 360 ILE A O 1
ATOM 2845 N N . GLY A 1 361 ? -16.895 -9.198 -10.386 1.00 75.19 361 GLY A N 1
ATOM 2846 C CA . GLY A 1 361 ? -17.286 -9.412 -8.993 1.00 75.19 361 GLY A CA 1
ATOM 2847 C C . GLY A 1 361 ? -18.549 -8.661 -8.560 1.00 75.19 361 GLY A C 1
ATOM 2848 O O . GLY A 1 361 ? -18.852 -8.641 -7.370 1.00 75.19 361 GLY A O 1
ATOM 2849 N N . GLY A 1 362 ? -19.274 -8.030 -9.491 1.00 79.06 362 GLY A N 1
ATOM 2850 C CA . GLY A 1 362 ? -20.493 -7.272 -9.195 1.00 79.06 362 GLY A CA 1
ATOM 2851 C C . GLY A 1 362 ? -20.244 -5.840 -8.718 1.00 79.06 362 GLY A C 1
ATOM 2852 O O . GLY A 1 362 ? -21.120 -5.262 -8.084 1.00 79.06 362 GLY A O 1
ATOM 2853 N N . LYS A 1 363 ? -19.071 -5.260 -9.019 1.00 83.31 363 LYS A N 1
ATOM 2854 C CA . LYS A 1 363 ? -18.692 -3.878 -8.663 1.00 83.31 363 LYS A CA 1
ATOM 2855 C C . LYS A 1 363 ? -18.685 -3.602 -7.153 1.00 83.31 363 LYS A C 1
ATOM 2857 O O . LYS A 1 363 ? -18.907 -2.473 -6.722 1.00 83.31 363 LYS A O 1
ATOM 2862 N N . THR A 1 364 ? -18.411 -4.624 -6.344 1.00 87.44 364 THR A N 1
ATOM 2863 C CA . THR A 1 364 ? -18.230 -4.473 -4.895 1.00 87.44 364 THR A CA 1
ATOM 2864 C C . THR A 1 364 ? -16.911 -3.740 -4.611 1.00 87.44 364 THR A C 1
ATOM 2866 O O . THR A 1 364 ? -15.868 -4.231 -5.062 1.00 87.44 364 THR A O 1
ATOM 2869 N N . PRO A 1 365 ? -16.905 -2.610 -3.881 1.00 90.00 365 PRO A N 1
ATOM 2870 C CA . PRO A 1 365 ? -15.688 -1.849 -3.577 1.00 90.00 365 PRO A CA 1
ATOM 2871 C C . PRO A 1 365 ? -14.576 -2.681 -2.920 1.00 90.00 365 PRO A C 1
ATOM 2873 O O . PRO A 1 365 ? -13.397 -2.452 -3.171 1.00 90.00 365 PRO A O 1
ATOM 2876 N N . GLU A 1 366 ? -14.934 -3.714 -2.157 1.00 90.38 366 GLU A N 1
ATOM 2877 C CA . GLU A 1 366 ? -14.009 -4.648 -1.506 1.00 90.38 366 GLU A CA 1
ATOM 2878 C C . GLU A 1 366 ? -13.152 -5.460 -2.491 1.00 90.38 366 GLU A C 1
ATOM 2880 O O . GLU A 1 366 ? -12.164 -6.069 -2.090 1.00 90.38 366 GLU A O 1
ATOM 2885 N N . ALA A 1 367 ? -13.521 -5.508 -3.776 1.00 91.12 367 ALA A N 1
ATOM 2886 C CA . ALA A 1 367 ? -12.741 -6.189 -4.810 1.00 91.12 367 ALA A CA 1
ATOM 2887 C C . ALA A 1 367 ? -11.543 -5.361 -5.311 1.00 91.12 367 ALA A C 1
ATOM 2889 O O . ALA A 1 367 ? -10.673 -5.900 -6.005 1.00 91.12 367 ALA A O 1
ATOM 2890 N N . ILE A 1 368 ? -11.494 -4.066 -4.982 1.00 92.94 368 ILE A N 1
ATOM 2891 C CA . ILE A 1 368 ? -10.405 -3.166 -5.365 1.00 92.94 368 ILE A CA 1
ATOM 2892 C C . ILE A 1 368 ? -9.140 -3.573 -4.610 1.00 92.94 368 ILE A C 1
ATOM 2894 O O . ILE A 1 368 ? -9.131 -3.617 -3.387 1.00 92.94 368 ILE A O 1
ATOM 2898 N N . ASN A 1 369 ? -8.045 -3.822 -5.327 1.00 95.50 369 ASN A N 1
ATOM 2899 C CA . ASN A 1 369 ? -6.742 -4.043 -4.707 1.00 95.50 369 ASN A CA 1
ATOM 2900 C C . ASN A 1 369 ? -6.029 -2.699 -4.535 1.00 95.50 369 ASN A C 1
ATOM 2902 O O . ASN A 1 369 ? -5.300 -2.255 -5.423 1.00 95.50 369 ASN A O 1
ATOM 2906 N N . LEU A 1 370 ? -6.260 -2.020 -3.407 1.00 95.56 370 LEU A N 1
ATOM 2907 C CA . LEU A 1 370 ? -5.696 -0.683 -3.184 1.00 95.56 370 LEU A CA 1
ATOM 2908 C C . LEU A 1 370 ? -4.157 -0.632 -3.311 1.00 95.56 370 LEU A C 1
ATOM 2910 O O . LEU A 1 370 ? -3.672 0.279 -3.985 1.00 95.56 370 LEU A O 1
ATOM 2914 N N . PRO A 1 371 ? -3.366 -1.581 -2.762 1.00 96.75 371 PRO A N 1
ATOM 2915 C CA . PRO A 1 371 ? -1.924 -1.633 -3.013 1.00 96.75 371 PRO A CA 1
ATOM 2916 C C . PRO A 1 371 ? -1.540 -1.638 -4.495 1.00 96.75 371 PRO A C 1
ATOM 2918 O O . PRO A 1 371 ? -0.580 -0.964 -4.867 1.00 96.75 371 PRO A O 1
ATOM 2921 N N . GLN A 1 372 ? -2.278 -2.360 -5.344 1.00 97.50 372 GLN A N 1
ATOM 2922 C CA . GLN A 1 372 ? -2.028 -2.395 -6.785 1.00 97.50 372 GLN A CA 1
ATOM 2923 C C . GLN A 1 372 ? -2.271 -1.030 -7.439 1.00 97.50 372 GLN A C 1
ATOM 2925 O O . GLN A 1 372 ? -1.466 -0.594 -8.263 1.00 97.50 372 GLN A O 1
ATOM 2930 N N . TRP A 1 373 ? -3.348 -0.340 -7.053 1.00 96.06 373 TRP A N 1
ATOM 2931 C CA . TRP A 1 373 ? -3.665 1.003 -7.551 1.00 96.06 373 TRP A CA 1
ATOM 2932 C C . TRP A 1 373 ? -2.647 2.053 -7.089 1.00 96.06 373 TRP A C 1
ATOM 2934 O O . TRP A 1 373 ? -2.199 2.876 -7.887 1.00 96.06 373 TRP A O 1
ATOM 2944 N N . ILE A 1 374 ? -2.201 1.981 -5.832 1.00 95.62 374 ILE A N 1
ATOM 2945 C CA . ILE A 1 374 ? -1.107 2.822 -5.327 1.00 95.62 374 ILE A CA 1
ATOM 2946 C C . ILE A 1 374 ? 0.183 2.538 -6.106 1.00 95.62 374 ILE A C 1
ATOM 2948 O O . ILE A 1 374 ? 0.881 3.473 -6.504 1.00 95.62 374 ILE A O 1
ATOM 2952 N N . ASP A 1 375 ? 0.506 1.265 -6.355 1.00 95.44 375 ASP A N 1
ATOM 2953 C CA . ASP A 1 375 ? 1.716 0.900 -7.087 1.00 95.44 375 ASP A CA 1
ATOM 2954 C C . ASP A 1 375 ? 1.689 1.462 -8.512 1.00 95.44 375 ASP A C 1
ATOM 2956 O O . ASP A 1 375 ? 2.629 2.162 -8.878 1.00 95.44 375 ASP A O 1
ATOM 2960 N N . ILE A 1 376 ? 0.614 1.285 -9.292 1.00 93.19 376 ILE A N 1
ATOM 2961 C CA . ILE A 1 376 ? 0.572 1.833 -10.659 1.00 93.19 376 ILE A CA 1
ATOM 2962 C C . ILE A 1 376 ? 0.686 3.364 -10.688 1.00 93.19 376 ILE A C 1
ATOM 2964 O O . ILE A 1 376 ? 1.399 3.892 -11.543 1.00 93.19 376 ILE A O 1
ATOM 2968 N N . VAL A 1 377 ? 0.098 4.093 -9.732 1.00 93.44 377 VAL A N 1
ATOM 2969 C CA . VAL A 1 377 ? 0.298 5.551 -9.614 1.00 93.44 377 VAL A CA 1
ATOM 2970 C C . VAL A 1 377 ? 1.776 5.872 -9.364 1.00 93.44 377 VAL A C 1
ATOM 2972 O O . VAL A 1 377 ? 2.379 6.668 -10.089 1.00 93.44 377 VAL A O 1
ATOM 2975 N N . MET A 1 378 ? 2.408 5.194 -8.404 1.00 93.31 378 MET A N 1
ATOM 2976 C CA . MET A 1 378 ? 3.828 5.385 -8.090 1.00 93.31 378 MET A CA 1
ATOM 2977 C C . MET A 1 378 ? 4.746 5.032 -9.266 1.00 93.31 378 MET A C 1
ATOM 2979 O O . MET A 1 378 ? 5.737 5.727 -9.514 1.00 93.31 378 MET A O 1
ATOM 2983 N N . GLN A 1 379 ? 4.435 3.969 -10.009 1.00 91.06 379 GLN A N 1
ATOM 2984 C CA . GLN A 1 379 ? 5.212 3.563 -11.177 1.00 91.06 379 GLN A CA 1
ATOM 2985 C C . GLN A 1 379 ? 4.989 4.499 -12.367 1.00 91.06 379 GLN A C 1
ATOM 2987 O O . GLN A 1 379 ? 5.937 4.736 -13.115 1.00 91.06 379 GLN A O 1
ATOM 2992 N N . SER A 1 380 ? 3.799 5.090 -12.499 1.00 85.69 380 SER A N 1
ATOM 2993 C CA . SER A 1 380 ? 3.511 6.139 -13.483 1.00 85.69 380 SER A CA 1
ATOM 2994 C C . SER A 1 380 ? 4.379 7.370 -13.230 1.00 85.69 380 SER A C 1
ATOM 2996 O O . SER A 1 380 ? 5.085 7.818 -14.129 1.00 85.69 380 SER A O 1
ATOM 2998 N N . ILE A 1 381 ? 4.428 7.862 -11.985 1.00 88.06 381 ILE A N 1
ATOM 2999 C CA . ILE A 1 381 ? 5.254 9.023 -11.602 1.00 88.06 381 ILE A CA 1
ATOM 3000 C C . ILE A 1 381 ? 6.737 8.760 -11.892 1.00 88.06 381 ILE A C 1
ATOM 3002 O O . ILE A 1 381 ? 7.425 9.587 -12.494 1.00 88.06 381 ILE A O 1
ATOM 3006 N N . LYS A 1 382 ? 7.250 7.590 -11.500 1.00 89.44 382 LYS A N 1
ATOM 3007 C CA . LYS A 1 382 ? 8.649 7.222 -11.762 1.00 89.44 382 LYS A CA 1
ATOM 3008 C C . LYS A 1 382 ? 8.933 7.031 -13.254 1.00 89.44 382 LYS A C 1
ATOM 3010 O O . LYS A 1 382 ? 10.031 7.366 -13.691 1.00 89.44 382 LYS A O 1
ATOM 3015 N N . MET A 1 383 ? 7.978 6.516 -14.029 1.00 87.81 383 MET A N 1
ATOM 3016 C CA . MET A 1 383 ? 8.104 6.388 -15.483 1.00 87.81 383 MET A CA 1
ATOM 3017 C C . MET A 1 383 ? 8.142 7.762 -16.153 1.00 87.81 383 MET A C 1
ATOM 3019 O O . MET A 1 383 ? 9.010 7.990 -16.988 1.00 87.81 383 MET A O 1
ATOM 3023 N N . ILE A 1 384 ? 7.286 8.700 -15.733 1.00 82.56 384 ILE A N 1
ATOM 3024 C CA . ILE A 1 384 ? 7.330 10.096 -16.188 1.00 82.56 384 ILE A CA 1
ATOM 3025 C C . ILE A 1 384 ? 8.697 10.699 -15.867 1.00 82.56 384 ILE A C 1
ATOM 3027 O O . ILE A 1 384 ? 9.349 11.216 -16.766 1.00 82.56 384 ILE A O 1
ATOM 3031 N N . LYS A 1 385 ? 9.192 10.550 -14.631 1.00 85.38 385 LYS A N 1
ATOM 3032 C CA . LYS A 1 385 ? 10.531 11.027 -14.243 1.00 85.38 385 LYS A CA 1
ATOM 3033 C C . LYS A 1 385 ? 11.642 10.413 -15.102 1.00 85.38 385 LYS A C 1
ATOM 3035 O O . LYS A 1 385 ? 12.571 11.111 -15.496 1.00 85.38 385 LYS A O 1
ATOM 3040 N N . ALA A 1 386 ? 11.559 9.117 -15.407 1.00 84.94 386 ALA A N 1
ATOM 3041 C CA . ALA A 1 386 ? 12.516 8.453 -16.289 1.00 84.94 386 ALA A CA 1
ATOM 3042 C C . ALA A 1 386 ? 12.418 8.975 -17.731 1.00 84.94 386 ALA A C 1
ATOM 3044 O O . ALA A 1 386 ? 13.446 9.170 -18.374 1.00 84.94 386 ALA A O 1
ATOM 3045 N N . ALA A 1 387 ? 11.206 9.232 -18.222 1.00 80.06 387 ALA A N 1
ATOM 3046 C CA . ALA A 1 387 ? 10.942 9.723 -19.568 1.00 80.06 387 ALA A CA 1
ATOM 3047 C C . ALA A 1 387 ? 11.265 11.210 -19.750 1.00 80.06 387 ALA A C 1
ATOM 3049 O O . ALA A 1 387 ? 11.557 11.618 -20.866 1.00 80.06 387 ALA A O 1
ATOM 3050 N N . THR A 1 388 ? 11.257 12.023 -18.693 1.00 81.88 388 THR A N 1
ATOM 3051 C CA . THR A 1 388 ? 11.578 13.456 -18.774 1.00 81.88 388 THR A CA 1
ATOM 3052 C C . THR A 1 388 ? 13.030 13.778 -18.426 1.00 81.88 388 THR A C 1
ATOM 3054 O O . THR A 1 388 ? 13.456 14.908 -18.668 1.00 81.88 388 THR A O 1
ATOM 3057 N N . ARG A 1 389 ? 13.821 12.804 -17.943 1.00 83.25 389 ARG A N 1
ATOM 3058 C CA . ARG A 1 389 ? 15.202 13.031 -17.479 1.00 83.25 389 ARG A CA 1
ATOM 3059 C C . ARG A 1 389 ? 16.113 13.675 -18.530 1.00 83.25 389 ARG A C 1
ATOM 3061 O O . ARG A 1 389 ? 15.896 13.551 -19.741 1.00 83.25 389 ARG A O 1
ATOM 3068 N N . ASN A 1 390 ? 17.144 14.359 -18.042 1.00 81.56 390 ASN A N 1
ATOM 3069 C CA . ASN A 1 390 ? 18.230 14.867 -18.869 1.00 81.56 390 ASN A CA 1
ATOM 3070 C C . ASN A 1 390 ? 19.177 13.707 -19.221 1.00 81.56 390 ASN A C 1
ATOM 3072 O O . ASN A 1 390 ? 19.638 13.008 -18.325 1.00 81.56 390 ASN A O 1
ATOM 3076 N N . MET A 1 391 ? 19.439 13.507 -20.516 1.00 78.38 391 MET A N 1
ATOM 3077 C CA . MET A 1 391 ? 20.319 12.448 -21.020 1.00 78.38 391 MET A CA 1
ATOM 3078 C C . MET A 1 391 ? 21.651 12.971 -21.563 1.00 78.38 391 MET A C 1
ATOM 3080 O O . MET A 1 391 ? 22.377 12.196 -22.172 1.00 78.38 391 MET A O 1
ATOM 3084 N N . THR A 1 392 ? 21.986 14.254 -21.396 1.00 76.06 392 THR A N 1
ATOM 3085 C CA . THR A 1 392 ? 23.235 14.828 -21.928 1.00 76.06 392 THR A CA 1
ATOM 3086 C C . THR A 1 392 ? 24.447 14.014 -21.483 1.00 76.06 392 THR A C 1
ATOM 3088 O O . THR A 1 392 ? 25.246 13.600 -22.315 1.00 76.06 392 THR A O 1
ATOM 3091 N N . TYR A 1 393 ? 24.523 13.685 -20.192 1.00 77.12 393 TYR A N 1
ATOM 3092 C CA . TYR A 1 393 ? 25.586 12.846 -19.644 1.00 77.12 393 TYR A CA 1
ATOM 3093 C C . TYR A 1 393 ? 25.617 11.434 -20.252 1.00 77.12 393 TYR A C 1
ATOM 3095 O O . TYR A 1 393 ? 26.665 10.979 -20.704 1.00 77.12 393 TYR A O 1
ATOM 3103 N N . GLU A 1 394 ? 24.467 10.750 -20.299 1.00 80.25 394 GLU A N 1
ATOM 3104 C CA . GLU A 1 394 ? 24.356 9.399 -20.868 1.00 80.25 394 GLU A CA 1
ATOM 3105 C C . GLU A 1 394 ? 24.782 9.387 -22.343 1.00 80.25 394 GLU A C 1
ATOM 3107 O O . GLU A 1 394 ? 25.553 8.527 -22.760 1.00 80.25 394 GLU A O 1
ATOM 3112 N N . ARG A 1 395 ? 24.335 10.384 -23.118 1.00 77.44 395 ARG A N 1
ATOM 3113 C CA . ARG A 1 395 ? 24.685 10.554 -24.533 1.00 77.44 395 ARG A CA 1
ATOM 3114 C C . ARG A 1 395 ? 26.177 10.795 -24.720 1.00 77.44 395 ARG A C 1
ATOM 3116 O O . ARG A 1 395 ? 26.773 10.157 -25.575 1.00 77.44 395 ARG A O 1
ATOM 3123 N N . LEU A 1 396 ? 26.796 11.659 -23.913 1.00 74.88 396 LEU A N 1
ATOM 3124 C CA . LEU A 1 396 ? 28.241 11.901 -23.978 1.00 74.88 396 LEU A CA 1
ATOM 3125 C C . LEU A 1 396 ? 29.043 10.624 -23.698 1.00 74.88 396 LEU A C 1
ATOM 3127 O O . LEU A 1 396 ? 29.985 10.319 -24.428 1.00 74.88 396 LEU A O 1
ATOM 3131 N N . ALA A 1 397 ? 28.653 9.857 -22.678 1.00 75.38 397 ALA A N 1
ATOM 3132 C CA . ALA A 1 397 ? 29.321 8.605 -22.334 1.00 75.38 397 ALA A CA 1
ATOM 3133 C C . ALA A 1 397 ? 29.188 7.547 -23.447 1.00 75.38 397 ALA A C 1
ATOM 3135 O O . ALA A 1 397 ? 30.172 6.901 -23.804 1.00 75.38 397 ALA A O 1
ATOM 3136 N N . ILE A 1 398 ? 27.998 7.407 -24.039 1.00 71.81 398 ILE A N 1
ATOM 3137 C CA . ILE A 1 398 ? 27.733 6.454 -25.131 1.00 71.81 398 ILE A CA 1
ATOM 3138 C C . ILE A 1 398 ? 28.429 6.870 -26.429 1.00 71.81 398 ILE A C 1
ATOM 3140 O O . ILE A 1 398 ? 29.010 6.026 -27.114 1.00 71.81 398 ILE A O 1
ATOM 3144 N N . ASN A 1 399 ? 28.417 8.165 -26.753 1.00 75.88 399 ASN A N 1
ATOM 3145 C CA . ASN A 1 399 ? 29.120 8.694 -27.919 1.00 75.88 399 ASN A CA 1
ATOM 3146 C C . ASN A 1 399 ? 30.617 8.418 -27.801 1.00 75.88 399 ASN A C 1
ATOM 3148 O O . ASN A 1 399 ? 31.224 7.948 -28.756 1.00 75.88 399 ASN A O 1
ATOM 3152 N N . ARG A 1 400 ? 31.195 8.625 -26.611 1.00 73.94 400 ARG A N 1
ATOM 3153 C CA . ARG A 1 400 ? 32.593 8.283 -26.353 1.00 73.94 400 ARG A CA 1
ATOM 3154 C C . ARG A 1 400 ? 32.869 6.794 -26.553 1.00 73.94 400 ARG A C 1
ATOM 3156 O O . ARG A 1 400 ? 33.799 6.469 -27.276 1.00 73.94 400 ARG A O 1
ATOM 3163 N N . LYS A 1 401 ? 32.028 5.905 -26.009 1.00 71.00 401 LYS A N 1
ATOM 3164 C CA . LYS A 1 401 ? 32.158 4.449 -26.217 1.00 71.00 401 LYS A CA 1
ATOM 3165 C C . LYS A 1 401 ? 32.139 4.079 -27.705 1.00 71.00 401 LYS A C 1
ATOM 3167 O O . LYS A 1 401 ? 32.930 3.253 -28.147 1.00 71.00 401 LYS A O 1
ATOM 3172 N N . THR A 1 402 ? 31.256 4.711 -28.477 1.00 72.00 402 THR A N 1
ATOM 3173 C CA . THR A 1 402 ? 31.153 4.504 -29.931 1.00 72.00 402 THR A CA 1
ATOM 3174 C C . THR A 1 402 ? 32.410 4.978 -30.660 1.00 72.00 402 THR A C 1
ATOM 3176 O O . THR A 1 402 ? 32.935 4.249 -31.496 1.00 72.00 402 THR A O 1
ATOM 3179 N N . ILE A 1 403 ? 32.919 6.167 -30.319 1.00 73.62 403 ILE A N 1
ATOM 3180 C CA . ILE A 1 403 ? 34.157 6.717 -30.893 1.00 73.62 403 ILE A CA 1
ATOM 3181 C C . ILE A 1 403 ? 35.344 5.802 -30.579 1.00 73.62 403 ILE A C 1
ATOM 3183 O O . ILE A 1 403 ? 36.099 5.455 -31.484 1.00 73.62 403 ILE A O 1
ATOM 3187 N N . ASP A 1 404 ? 35.479 5.373 -29.322 1.00 76.62 404 ASP A N 1
ATOM 3188 C CA . ASP A 1 404 ? 36.558 4.487 -28.886 1.00 76.62 404 ASP A CA 1
ATOM 3189 C C . ASP A 1 404 ? 36.503 3.146 -29.646 1.00 76.62 404 ASP A C 1
ATOM 3191 O O . ASP A 1 404 ? 37.532 2.658 -30.113 1.00 76.62 404 ASP A O 1
ATOM 3195 N N . ALA A 1 405 ? 35.308 2.578 -29.846 1.00 72.38 405 ALA A N 1
ATOM 3196 C CA . ALA A 1 405 ? 35.122 1.346 -30.616 1.00 72.38 405 ALA A CA 1
ATOM 3197 C C . ALA A 1 405 ? 35.503 1.508 -32.098 1.00 72.38 405 ALA A C 1
ATOM 3199 O O . ALA A 1 405 ? 36.244 0.683 -32.630 1.00 72.38 405 ALA A O 1
ATOM 3200 N N . MET A 1 406 ? 35.058 2.588 -32.749 1.00 70.94 406 MET A N 1
ATOM 3201 C CA . MET A 1 406 ? 35.412 2.885 -34.144 1.00 70.94 406 MET A CA 1
ATOM 3202 C C . MET A 1 406 ? 36.917 3.100 -34.318 1.00 70.94 406 MET A C 1
ATOM 3204 O O . MET A 1 406 ? 37.508 2.624 -35.284 1.00 70.94 406 MET A O 1
ATOM 3208 N N . TRP A 1 407 ? 37.561 3.782 -33.367 1.00 73.06 407 TRP A N 1
ATOM 3209 C CA . TRP A 1 407 ? 39.009 3.978 -33.390 1.00 73.06 407 TRP A CA 1
ATOM 3210 C C . TRP A 1 407 ? 39.764 2.643 -33.323 1.00 73.06 407 TRP A C 1
ATOM 3212 O O . TRP A 1 407 ? 40.727 2.436 -34.057 1.00 73.06 407 TRP A O 1
ATOM 3222 N N . GLN A 1 408 ? 39.300 1.702 -32.495 1.00 74.75 408 GLN A N 1
ATOM 3223 C CA . GLN A 1 408 ? 39.877 0.355 -32.422 1.00 74.75 408 GLN A CA 1
ATOM 3224 C C . GLN A 1 408 ? 39.674 -0.464 -33.703 1.00 74.75 408 GLN A C 1
ATOM 3226 O O . GLN A 1 408 ? 40.500 -1.324 -34.003 1.00 74.75 408 GLN A O 1
ATOM 3231 N N . GLU A 1 409 ? 38.595 -0.237 -34.452 1.00 74.06 409 GLU A N 1
ATOM 3232 C CA . GLU A 1 409 ? 38.405 -0.862 -35.766 1.00 74.06 409 GLU A CA 1
ATOM 3233 C C . GLU A 1 409 ? 39.356 -0.277 -36.811 1.00 74.06 409 GLU A C 1
ATOM 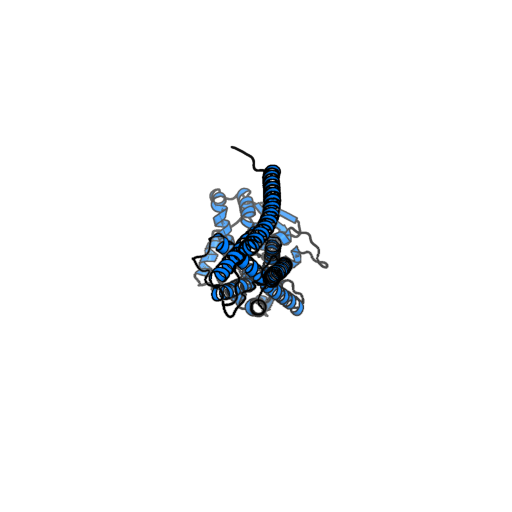3235 O O . GLU A 1 409 ? 39.987 -1.040 -37.539 1.00 74.06 409 GLU A O 1
ATOM 3240 N N . LEU A 1 410 ? 39.528 1.048 -36.834 1.00 70.38 410 LEU A N 1
ATOM 3241 C CA . LEU A 1 410 ? 40.465 1.715 -37.743 1.00 70.38 410 LEU A CA 1
ATOM 3242 C C . LEU A 1 410 ? 41.919 1.301 -37.496 1.00 70.38 410 LEU A C 1
ATOM 3244 O O . LEU A 1 410 ? 42.665 1.142 -38.450 1.00 70.38 410 LEU A O 1
ATOM 3248 N N . LEU A 1 411 ? 42.317 1.068 -36.240 1.00 72.69 411 LEU A N 1
ATOM 3249 C CA . LEU A 1 411 ? 43.664 0.586 -35.898 1.00 72.69 411 LEU A CA 1
ATOM 3250 C C . LEU A 1 411 ? 43.956 -0.856 -36.357 1.00 72.69 411 LEU A C 1
ATOM 3252 O O . LEU A 1 411 ? 45.098 -1.303 -36.253 1.00 72.69 411 LEU A O 1
ATOM 3256 N N . LYS A 1 412 ? 42.941 -1.609 -36.799 1.00 74.06 412 LYS A N 1
ATOM 3257 C CA . LYS A 1 412 ? 43.099 -2.977 -37.326 1.00 74.06 412 LYS A CA 1
ATOM 3258 C C . LYS A 1 412 ? 43.257 -3.021 -38.849 1.00 74.06 412 LYS A C 1
ATOM 3260 O O . LYS A 1 412 ? 43.517 -4.105 -39.373 1.00 74.06 412 LYS A O 1
ATOM 3265 N N . ILE A 1 413 ? 43.056 -1.891 -39.528 1.00 60.31 413 ILE A N 1
ATOM 3266 C CA . ILE A 1 413 ? 43.275 -1.686 -40.968 1.00 60.31 413 ILE A CA 1
ATOM 3267 C C . ILE A 1 413 ? 44.699 -1.168 -41.152 1.00 60.31 413 ILE A C 1
ATOM 3269 O O . ILE A 1 413 ? 45.376 -1.669 -42.078 1.00 60.31 413 ILE A O 1
#

Radius of gyration: 35.97 Å; Cα contacts (8 Å, |Δi|>4): 462; chains: 1; bounding box: 91×55×106 Å

Mean predicted aligned error: 14.61 Å

Secondary structure (DSSP, 8-state):
--------HHHHHHHHHHHHHHHHHHHHHHHHHHHHHHHHHHHHHHHHHHHHHH---------S------HHHHHHHHHHHHHHHHHHHHHHHHHTT-SS----HHHHHHHHHHHHHHHHIIIIII---EEEE-TTS-EEEE--HHHHHHHHTT--TTSHHHHHHHHHHHH---TT---BGGGTB-TTTHHHH-GGG-TTTHHHHHHHHHHHTEEEEEETTEEEEEE--PPPHHHHHTHHHHHHHHHHHHHHSSS-PPPTTTTHHHH---EETTEEHHHHHHHHHHTT-SHHHHHHHHHHHHHHHHHHHHHHHHTPPPPPTTS-HHHHHHHHHHHHHHHHHHHHHHHHHHHHHHHHHHHHTTS-GGG--HHHHHHHHHHHHHHHHHHH---HHHHHHHHHHHHHHHHHHHTT-

Foldseek 3Di:
DDDDDDDPVVVVVVVVVVVVVVVVVVVVVVVVVVVVVVVVVVVVVVVVVVVVVVPPDPPPDDDDDDPPPPVVVVVVVVVVVVVVVVVVVVVVVVVPLFLADDDDPVLLVLLLVLLVVLLVLLPQQLNFWAFDQDPPRDTDTDGHNQLVVLQCQLVPCPDPRVVLLVVLQVPLDALQQDADVVVVRHPLQSLLQFLCLAPARNLVVRLVCQCQCWHWGFAQQDIDIHRRDHHDPVCNVCSVVSSVSNNSSQCNDNLHHAAHVSSVQSNDNDDDPNDGSRVLSSVLSSSPNHNSSLVSLCVSVVSSVVSLVVVLVVPDDPDPPPDDPLQVVLVVLNSVSNSLVSQLSSLVSNQVSLVVQCVVVVNRPSSHSVNSVVSNVVSVVVNVCSRPDDCPSSVVSVVVVVVVVVVVVVVVD